Protein AF-0000000068846062 (afdb_homodimer)

Solvent-accessible surface area (backbone atoms only — not comparable to full-atom values): 24099 Å² total; per-residue (Å²): 60,38,30,33,45,40,66,66,34,54,62,62,57,51,50,36,70,71,68,31,84,80,45,48,42,37,28,31,28,65,55,69,75,39,49,75,64,42,37,69,94,62,36,26,43,52,48,72,44,53,68,73,34,58,69,59,51,48,50,51,21,73,76,66,40,56,26,60,35,37,39,42,53,50,87,52,21,54,66,42,52,48,41,41,44,51,52,37,60,59,30,60,59,27,26,38,77,74,14,38,40,33,40,48,57,42,47,46,18,49,66,31,53,81,14,21,23,91,41,57,50,44,53,23,46,56,53,10,35,33,57,48,18,40,46,49,74,69,49,46,63,67,73,69,71,75,78,63,70,76,61,58,66,54,78,69,40,83,84,48,73,79,48,50,85,32,14,68,34,37,34,33,37,41,37,42,73,35,33,40,36,38,28,29,26,76,60,75,79,86,72,91,76,89,72,81,84,66,73,70,88,85,57,60,78,76,73,42,63,92,73,65,55,37,76,72,87,69,63,80,82,108,59,38,30,32,45,40,67,65,35,55,60,61,57,50,51,36,69,72,68,30,85,81,46,47,40,37,31,31,27,65,53,68,76,38,50,74,63,43,36,67,94,62,36,27,44,53,47,71,43,54,67,75,33,56,71,58,53,49,50,50,22,72,72,66,39,55,27,59,36,35,38,43,53,50,86,51,21,53,65,41,53,49,41,39,42,52,54,38,60,61,30,59,57,28,27,40,76,72,15,39,40,33,40,47,56,41,46,49,16,50,64,31,53,82,14,19,22,91,41,54,51,43,52,23,46,57,52,11,36,34,55,48,19,40,47,50,76,68,48,47,64,70,73,70,72,76,78,63,71,76,60,59,66,58,76,70,40,83,85,48,72,79,50,52,85,32,12,66,34,38,34,33,36,40,36,42,74,32,33,39,36,38,28,29,27,76,60,75,78,87,72,90,75,87,74,81,84,66,74,71,85,85,57,61,77,77,72,44,64,88,72,65,55,36,77,69,85,68,59,80,82,108

InterPro domains:
  IPR029063 S-adenosyl-L-methionine-dependent methyltransferase superfamily [G3DSA:3.40.50.150] (1-189)
  IPR029063 S-adenosyl-L-methionine-dependent methyltransferase superfamily [SSF53335] (1-108)

Radius of gyration: 24.15 Å; Cα contacts (8 Å, |Δi|>4): 847; chains: 2; bounding box: 56×70×49 Å

Secondary structure (DSSP, 8-state):
-EEE--TTSHHHHHHHHHH-TT--EEEEES-GGGGGG-BGGGTEEEEES-TT-HHHHHHHHHHH--EEEEEE-S---HHHHHHHHHHHTT-TTTEEEEEEEEE--HHHHHHTGGG--SSTTHHHHHHHHHHHHTTGGGGS-----SSS----S----TTS----TTGGGEEEEEEETTEEEEEE-PPP-PPP----S------HHHHSPTTSS-----TT--/-EEE--TTSHHHHHHHHHH-TT--EEEEES-GGGGGG-BGGGTEEEEES-TT-HHHHHHHHHHH--EEEEEE-SS--HHHHHHHHHHHTT-TTTEEEEEEEEE--HHHHHHTGGG--SSTTHHHHHHHHHHHHTTGGGGS-----SSS----S----TTS----TTGGGEEEEEEETTEEEEEE-PPP--------S------HHHHSPTTSS-----TT--

Nearest PDB structures (foldseek):
  8y11-assembly2_B  TM=7.524E-01  e=2.627E-02  Herbaspirillum huttiense
  8y4b-assembly1_A  TM=7.013E-01  e=2.323E-02  Herbaspirillum huttiense
  8y11-assembly1_A  TM=6.923E-01  e=3.361E-02  Herbaspirillum huttiense
  2yut-assembly1_A-2  TM=7.659E-01  e=2.266E-01  Thermus thermophilus HB8
  2ag5-assembly1_D  TM=6.920E-01  e=1.385E-01  Homo sapiens

Organism: Emiliania huxleyi (strain CCMP1516) (NCBI:txid280463)

Sequence (444 aa):
MLEMGVQSGGSARLWKQWYGSQLTYVGVDIDARCKRSEVPAERIFIEIGSQLDPAFLRSVCAKHGPFDVVIDDGGHTADMMRVSLSTILPDRTCVKDGATYVVEDLDVMARCDRGYCEKPRDVYDLVGRSFYGMHREHHAPRHDHAHHARHPAKLQDPTVEEPPPWAKHIRAMTLYQSMAFFERGRTPGLTRVTRGSDRFPNIERELNKQGTYRNDFSAGVSMLEMGVQSGGSARLWKQWYGSQLTYVGVDID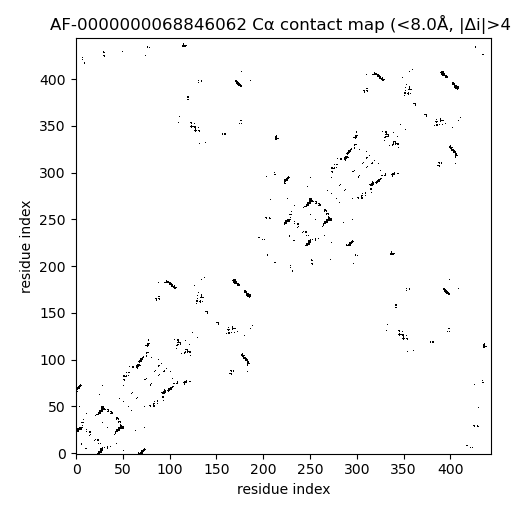ARCKRSEVPAERIFIEIGSQLDPAFLRSVCAKHGPFDVVIDDGGHTADMMRVSLSTILPDRTCVKDGATYVVEDLDVMARCDRGYCEKPRDVYDLVGRSFYGMHREHHAPRHDHAHHARHPAKLQDPTVEEPPPWAKHIRAMTLYQSMAFFERGRTPGLTRVTRGSDRFPNIERELNKQGTYRNDFSAGVS

Structure (mmCIF, N/CA/C/O backbone):
data_AF-0000000068846062-model_v1
#
loop_
_entity.id
_entity.type
_entity.pdbx_description
1 polymer 'Uncharacterized protein'
#
loop_
_atom_site.group_PDB
_atom_site.id
_atom_site.type_symbol
_atom_site.label_atom_id
_atom_site.label_alt_id
_atom_site.label_comp_id
_atom_site.label_asym_id
_atom_site.label_entity_id
_atom_site.label_seq_id
_atom_site.pdbx_PDB_ins_code
_atom_site.Cartn_x
_atom_site.Cartn_y
_atom_site.Cartn_z
_atom_site.occupancy
_atom_site.B_iso_or_equiv
_atom_site.auth_seq_id
_atom_site.auth_comp_id
_atom_site.auth_asym_id
_atom_site.auth_atom_id
_atom_site.pdbx_PDB_model_num
ATOM 1 N N . MET A 1 1 ? -14.344 15.828 6.965 1 97 1 MET A N 1
ATOM 2 C CA . MET A 1 1 ? -13.164 15.75 6.105 1 97 1 MET A CA 1
ATOM 3 C C . MET A 1 1 ? -12.031 16.625 6.656 1 97 1 MET A C 1
ATOM 5 O O . MET A 1 1 ? -12.273 17.734 7.125 1 97 1 MET A O 1
ATOM 9 N N . LEU A 1 2 ? -10.898 16.047 6.695 1 97.56 2 LEU A N 1
ATOM 10 C CA . LEU A 1 2 ? -9.68 16.766 7.082 1 97.56 2 LEU A CA 1
ATOM 11 C C . LEU A 1 2 ? -8.773 16.969 5.875 1 97.56 2 LEU A C 1
ATOM 13 O O . LEU A 1 2 ? -8.5 16.031 5.125 1 97.56 2 LEU A O 1
ATOM 17 N N . GLU A 1 3 ? -8.383 18.156 5.645 1 96.81 3 GLU A N 1
ATOM 18 C CA . GLU A 1 3 ? -7.441 18.469 4.57 1 96.81 3 GLU A CA 1
ATOM 19 C C . GLU A 1 3 ? -6.203 19.172 5.109 1 96.81 3 GLU A C 1
ATOM 21 O O . GLU A 1 3 ? -6.309 20.219 5.742 1 96.81 3 GLU A O 1
ATOM 26 N N . MET A 1 4 ? -5.039 18.547 4.91 1 95.56 4 MET A N 1
ATOM 27 C CA . MET A 1 4 ? -3.77 19.219 5.137 1 95.56 4 MET A CA 1
ATOM 28 C C . MET A 1 4 ? -3.41 20.109 3.951 1 95.56 4 MET A C 1
ATOM 30 O O . MET A 1 4 ? -3.346 19.641 2.816 1 95.56 4 MET A O 1
ATOM 34 N N . GLY A 1 5 ? -3.176 21.328 4.18 1 92.94 5 GLY A N 1
ATOM 35 C CA . GLY A 1 5 ? -2.939 22.297 3.119 1 92.94 5 GLY A CA 1
ATOM 36 C C . GLY A 1 5 ? -4.199 23.031 2.682 1 92.94 5 GLY A C 1
ATOM 37 O O . GLY A 1 5 ? -5.008 22.484 1.93 1 92.94 5 GLY A O 1
ATOM 38 N N . VAL A 1 6 ? -4.379 24.25 3.137 1 86.75 6 VAL A N 1
ATOM 39 C CA . VAL A 1 6 ? -5.547 25.078 2.84 1 86.75 6 VAL A CA 1
ATOM 40 C C . VAL A 1 6 ? -5.184 26.141 1.809 1 86.75 6 VAL A C 1
ATOM 42 O O . VAL A 1 6 ? -5.883 26.312 0.809 1 86.75 6 VAL A O 1
ATOM 45 N N . GLN A 1 7 ? -4.066 26.734 1.932 1 80.19 7 GLN A N 1
ATOM 46 C CA . GLN A 1 7 ? -3.637 27.875 1.127 1 80.19 7 GLN A CA 1
ATOM 47 C C . GLN A 1 7 ? -4.777 28.875 0.929 1 80.19 7 GLN A C 1
ATOM 49 O O . GLN A 1 7 ? -5.348 29.375 1.901 1 80.19 7 GLN A O 1
ATOM 54 N N . SER A 1 8 ? -5.172 29.109 -0.382 1 68.06 8 SER A N 1
ATOM 55 C CA . SER A 1 8 ? -6.148 30.156 -0.613 1 68.06 8 SER A CA 1
ATOM 56 C C . SER A 1 8 ? -7.57 29.672 -0.36 1 68.06 8 SER A C 1
ATOM 58 O O . SER A 1 8 ? -8.531 30.406 -0.568 1 68.06 8 SER A O 1
ATOM 60 N N . GLY A 1 9 ? -7.723 28.531 0.061 1 66.62 9 GLY A N 1
ATOM 61 C CA . GLY A 1 9 ? -8.992 28.031 0.568 1 66.62 9 GLY A CA 1
ATOM 62 C C . GLY A 1 9 ? -9.945 27.594 -0.529 1 66.62 9 GLY A C 1
ATOM 63 O O . GLY A 1 9 ? -11.117 27.328 -0.27 1 66.62 9 GLY A O 1
ATOM 64 N N . GLY A 1 10 ? -9.508 27.516 -1.658 1 71.88 10 GLY A N 1
ATOM 65 C CA . GLY A 1 10 ? -10.359 27.156 -2.783 1 71.88 10 GLY A CA 1
ATOM 66 C C . GLY A 1 10 ? -10.906 25.75 -2.682 1 71.88 10 GLY A C 1
ATOM 67 O O . GLY A 1 10 ? -12.047 25.484 -3.064 1 71.88 10 GLY A O 1
ATOM 68 N N . SER A 1 11 ? -10.258 24.875 -2.045 1 80.75 11 SER A N 1
ATOM 69 C CA . SER A 1 11 ? -10.68 23.484 -1.955 1 80.75 11 SER A CA 1
ATOM 70 C C . SER A 1 11 ? -11.891 23.328 -1.037 1 80.75 11 SER A C 1
ATOM 72 O O . SER A 1 11 ? -12.805 22.562 -1.331 1 80.75 11 SER A O 1
ATOM 74 N N . ALA A 1 12 ? -11.961 24.141 0.037 1 81.31 12 ALA A N 1
ATOM 75 C CA . ALA A 1 12 ? -13.062 24.031 0.992 1 81.31 12 ALA A CA 1
ATOM 76 C C . ALA A 1 12 ? -14.406 24.281 0.314 1 81.31 12 ALA A C 1
ATOM 78 O O . ALA A 1 12 ? -15.352 23.516 0.498 1 81.31 12 ALA A O 1
ATOM 79 N N . ARG A 1 13 ? -14.414 25.297 -0.493 1 80.25 13 ARG A N 1
ATOM 80 C CA . ARG A 1 13 ? -15.648 25.672 -1.181 1 80.25 13 ARG A CA 1
ATOM 81 C C . ARG A 1 13 ? -16.031 24.625 -2.217 1 80.25 13 ARG A C 1
ATOM 83 O O . ARG A 1 13 ? -17.219 24.312 -2.379 1 80.25 13 ARG A O 1
ATOM 90 N N . LEU A 1 14 ? -15.055 24.078 -2.857 1 81.81 14 LEU A N 1
ATOM 91 C CA . LEU A 1 14 ? -15.297 23.047 -3.854 1 81.81 14 LEU A CA 1
ATOM 92 C C . LEU A 1 14 ? -15.875 21.797 -3.203 1 81.81 14 LEU A C 1
ATOM 94 O O . LEU A 1 14 ? -16.844 21.219 -3.703 1 81.81 14 LEU A O 1
ATOM 98 N N . TRP A 1 15 ? -15.305 21.391 -2.117 1 87.69 15 TRP A N 1
ATOM 99 C CA . TRP A 1 15 ? -15.773 20.203 -1.426 1 87.69 15 TRP A CA 1
ATOM 100 C C . TRP A 1 15 ? -17.203 20.391 -0.911 1 87.69 15 TRP A C 1
ATOM 102 O O . TRP A 1 15 ? -18.016 19.469 -0.969 1 87.69 15 TRP A O 1
ATOM 112 N N . LYS A 1 16 ? -17.484 21.625 -0.448 1 86.19 16 LYS A N 1
ATOM 113 C CA . LYS A 1 16 ? -18.812 21.938 0.047 1 86.19 16 LYS A CA 1
ATOM 114 C C . LYS A 1 16 ? -19.844 21.891 -1.083 1 86.19 16 LYS A C 1
ATOM 116 O O . LYS A 1 16 ? -20.969 21.438 -0.885 1 86.19 16 LYS A O 1
ATOM 121 N N . GLN A 1 17 ? -19.469 22.375 -2.252 1 84.38 17 GLN A N 1
ATOM 122 C CA . GLN A 1 17 ? -20.344 22.359 -3.42 1 84.38 17 GLN A CA 1
ATOM 123 C C . GLN A 1 17 ? -20.656 20.922 -3.854 1 84.38 17 GLN A C 1
ATOM 125 O O . GLN A 1 17 ? -21.766 20.625 -4.262 1 84.38 17 GLN A O 1
ATOM 130 N N . TRP A 1 18 ? -19.75 20.109 -3.66 1 85.88 18 TRP A N 1
ATOM 131 C CA . TRP A 1 18 ? -19.875 18.734 -4.16 1 85.88 18 TRP A CA 1
ATOM 132 C C . TRP A 1 18 ? -20.578 17.859 -3.145 1 85.88 18 TRP A C 1
ATOM 134 O O . TRP A 1 18 ? -21.438 17.047 -3.51 1 85.88 18 TRP A O 1
ATOM 144 N N . TYR A 1 19 ? -20.281 17.953 -1.886 1 88.75 19 TYR A N 1
ATOM 145 C CA . TYR A 1 19 ? -20.797 17.031 -0.875 1 88.75 19 TYR A CA 1
ATOM 146 C C . TYR A 1 19 ? -22 17.625 -0.169 1 88.75 19 TYR A C 1
ATOM 148 O O . TYR A 1 19 ? -22.75 16.906 0.492 1 88.75 19 TYR A O 1
ATOM 156 N N . GLY A 1 20 ? -22.109 19 -0.249 1 86.81 20 GLY A N 1
ATOM 157 C CA . GLY A 1 20 ? -23.297 19.609 0.317 1 86.81 20 GLY A CA 1
ATOM 158 C C . GLY A 1 20 ? -23.047 20.266 1.666 1 86.81 20 GLY A C 1
ATOM 159 O O . GLY A 1 20 ? -21.906 20.266 2.16 1 86.81 20 GLY A O 1
ATOM 160 N N . SER A 1 21 ? -24.141 20.734 2.275 1 86.56 21 SER A N 1
ATOM 161 C CA . SER A 1 21 ? -24.062 21.578 3.465 1 86.56 21 SER A CA 1
ATOM 162 C C . SER A 1 21 ? -23.75 20.766 4.707 1 86.56 21 SER A C 1
ATOM 164 O O . SER A 1 21 ? -23.328 21.312 5.727 1 86.56 21 SER A O 1
ATOM 166 N N . GLN A 1 22 ? -23.828 19.453 4.605 1 91.56 22 GLN A N 1
ATOM 167 C CA . GLN A 1 22 ? -23.625 18.609 5.781 1 91.56 22 GLN A CA 1
ATOM 168 C C . GLN A 1 22 ? -22.156 18.25 5.949 1 91.56 22 GLN A C 1
ATOM 170 O O . GLN A 1 22 ? -21.75 17.734 6.992 1 91.56 22 GLN A O 1
ATOM 175 N N . LEU A 1 23 ? -21.391 18.609 4.992 1 94.69 23 LEU A N 1
ATOM 176 C CA . LEU A 1 23 ? -19.969 18.359 5.09 1 94.69 23 LEU A CA 1
ATOM 177 C C . LEU A 1 23 ? -19.312 19.25 6.137 1 94.69 23 LEU A C 1
ATOM 179 O O . LEU A 1 23 ? -19.516 20.469 6.121 1 94.69 23 LEU A O 1
ATOM 183 N N . THR A 1 24 ? -18.719 18.641 7.117 1 96.62 24 THR A N 1
ATOM 184 C CA . THR A 1 24 ? -17.797 19.375 7.977 1 96.62 24 THR A CA 1
ATOM 185 C C . THR A 1 24 ? -16.375 19.359 7.406 1 96.62 24 THR A C 1
ATOM 187 O O . THR A 1 24 ? -15.797 18.281 7.234 1 96.62 24 THR A O 1
ATOM 190 N N . TYR A 1 25 ? -15.906 20.516 7.008 1 96.5 25 TYR A N 1
ATOM 191 C CA . TYR A 1 25 ? -14.562 20.688 6.461 1 96.5 25 TYR A CA 1
ATOM 192 C C . TYR A 1 25 ? -13.609 21.234 7.512 1 96.5 25 TYR A C 1
ATOM 194 O O . TYR A 1 25 ? -13.875 22.281 8.102 1 96.5 25 TYR A O 1
ATOM 202 N N . VAL A 1 26 ? -12.523 20.516 7.797 1 97.69 26 VAL A N 1
ATOM 203 C CA . VAL A 1 26 ? -11.453 20.984 8.672 1 97.69 26 VAL A CA 1
ATOM 204 C C . VAL A 1 26 ? -10.148 21.078 7.887 1 97.69 26 VAL A C 1
ATOM 206 O O . VAL A 1 26 ? -9.664 20.094 7.348 1 97.69 26 VAL A O 1
ATOM 209 N N . GLY A 1 27 ? -9.648 22.297 7.75 1 97.25 27 GLY A N 1
ATOM 210 C CA . GLY A 1 27 ? -8.375 22.531 7.098 1 97.25 27 GLY A CA 1
ATOM 211 C C . GLY A 1 27 ? -7.246 22.797 8.078 1 97.25 27 GLY A C 1
ATOM 212 O O . GLY A 1 27 ? -7.453 23.469 9.094 1 97.25 27 GLY A O 1
ATOM 213 N N . VAL A 1 28 ? -6.062 22.266 7.77 1 97 28 VAL A N 1
ATOM 214 C CA . VAL A 1 28 ? -4.852 22.516 8.547 1 97 28 VAL A CA 1
ATOM 215 C C . VAL A 1 28 ? -3.812 23.219 7.684 1 97 28 VAL A C 1
ATOM 217 O O . VAL A 1 28 ? -3.596 22.844 6.531 1 97 28 VAL A O 1
ATOM 220 N N . ASP A 1 29 ? -3.279 24.25 8.203 1 96.19 29 ASP A N 1
ATOM 221 C CA . ASP A 1 29 ? -2.191 24.969 7.535 1 96.19 29 ASP A CA 1
ATOM 222 C C . ASP A 1 29 ? -1.269 25.641 8.547 1 96.19 29 ASP A C 1
ATOM 224 O O . ASP A 1 29 ? -1.702 26.016 9.641 1 96.19 29 ASP A O 1
ATOM 228 N N . ILE A 1 30 ? 0.027 25.719 8.164 1 94.62 30 ILE A N 1
ATOM 229 C CA . ILE A 1 30 ? 0.987 26.359 9.062 1 94.62 30 ILE A CA 1
ATOM 230 C C . ILE A 1 30 ? 0.88 27.875 8.938 1 94.62 30 ILE A C 1
ATOM 232 O O . ILE A 1 30 ? 1.307 28.609 9.836 1 94.62 30 ILE A O 1
ATOM 236 N N . ASP A 1 31 ? 0.346 28.359 7.785 1 94.06 31 ASP A N 1
ATOM 237 C CA . ASP A 1 31 ? 0.227 29.797 7.52 1 94.06 31 ASP A CA 1
ATOM 238 C C . ASP A 1 31 ? -1.003 30.375 8.211 1 94.06 31 ASP A C 1
ATOM 240 O O . ASP A 1 31 ? -2.137 30.109 7.805 1 94.06 31 ASP A O 1
ATOM 244 N N . ALA A 1 32 ? -0.848 31.281 9.133 1 94.5 32 ALA A N 1
ATOM 245 C CA . ALA A 1 32 ? -1.917 31.875 9.93 1 94.5 32 ALA A CA 1
ATOM 246 C C . ALA A 1 32 ? -2.91 32.625 9.047 1 94.5 32 ALA A C 1
ATOM 248 O O . ALA A 1 32 ? -4.074 32.781 9.414 1 94.5 32 ALA A O 1
ATOM 249 N N . ARG A 1 33 ? -2.48 33.062 7.828 1 92.5 33 ARG A N 1
ATOM 250 C CA . ARG A 1 33 ? -3.348 33.781 6.914 1 92.5 33 ARG A CA 1
ATOM 251 C C . ARG A 1 33 ? -4.496 32.906 6.426 1 92.5 33 ARG A C 1
ATOM 253 O O . ARG A 1 33 ? -5.531 33.406 5.988 1 92.5 33 ARG A O 1
ATOM 260 N N . CYS A 1 34 ? -4.305 31.594 6.531 1 93.06 34 CYS A N 1
ATOM 261 C CA . CYS A 1 34 ? -5.32 30.656 6.051 1 93.06 34 CYS A CA 1
ATOM 262 C C . CYS A 1 34 ? -6.559 30.703 6.934 1 93.06 34 CYS A C 1
ATOM 264 O O . CYS A 1 34 ? -7.633 30.25 6.531 1 93.06 34 CYS A O 1
ATOM 266 N N . LYS A 1 35 ? -6.488 31.281 8.141 1 94.31 35 LYS A N 1
ATOM 267 C CA . LYS A 1 35 ? -7.617 31.375 9.062 1 94.31 35 LYS A CA 1
ATOM 268 C C . LYS A 1 35 ? -8.758 32.188 8.453 1 94.31 35 LYS A C 1
ATOM 270 O O . LYS A 1 35 ? -9.914 32.031 8.844 1 94.31 35 LYS A O 1
ATOM 275 N N . ARG A 1 36 ? -8.445 33 7.461 1 90.5 36 ARG A N 1
ATOM 276 C CA . ARG A 1 36 ? -9.422 33.844 6.801 1 90.5 36 ARG A CA 1
ATOM 277 C C . ARG A 1 36 ? -10.5 33.031 6.109 1 90.5 36 ARG A C 1
ATOM 279 O O . ARG A 1 36 ? -11.594 33.531 5.848 1 90.5 36 ARG A O 1
ATOM 286 N N . SER A 1 37 ? -10.156 31.781 5.793 1 90.88 37 SER A N 1
ATOM 287 C CA . SER A 1 37 ? -11.078 30.922 5.055 1 90.88 37 SER A CA 1
ATOM 288 C C . SER A 1 37 ? -12.094 30.266 5.988 1 90.88 37 SER A C 1
ATOM 290 O O . SER A 1 37 ? -13.031 29.625 5.531 1 90.88 37 SER A O 1
ATOM 292 N N . GLU A 1 38 ? -12.016 30.406 7.277 1 94.88 38 GLU A N 1
ATOM 293 C CA . GLU A 1 38 ? -12.898 29.766 8.25 1 94.88 38 GLU A CA 1
ATOM 294 C C . GLU A 1 38 ? -14.289 30.391 8.227 1 94.88 38 GLU A C 1
ATOM 296 O O . GLU A 1 38 ? -14.422 31.625 8.242 1 94.88 38 GLU A O 1
ATOM 301 N N . VAL A 1 39 ? -15.258 29.625 8.078 1 94.19 39 VAL A N 1
ATOM 302 C CA . VAL A 1 39 ? -16.672 30.016 8.141 1 94.19 39 VAL A CA 1
ATOM 303 C C . VAL A 1 39 ? -17.453 29 8.977 1 94.19 39 VAL A C 1
ATOM 305 O O . VAL A 1 39 ? -18.172 28.156 8.43 1 94.19 39 VAL A O 1
ATOM 308 N N . PRO A 1 40 ? -17.469 29.156 10.383 1 95.31 40 PRO A N 1
ATOM 309 C CA . PRO A 1 40 ? -18.094 28.188 11.281 1 95.31 40 PRO A CA 1
ATOM 310 C C . PRO A 1 40 ? -19.562 27.953 10.977 1 95.31 40 PRO A C 1
ATOM 312 O O . PRO A 1 40 ? -20.062 26.828 11.102 1 95.31 40 PRO A O 1
ATOM 315 N N . ALA A 1 41 ? -20.297 28.938 10.469 1 94 41 ALA A N 1
ATOM 316 C CA . ALA A 1 41 ? -21.719 28.828 10.148 1 94 41 ALA A CA 1
ATOM 317 C C . ALA A 1 41 ? -21.953 27.828 9.023 1 94 41 ALA A C 1
ATOM 319 O O . ALA A 1 41 ? -23.031 27.266 8.906 1 94 41 ALA A O 1
ATOM 320 N N . GLU A 1 42 ? -20.891 27.641 8.297 1 93.81 42 GLU A N 1
ATOM 321 C CA . GLU A 1 42 ? -20.969 26.703 7.18 1 93.81 42 GLU A CA 1
ATOM 322 C C . GLU A 1 42 ? -20.188 25.438 7.473 1 93.81 42 GLU A C 1
ATOM 324 O O . GLU A 1 42 ? -19.891 24.656 6.566 1 93.81 42 GLU A O 1
ATOM 329 N N . ARG A 1 43 ? -19.703 25.281 8.672 1 95.88 43 ARG A N 1
ATOM 330 C CA . ARG A 1 43 ? -18.969 24.109 9.141 1 95.88 43 ARG A CA 1
ATOM 331 C C . ARG A 1 43 ? -17.609 24.016 8.484 1 95.88 43 ARG A C 1
ATOM 333 O O . ARG A 1 43 ? -17.156 22.938 8.102 1 95.88 43 ARG A O 1
ATOM 340 N N . ILE A 1 44 ? -17.062 25.156 8.211 1 95.62 44 ILE A N 1
ATOM 341 C CA . ILE A 1 44 ? -15.695 25.25 7.719 1 95.62 44 ILE A CA 1
ATOM 342 C C . ILE A 1 44 ? -14.781 25.734 8.844 1 95.62 44 ILE A C 1
ATOM 344 O O . ILE A 1 44 ? -14.898 26.875 9.305 1 95.62 44 ILE A O 1
ATOM 348 N N . PHE A 1 45 ? -13.875 24.844 9.266 1 97.44 45 PHE A N 1
ATOM 349 C CA . PHE A 1 45 ? -12.953 25.141 10.352 1 97.44 45 PHE A CA 1
ATOM 350 C C . PHE A 1 45 ? -11.508 25.094 9.859 1 97.44 45 PHE A C 1
ATOM 352 O O . PHE A 1 45 ? -11.156 24.234 9.055 1 97.44 45 PHE A O 1
ATOM 359 N N . ILE A 1 46 ? -10.711 26.047 10.289 1 97.31 46 ILE A N 1
ATOM 360 C CA . ILE A 1 46 ? -9.305 26.109 9.922 1 97.31 46 ILE A CA 1
ATOM 361 C C . ILE A 1 46 ? -8.438 26.062 11.18 1 97.31 46 ILE A C 1
ATOM 363 O O . ILE A 1 46 ? -8.594 26.906 12.07 1 97.31 46 ILE A O 1
ATOM 367 N N . GLU A 1 47 ? -7.574 25.094 11.305 1 98.12 47 GLU A N 1
ATOM 368 C CA . GLU A 1 47 ? -6.629 24.938 12.406 1 98.12 47 GLU A CA 1
ATOM 369 C C . GLU A 1 47 ? -5.203 25.266 11.961 1 98.12 47 GLU A C 1
ATOM 371 O O . GLU A 1 47 ? -4.699 24.672 11 1 98.12 47 GLU A O 1
ATOM 376 N N . ILE A 1 48 ? -4.586 26.234 12.633 1 97.62 48 ILE A N 1
ATOM 377 C CA . ILE A 1 48 ? -3.252 26.703 12.266 1 97.62 48 ILE A CA 1
ATOM 378 C C . ILE A 1 48 ? -2.199 25.922 13.055 1 97.62 48 ILE A C 1
ATOM 380 O O . ILE A 1 48 ? -2.193 25.953 14.281 1 97.62 48 ILE A O 1
ATOM 384 N N . GLY A 1 49 ? -1.339 25.203 12.398 1 96.44 49 GLY A N 1
ATOM 385 C CA . GLY A 1 49 ? -0.278 24.422 13 1 96.44 49 GLY A CA 1
ATOM 386 C C . GLY A 1 49 ? 0.524 23.625 11.984 1 96.44 49 GLY A C 1
ATOM 387 O O . GLY A 1 49 ? 0.205 23.625 10.797 1 96.44 49 GLY A O 1
ATOM 388 N N . SER A 1 50 ? 1.591 23 12.453 1 95.56 50 SER A N 1
ATOM 389 C CA . SER A 1 50 ? 2.512 22.281 11.578 1 95.56 50 SER A CA 1
ATOM 390 C C . SER A 1 50 ? 2.076 20.828 11.391 1 95.56 50 SER A C 1
ATOM 392 O O . SER A 1 50 ? 1.756 20.141 12.367 1 95.56 50 SER A O 1
ATOM 394 N N . GLN A 1 51 ? 2.02 20.422 10.117 1 94.56 51 GLN A N 1
ATOM 395 C CA . GLN A 1 51 ? 1.793 19.016 9.797 1 94.56 51 GLN A CA 1
ATOM 396 C C . GLN A 1 51 ? 2.867 18.125 10.414 1 94.56 51 GLN A C 1
ATOM 398 O O . GLN A 1 51 ? 2.662 16.922 10.586 1 94.56 51 GLN A O 1
ATOM 403 N N . LEU A 1 52 ? 3.99 18.641 10.859 1 94.56 52 LEU A N 1
ATOM 404 C CA . LEU A 1 52 ? 5.113 17.891 11.422 1 94.56 52 LEU A CA 1
ATOM 405 C C . LEU A 1 52 ? 4.969 17.734 12.93 1 94.56 52 LEU A C 1
ATOM 407 O O . LEU A 1 52 ? 5.824 17.141 13.586 1 94.56 52 LEU A O 1
ATOM 411 N N . ASP A 1 53 ? 3.926 18.281 13.492 1 96.5 53 ASP A N 1
ATOM 412 C CA . ASP A 1 53 ? 3.711 18.234 14.938 1 96.5 53 ASP A CA 1
ATOM 413 C C . ASP A 1 53 ? 2.617 17.219 15.297 1 96.5 53 ASP A C 1
ATOM 415 O O . ASP A 1 53 ? 1.433 17.562 15.297 1 96.5 53 ASP A O 1
ATOM 419 N N . PRO A 1 54 ? 2.992 16 15.758 1 97.5 54 PRO A N 1
ATOM 420 C CA . PRO A 1 54 ? 1.993 14.977 16.078 1 97.5 54 PRO A CA 1
ATOM 421 C C . PRO A 1 54 ? 1.029 15.414 17.188 1 97.5 54 PRO A C 1
ATOM 423 O O . PRO A 1 54 ? -0.145 15.039 17.172 1 97.5 54 PRO A O 1
ATOM 426 N N . ALA A 1 55 ? 1.578 16.156 18.141 1 98.06 55 ALA A N 1
ATOM 427 C CA . ALA A 1 55 ? 0.714 16.625 19.234 1 98.06 55 ALA A CA 1
ATOM 428 C C . ALA A 1 55 ? -0.376 17.547 18.703 1 98.06 55 ALA A C 1
ATOM 430 O O . ALA A 1 55 ? -1.534 17.453 19.109 1 98.06 55 ALA A O 1
ATOM 431 N N . PHE A 1 56 ? 0.02 18.438 17.812 1 98.06 56 PHE A N 1
ATOM 432 C CA . PHE A 1 56 ? -0.941 19.328 17.188 1 98.06 56 PHE A CA 1
ATOM 433 C C . PHE A 1 56 ? -1.97 18.531 16.391 1 98.06 56 PHE A C 1
ATOM 435 O O . PHE A 1 56 ? -3.174 18.766 16.516 1 98.06 56 PHE A O 1
ATOM 442 N N . LEU A 1 57 ? -1.518 17.531 15.57 1 98.25 57 LEU A N 1
ATOM 443 C CA . LEU A 1 57 ? -2.426 16.734 14.758 1 98.25 57 LEU A CA 1
ATOM 444 C C . LEU A 1 57 ? -3.404 15.961 15.641 1 98.25 57 LEU A C 1
ATOM 446 O O . LEU A 1 57 ? -4.594 15.883 15.32 1 98.25 57 LEU A O 1
ATOM 450 N N . ARG A 1 58 ? -2.947 15.484 16.75 1 98.19 58 ARG A N 1
ATOM 451 C CA . ARG A 1 58 ? -3.809 14.758 17.672 1 98.19 58 ARG A CA 1
ATOM 452 C C . ARG A 1 58 ? -4.852 15.68 18.297 1 98.19 58 ARG A C 1
ATOM 454 O O . ARG A 1 58 ? -5.988 15.266 18.547 1 98.19 58 ARG A O 1
ATOM 461 N N . SER A 1 59 ? -4.441 16.891 18.562 1 98.5 59 SER A N 1
ATOM 462 C CA . SER A 1 59 ? -5.391 17.844 19.125 1 98.5 59 SER A CA 1
ATOM 463 C C . SER A 1 59 ? -6.504 18.156 18.125 1 98.5 59 SER A C 1
ATOM 465 O O . SER A 1 59 ? -7.656 18.359 18.516 1 98.5 59 SER A O 1
ATOM 467 N N . VAL A 1 60 ? -6.121 18.25 16.859 1 98.5 60 VAL A N 1
ATOM 468 C CA . VAL A 1 60 ? -7.109 18.469 15.805 1 98.5 60 VAL A CA 1
ATOM 469 C C . VAL A 1 60 ? -8.078 17.281 15.758 1 98.5 60 VAL A C 1
ATOM 471 O O . VAL A 1 60 ? -9.289 17.469 15.656 1 98.5 60 VAL A O 1
ATOM 474 N N . CYS A 1 61 ? -7.613 16.109 15.844 1 98.19 61 CYS A N 1
ATOM 475 C CA . CYS A 1 61 ? -8.43 14.906 15.836 1 98.19 61 CYS A CA 1
ATOM 476 C C . CYS A 1 61 ? -9.375 14.883 17.031 1 98.19 61 CYS A C 1
ATOM 478 O O . CYS A 1 61 ? -10.555 14.531 16.875 1 98.19 61 CYS A O 1
ATOM 480 N N . ALA A 1 62 ? -8.836 15.172 18.203 1 97.81 62 ALA A N 1
ATOM 481 C CA . ALA A 1 62 ? -9.648 15.18 19.422 1 97.81 62 ALA A CA 1
ATOM 482 C C . ALA A 1 62 ? -10.805 16.172 19.297 1 97.81 62 ALA A C 1
ATOM 484 O O . ALA A 1 62 ? -11.906 15.898 19.781 1 97.81 62 ALA A O 1
ATOM 485 N N . LYS A 1 63 ? -10.562 17.281 18.641 1 98.12 63 LYS A N 1
ATOM 486 C CA . LYS A 1 63 ? -11.531 18.375 18.562 1 98.12 63 LYS A CA 1
ATOM 487 C C . LYS A 1 63 ? -12.562 18.109 17.469 1 98.12 63 LYS A C 1
ATOM 489 O O . LYS A 1 63 ? -13.742 18.453 17.625 1 98.12 63 LYS A O 1
ATOM 494 N N . HIS A 1 64 ? -12.125 17.484 16.328 1 98.06 64 HIS A N 1
ATOM 495 C CA . HIS A 1 64 ? -12.992 17.484 15.156 1 98.06 64 HIS A CA 1
ATOM 496 C C . HIS A 1 64 ? -13.266 16.078 14.664 1 98.06 64 HIS A C 1
ATOM 498 O O . HIS A 1 64 ? -14.172 15.859 13.859 1 98.06 64 HIS A O 1
ATOM 504 N N . GLY A 1 65 ? -12.461 15.055 15.094 1 96.62 65 GLY A N 1
ATOM 505 C CA . GLY A 1 65 ? -12.602 13.695 14.594 1 96.62 65 GLY A CA 1
ATOM 506 C C . GLY A 1 65 ? -13.812 12.977 15.164 1 96.62 65 GLY A C 1
ATOM 507 O O . GLY A 1 65 ? -14.586 13.555 15.93 1 96.62 65 GLY A O 1
ATOM 508 N N . PRO A 1 66 ? -14 11.75 14.688 1 98 66 PRO A N 1
ATOM 509 C CA . PRO A 1 66 ? -13.266 11.062 13.633 1 98 66 PRO A CA 1
ATOM 510 C C . PRO A 1 66 ? -13.672 11.523 12.234 1 98 66 PRO A C 1
ATOM 512 O O . PRO A 1 66 ? -14.836 11.844 12 1 98 66 PRO A O 1
ATOM 515 N N . PHE A 1 67 ? -12.75 11.508 11.266 1 97.94 67 PHE A N 1
ATOM 516 C CA . PHE A 1 67 ? -12.969 11.938 9.891 1 97.94 67 PHE A CA 1
ATOM 517 C C . PHE A 1 67 ? -13.281 10.75 8.992 1 97.94 67 PHE A C 1
ATOM 519 O O . PHE A 1 67 ? -12.82 9.641 9.242 1 97.94 67 PHE A O 1
ATOM 526 N N . ASP A 1 68 ? -14.07 11.023 7.945 1 96.75 68 ASP A N 1
ATOM 527 C CA . ASP A 1 68 ? -14.359 10.023 6.926 1 96.75 68 ASP A CA 1
ATOM 528 C C . ASP A 1 68 ? -13.297 10.031 5.832 1 96.75 68 ASP A C 1
ATOM 530 O O . ASP A 1 68 ? -13.031 8.992 5.211 1 96.75 68 ASP A O 1
ATOM 534 N N . VAL A 1 69 ? -12.75 11.148 5.57 1 96.81 69 VAL A N 1
ATOM 535 C CA . VAL A 1 69 ? -11.75 11.336 4.523 1 96.81 69 VAL A CA 1
ATOM 536 C C . VAL A 1 69 ? -10.672 12.297 5.004 1 96.81 69 VAL A C 1
ATOM 538 O O . VAL A 1 69 ? -10.969 13.305 5.641 1 96.81 69 VAL A O 1
ATOM 541 N N . VAL A 1 70 ? -9.469 11.945 4.828 1 97.69 70 VAL A N 1
ATOM 542 C CA . VAL A 1 70 ? -8.32 12.82 5.051 1 97.69 70 VAL A CA 1
ATOM 543 C C . VAL A 1 70 ? -7.578 13.047 3.734 1 97.69 70 VAL A C 1
ATOM 545 O O . VAL A 1 70 ? -7.266 12.094 3.02 1 97.69 70 VAL A O 1
ATOM 548 N N . ILE A 1 71 ? -7.371 14.25 3.363 1 96.19 71 ILE A N 1
ATOM 549 C CA . ILE A 1 71 ? -6.605 14.617 2.176 1 96.19 71 ILE A CA 1
ATOM 550 C C . ILE A 1 71 ? -5.301 15.289 2.59 1 96.19 71 ILE A C 1
ATOM 552 O O . ILE A 1 71 ? -5.312 16.391 3.152 1 96.19 71 ILE A O 1
ATOM 556 N N . ASP A 1 72 ? -4.215 14.633 2.355 1 95.75 72 ASP A N 1
ATOM 557 C CA . ASP A 1 72 ? -2.885 15.18 2.615 1 95.75 72 ASP A CA 1
ATOM 558 C C . ASP A 1 72 ? -2.352 15.93 1.396 1 95.75 72 ASP A C 1
ATOM 560 O O . ASP A 1 72 ? -1.65 15.352 0.563 1 95.75 72 ASP A O 1
ATOM 564 N N . ASP A 1 73 ? -2.678 17.172 1.289 1 91.62 73 ASP A N 1
ATOM 565 C CA . ASP A 1 73 ? -2.215 18.094 0.26 1 91.62 73 ASP A CA 1
ATOM 566 C C . ASP A 1 73 ? -1.343 19.188 0.861 1 91.62 73 ASP A C 1
ATOM 568 O O . ASP A 1 73 ? -1.489 20.359 0.516 1 91.62 73 ASP A O 1
ATOM 572 N N . GLY A 1 74 ? -0.549 18.828 1.885 1 87.88 74 GLY A N 1
ATOM 573 C CA . GLY A 1 74 ? 0.307 19.766 2.6 1 87.88 74 GLY A CA 1
ATOM 574 C C . GLY A 1 74 ? 1.651 19.969 1.93 1 87.88 74 GLY A C 1
ATOM 575 O O . GLY A 1 74 ? 1.717 20.234 0.727 1 87.88 74 GLY A O 1
ATOM 576 N N . GLY A 1 75 ? 2.801 19.969 2.666 1 79.44 75 GLY A N 1
ATOM 577 C CA . GLY A 1 75 ? 4.129 20.344 2.205 1 79.44 75 GLY A CA 1
ATOM 578 C C . GLY A 1 75 ? 4.758 19.312 1.297 1 79.44 75 GLY A C 1
ATOM 579 O O . GLY A 1 75 ? 5.82 19.547 0.718 1 79.44 75 GLY A O 1
ATOM 580 N N . HIS A 1 76 ? 4.301 18.156 1.092 1 78.81 76 HIS A N 1
ATOM 581 C CA . HIS A 1 76 ? 4.637 17.141 0.098 1 78.81 76 HIS A CA 1
ATOM 582 C C . HIS A 1 76 ? 6.023 16.562 0.349 1 78.81 76 HIS A C 1
ATOM 584 O O . HIS A 1 76 ? 6.66 16.047 -0.571 1 78.81 76 HIS A O 1
ATOM 590 N N . THR A 1 77 ? 6.648 16.828 1.553 1 83.44 77 THR A N 1
ATOM 591 C CA . THR A 1 77 ? 7.879 16.109 1.865 1 83.44 77 THR A CA 1
ATOM 592 C C . THR A 1 77 ? 7.57 14.727 2.42 1 83.44 77 THR A C 1
ATOM 594 O O . THR A 1 77 ? 6.492 14.5 2.977 1 83.44 77 THR A O 1
ATOM 597 N N . ALA A 1 78 ? 8.555 13.859 2.285 1 84.5 78 ALA A N 1
ATOM 598 C CA . ALA A 1 78 ? 8.398 12.5 2.803 1 84.5 78 ALA A CA 1
ATOM 599 C C . ALA A 1 78 ? 8.172 12.508 4.312 1 84.5 78 ALA A C 1
ATOM 601 O O . ALA A 1 78 ? 7.348 11.75 4.824 1 84.5 78 ALA A O 1
ATOM 602 N N . ASP A 1 79 ? 8.875 13.383 5.012 1 87.81 79 ASP A N 1
ATOM 603 C CA . ASP A 1 79 ? 8.75 13.469 6.465 1 87.81 79 ASP A CA 1
ATOM 604 C C . ASP A 1 79 ? 7.34 13.898 6.871 1 87.81 79 ASP A C 1
ATOM 606 O O . ASP A 1 79 ? 6.766 13.352 7.812 1 87.81 79 ASP A O 1
ATOM 610 N N . MET A 1 80 ? 6.824 14.891 6.238 1 91.19 80 MET A N 1
ATOM 611 C CA . MET A 1 80 ? 5.477 15.367 6.547 1 91.19 80 MET A CA 1
ATOM 612 C C . MET A 1 80 ? 4.445 14.273 6.316 1 91.19 80 MET A C 1
ATOM 614 O O . MET A 1 80 ? 3.559 14.062 7.145 1 91.19 80 MET A O 1
ATOM 618 N N . MET A 1 81 ? 4.578 13.586 5.203 1 91.25 81 MET A N 1
ATOM 619 C CA . MET A 1 81 ? 3.652 12.508 4.887 1 91.25 81 MET A CA 1
ATOM 620 C C . MET A 1 81 ? 3.758 11.383 5.918 1 91.25 81 MET A C 1
ATOM 622 O O . MET A 1 81 ? 2.74 10.867 6.383 1 91.25 81 MET A O 1
ATOM 626 N N . ARG A 1 82 ? 4.953 11.078 6.32 1 91.38 82 ARG A N 1
ATOM 627 C CA . ARG A 1 82 ? 5.172 10.023 7.305 1 91.38 82 ARG A CA 1
ATOM 628 C C . ARG A 1 82 ? 4.562 10.398 8.656 1 91.38 82 ARG A C 1
ATOM 630 O O . ARG A 1 82 ? 3.893 9.578 9.289 1 91.38 82 ARG A O 1
ATOM 637 N N . VAL A 1 83 ? 4.816 11.625 9.078 1 94.38 83 VAL A N 1
ATOM 638 C CA . VAL A 1 83 ? 4.32 12.086 10.375 1 94.38 83 VAL A CA 1
ATOM 639 C C . VAL A 1 83 ? 2.791 12.062 10.375 1 94.38 83 VAL A C 1
ATOM 641 O O . VAL A 1 83 ? 2.172 11.547 11.305 1 94.38 83 VAL A O 1
ATOM 644 N N . SER A 1 84 ? 2.203 12.602 9.344 1 96.19 84 SER A N 1
ATOM 645 C CA . SER A 1 84 ? 0.748 12.688 9.328 1 96.19 84 SER A CA 1
ATOM 646 C C . SER A 1 84 ? 0.114 11.305 9.219 1 96.19 84 SER A C 1
ATOM 648 O O . SER A 1 84 ? -0.842 11 9.938 1 96.19 84 SER A O 1
ATOM 650 N N . LEU A 1 85 ? 0.655 10.43 8.344 1 96.44 85 LEU A N 1
ATOM 651 C CA . LEU A 1 85 ? 0.134 9.078 8.219 1 96.44 85 LEU A CA 1
ATOM 652 C C . LEU A 1 85 ? 0.276 8.32 9.539 1 96.44 85 LEU A C 1
ATOM 654 O O . LEU A 1 85 ? -0.664 7.652 9.977 1 96.44 85 LEU A O 1
ATOM 658 N N . SER A 1 86 ? 1.421 8.461 10.203 1 96.69 86 SER A N 1
ATOM 659 C CA . SER A 1 86 ? 1.711 7.742 11.438 1 96.69 86 SER A CA 1
ATOM 660 C C . SER A 1 86 ? 0.822 8.227 12.586 1 96.69 86 SER A C 1
ATOM 662 O O . SER A 1 86 ? 0.483 7.449 13.484 1 96.69 86 SER A O 1
ATOM 664 N N . THR A 1 87 ? 0.497 9.461 12.523 1 97.88 87 THR A N 1
ATOM 665 C CA . THR A 1 87 ? -0.27 10.055 13.609 1 97.88 87 THR A CA 1
ATOM 666 C C . THR A 1 87 ? -1.765 9.82 13.406 1 97.88 87 THR A C 1
ATOM 668 O O . THR A 1 87 ? -2.482 9.508 14.359 1 97.88 87 THR A O 1
ATOM 671 N N . ILE A 1 88 ? -2.234 9.883 12.211 1 98.12 88 ILE A N 1
ATOM 672 C CA . ILE A 1 88 ? -3.662 10 11.938 1 98.12 88 ILE A CA 1
ATOM 673 C C . ILE A 1 88 ? -4.242 8.609 11.656 1 98.12 88 ILE A C 1
ATOM 675 O O . ILE A 1 88 ? -5.219 8.203 12.289 1 98.12 88 ILE A O 1
ATOM 679 N N . LEU A 1 89 ? -3.666 7.805 10.828 1 96.94 89 LEU A N 1
ATOM 680 C CA . LEU A 1 89 ? -4.277 6.582 10.32 1 96.94 89 LEU A CA 1
ATOM 681 C C . LEU A 1 89 ? -4.469 5.559 11.43 1 96.94 89 LEU A C 1
ATOM 683 O O . LEU A 1 89 ? -5.5 4.891 11.492 1 96.94 89 LEU A O 1
ATOM 687 N N . PRO A 1 90 ? -3.523 5.461 12.414 1 95.56 90 PRO A N 1
ATOM 688 C CA . PRO A 1 90 ? -3.691 4.469 13.477 1 95.56 90 PRO A CA 1
ATOM 689 C C . PRO A 1 90 ? -4.711 4.895 14.531 1 95.56 90 PRO A C 1
ATOM 691 O O . PRO A 1 90 ? -5.195 4.062 15.297 1 95.56 90 PRO A O 1
ATOM 694 N N . ASP A 1 91 ? -4.93 6.098 14.586 1 96.38 91 ASP A N 1
ATOM 695 C CA . ASP A 1 91 ? -5.734 6.652 15.672 1 96.38 91 ASP A CA 1
ATOM 696 C C . ASP A 1 91 ? -7.223 6.613 15.328 1 96.38 91 ASP A C 1
ATOM 698 O O . ASP A 1 91 ? -7.711 7.449 14.562 1 96.38 91 ASP A O 1
ATOM 702 N N . ARG A 1 92 ? -7.992 5.816 16.016 1 94.06 92 ARG A N 1
ATOM 703 C CA . ARG A 1 92 ? -9.414 5.637 15.758 1 94.06 92 ARG A CA 1
ATOM 704 C C . ARG A 1 92 ? -10.203 6.887 16.125 1 94.06 92 ARG A C 1
ATOM 706 O O . ARG A 1 92 ? -11.328 7.082 15.664 1 94.06 92 ARG A O 1
ATOM 713 N N . THR A 1 93 ? -9.609 7.684 16.969 1 95.12 93 THR A N 1
ATOM 714 C CA . THR A 1 93 ? -10.258 8.938 17.312 1 95.12 93 THR A CA 1
ATOM 715 C C . THR A 1 93 ? -10.102 9.961 16.188 1 95.12 93 THR A C 1
ATOM 717 O O . THR A 1 93 ? -10.82 10.961 16.141 1 95.12 93 THR A O 1
ATOM 720 N N . CYS A 1 94 ? -9.219 9.641 15.258 1 97.62 94 CYS A N 1
ATOM 721 C CA . CYS A 1 94 ? -8.977 10.539 14.141 1 97.62 94 CYS A CA 1
ATOM 722 C C . CYS A 1 94 ? -9.719 10.078 12.891 1 97.62 94 CYS A C 1
ATOM 724 O O . CYS A 1 94 ? -10.352 10.883 12.211 1 97.62 94 CYS A O 1
ATOM 726 N N . VAL A 1 95 ? -9.539 8.797 12.633 1 97.19 95 VAL A N 1
ATOM 727 C CA . VAL A 1 95 ? -10.203 8.227 11.461 1 97.19 95 VAL A CA 1
ATOM 728 C C . VAL A 1 95 ? -10.883 6.914 11.836 1 97.19 95 VAL A C 1
ATOM 730 O O . VAL A 1 95 ? -10.336 6.125 12.617 1 97.19 95 VAL A O 1
ATOM 733 N N . LYS A 1 96 ? -12.102 6.766 11.344 1 94.5 96 LYS A N 1
ATOM 734 C CA . LYS A 1 96 ? -12.844 5.531 11.586 1 94.5 96 LYS A CA 1
ATOM 735 C C . LYS A 1 96 ? -12.438 4.438 10.602 1 94.5 96 LYS A C 1
ATOM 737 O O . LYS A 1 96 ? -11.797 4.715 9.586 1 94.5 96 LYS A O 1
ATOM 742 N N . ASP A 1 97 ? -12.773 3.168 11.016 1 94.38 97 ASP A N 1
ATOM 743 C CA . ASP A 1 97 ? -12.633 2.094 10.039 1 94.38 97 ASP A CA 1
ATOM 744 C C . ASP A 1 97 ? -13.469 2.375 8.789 1 94.38 97 ASP A C 1
ATOM 746 O O . ASP A 1 97 ? -14.602 2.846 8.891 1 94.38 97 ASP A O 1
ATOM 750 N N . GLY A 1 98 ? -12.891 2.078 7.676 1 95.31 98 GLY A N 1
ATOM 751 C CA . GLY A 1 98 ? -13.586 2.357 6.43 1 95.31 98 GLY A CA 1
ATOM 752 C C . GLY A 1 98 ? -13.258 3.723 5.855 1 95.31 98 GLY A C 1
ATOM 753 O O . GLY A 1 98 ? -13.578 4.012 4.699 1 95.31 98 GLY A O 1
ATOM 754 N N . ALA A 1 99 ? -12.562 4.586 6.68 1 97.12 99 ALA A N 1
ATOM 755 C CA . ALA A 1 99 ? -12.164 5.91 6.203 1 97.12 99 ALA A CA 1
ATOM 756 C C . ALA A 1 99 ? -11.062 5.809 5.156 1 97.12 99 ALA A C 1
ATOM 758 O O . ALA A 1 99 ? -10.375 4.789 5.062 1 97.12 99 ALA A O 1
ATOM 759 N N . THR A 1 100 ? -10.938 6.832 4.336 1 97.5 100 THR A N 1
ATOM 760 C CA . THR A 1 100 ? -9.914 6.895 3.295 1 97.5 100 THR A CA 1
ATOM 761 C C . THR A 1 100 ? -8.93 8.031 3.572 1 97.5 100 THR A C 1
ATOM 763 O O . THR A 1 100 ? -9.336 9.148 3.869 1 97.5 100 THR A O 1
ATOM 766 N N . TYR A 1 101 ? -7.684 7.738 3.6 1 98.19 101 TYR A N 1
ATOM 767 C CA . TYR A 1 101 ? -6.59 8.695 3.662 1 98.19 101 TYR A CA 1
ATOM 768 C C . TYR A 1 101 ? -5.918 8.852 2.303 1 98.19 101 TYR A C 1
ATOM 770 O O . TYR A 1 101 ? -5.367 7.887 1.765 1 98.19 101 TYR A O 1
ATOM 778 N N . VAL A 1 102 ? -5.941 10.039 1.745 1 97.06 102 VAL A N 1
ATOM 779 C CA . VAL A 1 102 ? -5.43 10.289 0.401 1 97.06 102 VAL A CA 1
ATOM 780 C C . VAL A 1 102 ? -4.164 11.141 0.477 1 97.06 102 VAL A C 1
ATOM 782 O O . VAL A 1 102 ? -4.145 12.172 1.146 1 97.06 102 VAL A O 1
ATOM 785 N N . VAL A 1 103 ? -3.1 10.688 -0.14 1 95.31 103 VAL A N 1
ATOM 786 C CA . VAL A 1 103 ? -1.897 11.492 -0.341 1 95.31 103 VAL A CA 1
ATOM 787 C C . VAL A 1 103 ? -1.822 11.953 -1.794 1 95.31 103 VAL A C 1
ATOM 789 O O . VAL A 1 103 ? -1.833 11.133 -2.715 1 95.31 103 VAL A O 1
ATOM 792 N N . GLU A 1 104 ? -1.775 13.289 -1.978 1 90.5 104 GLU A N 1
ATOM 793 C CA . GLU A 1 104 ? -1.753 13.852 -3.324 1 90.5 104 GLU A CA 1
ATOM 794 C C . GLU A 1 104 ? -0.358 14.352 -3.689 1 90.5 104 GLU A C 1
ATOM 796 O O . GLU A 1 104 ? 0.534 14.391 -2.84 1 90.5 104 GLU A O 1
ATOM 801 N N . ASP A 1 105 ? -0.135 14.625 -4.941 1 85.44 105 ASP A N 1
ATOM 802 C CA . ASP A 1 105 ? 1.035 15.273 -5.531 1 85.44 105 ASP A CA 1
ATOM 803 C C . ASP A 1 105 ? 2.301 14.453 -5.27 1 85.44 105 ASP A C 1
ATOM 805 O O . ASP A 1 105 ? 3.361 15.016 -4.988 1 85.44 105 ASP A O 1
ATOM 809 N N . LEU A 1 106 ? 2.195 13.188 -5.312 1 86.5 106 LEU A N 1
ATOM 810 C CA . LEU A 1 106 ? 3.346 12.312 -5.117 1 86.5 106 LEU A CA 1
ATOM 811 C C . LEU A 1 106 ? 4.332 12.445 -6.273 1 86.5 106 LEU A C 1
ATOM 813 O O . LEU A 1 106 ? 5.488 12.039 -6.156 1 86.5 106 LEU A O 1
ATOM 817 N N . ASP A 1 107 ? 3.883 13 -7.402 1 82 107 ASP A N 1
ATOM 818 C CA . ASP A 1 107 ? 4.781 13.305 -8.516 1 82 107 ASP A CA 1
ATOM 819 C C . ASP A 1 107 ? 5.844 14.32 -8.102 1 82 107 ASP A C 1
ATOM 821 O O . ASP A 1 107 ? 6.977 14.273 -8.586 1 82 107 ASP A O 1
ATOM 825 N N . VAL A 1 108 ? 5.457 15.258 -7.238 1 76.31 108 VAL A N 1
ATOM 826 C CA . VAL A 1 108 ? 6.383 16.266 -6.738 1 76.31 108 VAL A CA 1
ATOM 827 C C . VAL A 1 108 ? 7.508 15.594 -5.953 1 76.31 108 VAL A C 1
ATOM 829 O O . VAL A 1 108 ? 8.68 15.945 -6.109 1 76.31 108 VAL A O 1
ATOM 832 N N . MET A 1 109 ? 7.145 14.648 -5.176 1 76.94 109 MET A N 1
ATOM 833 C CA . MET A 1 109 ? 8.133 13.883 -4.426 1 76.94 109 MET A CA 1
ATOM 834 C C . MET A 1 109 ? 8.977 13.016 -5.359 1 76.94 109 MET A C 1
ATOM 836 O O . MET A 1 109 ? 10.188 12.891 -5.172 1 76.94 109 MET A O 1
ATOM 840 N N . ALA A 1 110 ? 8.281 12.422 -6.34 1 74.94 110 ALA A N 1
ATOM 841 C CA . ALA A 1 110 ? 8.969 11.531 -7.273 1 74.94 110 ALA A CA 1
ATOM 842 C C . ALA A 1 110 ? 10.023 12.281 -8.07 1 74.94 110 ALA A C 1
ATOM 844 O O . ALA A 1 110 ? 11.086 11.734 -8.375 1 74.94 110 ALA A O 1
ATOM 845 N N . ARG A 1 111 ? 9.773 13.523 -8.281 1 73.88 111 ARG A N 1
ATOM 846 C CA . ARG A 1 111 ? 10.711 14.344 -9.047 1 73.88 111 ARG A CA 1
ATOM 847 C C . ARG A 1 111 ? 11.75 14.984 -8.125 1 73.88 111 ARG A C 1
ATOM 849 O O . ARG A 1 111 ? 12.773 15.477 -8.594 1 73.88 111 ARG A O 1
ATOM 856 N N . CYS A 1 112 ? 11.438 14.859 -6.801 1 71.44 112 CYS A N 1
ATOM 857 C CA . CYS A 1 112 ? 12.25 15.492 -5.773 1 71.44 112 CYS A CA 1
ATOM 858 C C . CYS A 1 112 ? 12.523 16.953 -6.121 1 71.44 112 CYS A C 1
ATOM 860 O O . CYS A 1 112 ? 13.641 17.438 -5.934 1 71.44 112 CYS A O 1
ATOM 862 N N . ASP A 1 113 ? 11.492 17.5 -6.637 1 64.19 113 ASP A N 1
ATOM 863 C CA . ASP A 1 113 ? 11.594 18.906 -7.035 1 64.19 113 ASP A CA 1
ATOM 864 C C . ASP A 1 113 ? 11.727 19.812 -5.816 1 64.19 113 ASP A C 1
ATOM 866 O O . ASP A 1 113 ? 11.008 19.656 -4.828 1 64.19 113 ASP A O 1
ATOM 870 N N . ARG A 1 114 ? 12.797 20.641 -5.723 1 61.97 114 ARG A N 1
ATOM 871 C CA . ARG A 1 114 ? 12.961 21.703 -4.73 1 61.97 114 ARG A CA 1
ATOM 872 C C . ARG A 1 114 ? 13.133 21.125 -3.332 1 61.97 114 ARG A C 1
ATOM 874 O O . ARG A 1 114 ? 12.75 21.75 -2.342 1 61.97 114 ARG A O 1
ATOM 881 N N . GLY A 1 115 ? 13.492 19.906 -3.275 1 65.44 115 GLY A N 1
ATOM 882 C CA . GLY A 1 115 ? 13.828 19.328 -1.979 1 65.44 115 GLY A CA 1
ATOM 883 C C . GLY A 1 115 ? 12.648 18.672 -1.292 1 65.44 115 GLY A C 1
ATOM 884 O O . GLY A 1 115 ? 12.656 18.484 -0.074 1 65.44 115 GLY A O 1
ATOM 885 N N . TYR A 1 116 ? 11.664 18.469 -2.086 1 67.31 116 TYR A N 1
ATOM 886 C CA . TYR A 1 116 ? 10.453 17.859 -1.521 1 67.31 116 TYR A CA 1
ATOM 887 C C . TYR A 1 116 ? 10.688 16.391 -1.179 1 67.31 116 TYR A C 1
ATOM 889 O O . TYR A 1 116 ? 9.82 15.75 -0.582 1 67.31 116 TYR A O 1
ATOM 897 N N . CYS A 1 117 ? 11.805 15.914 -1.488 1 64.12 117 CYS A N 1
ATOM 898 C CA . CYS A 1 117 ? 12.141 14.539 -1.118 1 64.12 117 CYS A CA 1
ATOM 899 C C . CYS A 1 117 ? 13.422 14.492 -0.304 1 64.12 117 CYS A C 1
ATOM 901 O O . CYS A 1 117 ? 14.242 15.414 -0.37 1 64.12 117 CYS A O 1
ATOM 903 N N . GLU A 1 118 ? 13.484 13.508 0.658 1 67.31 118 GLU A N 1
ATOM 904 C CA . GLU A 1 118 ? 14.781 13.172 1.23 1 67.31 118 GLU A CA 1
ATOM 905 C C . GLU A 1 118 ? 15.625 12.375 0.244 1 67.31 118 GLU A C 1
ATOM 907 O O . GLU A 1 118 ? 16.828 12.641 0.084 1 67.31 118 GLU A O 1
ATOM 912 N N . LYS A 1 119 ? 14.953 11.422 -0.322 1 70.25 119 LYS A N 1
ATOM 913 C CA . LYS A 1 119 ? 15.516 10.594 -1.383 1 70.25 119 LYS A CA 1
ATOM 914 C C . LYS A 1 119 ? 14.516 10.383 -2.512 1 70.25 119 LYS A C 1
ATOM 916 O O . LYS A 1 119 ? 13.305 10.312 -2.271 1 70.25 119 LYS A O 1
ATOM 921 N N . PRO A 1 120 ? 15.031 10.344 -3.727 1 64.12 120 PRO A N 1
ATOM 922 C CA . PRO A 1 120 ? 14.141 10.133 -4.867 1 64.12 120 PRO A CA 1
ATOM 923 C C . PRO A 1 120 ? 13.258 8.898 -4.711 1 64.12 120 PRO A C 1
ATOM 925 O O . PRO A 1 120 ? 12.164 8.836 -5.289 1 64.12 120 PRO A O 1
ATOM 928 N N . ARG A 1 121 ? 13.695 8.008 -3.816 1 72.75 121 ARG A N 1
ATOM 929 C CA . ARG A 1 121 ? 12.984 6.742 -3.688 1 72.75 121 ARG A CA 1
ATOM 930 C C . ARG A 1 121 ? 11.883 6.84 -2.635 1 72.75 121 ARG A C 1
ATOM 932 O O . ARG A 1 121 ? 11.195 5.852 -2.357 1 72.75 121 ARG A O 1
ATOM 939 N N . ASP A 1 122 ? 11.672 8.008 -2.164 1 78.5 122 ASP A N 1
ATOM 940 C CA . ASP A 1 122 ? 10.727 8.148 -1.06 1 78.5 122 ASP A CA 1
ATOM 941 C C . ASP A 1 122 ? 9.32 7.727 -1.485 1 78.5 122 ASP A C 1
ATOM 943 O O . ASP A 1 122 ? 8.578 7.141 -0.698 1 78.5 122 ASP A O 1
ATOM 947 N N . VAL A 1 123 ? 8.977 8.086 -2.725 1 77.75 123 VAL A N 1
ATOM 948 C CA . VAL A 1 123 ? 7.656 7.723 -3.227 1 77.75 123 VAL A CA 1
ATOM 949 C C . VAL A 1 123 ? 7.539 6.203 -3.314 1 77.75 123 VAL A C 1
ATOM 951 O O . VAL A 1 123 ? 6.516 5.629 -2.928 1 77.75 123 VAL A O 1
ATOM 954 N N . TYR A 1 124 ? 8.562 5.566 -3.748 1 80.75 124 TYR A N 1
ATOM 955 C CA . TYR A 1 124 ? 8.625 4.109 -3.811 1 80.75 124 TYR A CA 1
ATOM 956 C C . TYR A 1 124 ? 8.562 3.5 -2.414 1 80.75 124 TYR A C 1
ATOM 958 O O . TYR A 1 124 ? 7.824 2.541 -2.182 1 80.75 124 TYR A O 1
ATOM 966 N N . ASP A 1 125 ? 9.273 4.086 -1.505 1 84.69 125 ASP A N 1
ATOM 967 C CA . ASP A 1 125 ? 9.344 3.578 -0.138 1 84.69 125 ASP A CA 1
ATOM 968 C C . ASP A 1 125 ? 8 3.719 0.573 1 84.69 125 ASP A C 1
ATOM 970 O O . ASP A 1 125 ? 7.602 2.84 1.341 1 84.69 125 ASP A O 1
ATOM 974 N N . LEU A 1 126 ? 7.363 4.812 0.337 1 88.44 126 LEU A N 1
ATOM 975 C CA . LEU A 1 126 ? 6.078 5.047 0.98 1 88.44 126 LEU A CA 1
ATOM 976 C C . LEU A 1 126 ? 5.098 3.92 0.664 1 88.44 126 LEU A C 1
ATOM 978 O O . LEU A 1 126 ? 4.504 3.336 1.572 1 88.44 126 LEU A O 1
ATOM 982 N N . VAL A 1 127 ? 4.988 3.586 -0.566 1 90 127 VAL A N 1
ATOM 983 C CA . VAL A 1 127 ? 4 2.611 -1.012 1 90 127 VAL A CA 1
ATOM 984 C C . VAL A 1 127 ? 4.508 1.197 -0.746 1 90 127 VAL A C 1
ATOM 986 O O . VAL A 1 127 ? 3.771 0.35 -0.239 1 90 127 VAL A O 1
ATOM 989 N N . GLY A 1 128 ? 5.773 0.914 -1.075 1 88.75 128 GLY A N 1
ATOM 990 C CA . GLY A 1 128 ? 6.352 -0.406 -0.885 1 88.75 128 GLY A CA 1
ATOM 991 C C . GLY A 1 128 ? 6.355 -0.854 0.564 1 88.75 128 GLY A C 1
ATOM 992 O O . GLY A 1 128 ? 5.977 -1.985 0.871 1 88.75 128 GLY A O 1
ATOM 993 N N . ARG A 1 129 ? 6.766 0.08 1.499 1 87.88 129 ARG A N 1
ATOM 994 C CA . ARG A 1 129 ? 6.82 -0.259 2.916 1 87.88 129 ARG A CA 1
ATOM 995 C C . ARG A 1 129 ? 5.418 -0.432 3.494 1 87.88 129 ARG A C 1
ATOM 997 O O . ARG A 1 129 ? 5.203 -1.273 4.367 1 87.88 129 ARG A O 1
ATOM 1004 N N . SER A 1 130 ? 4.516 0.384 3.057 1 91.69 130 SER A N 1
ATOM 1005 C CA . SER A 1 130 ? 3.135 0.242 3.51 1 91.69 130 SER A CA 1
ATOM 1006 C C . SER A 1 130 ? 2.561 -1.115 3.119 1 91.69 130 SER A C 1
ATOM 1008 O O . SER A 1 130 ? 1.989 -1.817 3.955 1 91.69 130 SER A O 1
ATOM 1010 N N . PHE A 1 131 ? 2.77 -1.497 1.882 1 89.94 131 PHE A N 1
ATOM 1011 C CA . PHE A 1 131 ? 2.242 -2.764 1.387 1 89.94 131 PHE A CA 1
ATOM 1012 C C . PHE A 1 131 ? 2.898 -3.939 2.1 1 89.94 131 PHE A C 1
ATOM 1014 O O . PHE A 1 131 ? 2.219 -4.887 2.504 1 89.94 131 PHE A O 1
ATOM 1021 N N . TYR A 1 132 ? 4.23 -3.881 2.232 1 85.94 132 TYR A N 1
ATOM 1022 C CA . TYR A 1 132 ? 4.945 -4.934 2.943 1 85.94 132 TYR A CA 1
ATOM 1023 C C . TYR A 1 132 ? 4.418 -5.09 4.367 1 85.94 132 TYR A C 1
ATOM 1025 O O . TYR A 1 132 ? 4.246 -6.207 4.852 1 85.94 132 TYR A O 1
ATOM 1033 N N . GLY A 1 133 ? 4.164 -4.023 5 1 85 133 GLY A N 1
ATOM 1034 C CA . GLY A 1 133 ? 3.682 -4.016 6.371 1 85 133 GLY A CA 1
ATOM 1035 C C . GLY A 1 133 ? 2.305 -4.633 6.523 1 85 133 GLY A C 1
ATOM 1036 O O . GLY A 1 133 ? 1.938 -5.086 7.609 1 85 133 GLY A O 1
ATOM 1037 N N . MET A 1 134 ? 1.538 -4.613 5.477 1 85.62 134 MET A N 1
ATOM 1038 C CA . MET A 1 134 ? 0.218 -5.238 5.496 1 85.62 134 MET A CA 1
ATOM 1039 C C . MET A 1 134 ? 0.329 -6.742 5.727 1 85.62 134 MET A C 1
ATOM 1041 O O . MET A 1 134 ? -0.661 -7.398 6.051 1 85.62 134 MET A O 1
ATOM 1045 N N . HIS A 1 135 ? 1.569 -7.32 5.441 1 77 135 HIS A N 1
ATOM 1046 C CA . HIS A 1 135 ? 1.761 -8.766 5.547 1 77 135 HIS A CA 1
ATOM 1047 C C . HIS A 1 135 ? 2.316 -9.148 6.91 1 77 135 HIS A C 1
ATOM 1049 O O . HIS A 1 135 ? 2.404 -10.336 7.238 1 77 135 HIS A O 1
ATOM 1055 N N . ARG A 1 136 ? 2.939 -8.344 7.645 1 63.91 136 ARG A N 1
ATOM 1056 C CA . ARG A 1 136 ? 3.66 -8.656 8.875 1 63.91 136 ARG A CA 1
ATOM 1057 C C . ARG A 1 136 ? 2.732 -9.289 9.906 1 63.91 136 ARG A C 1
ATOM 1059 O O . ARG A 1 136 ? 3.141 -10.172 10.656 1 63.91 136 ARG A O 1
ATOM 1066 N N . GLU A 1 137 ? 1.619 -8.711 10.148 1 55.25 137 GLU A N 1
ATOM 1067 C CA . GLU A 1 137 ? 0.906 -9.352 11.242 1 55.25 137 GLU A CA 1
ATOM 1068 C C . GLU A 1 137 ? 0.705 -10.836 10.984 1 55.25 137 GLU A C 1
ATOM 1070 O O . GLU A 1 137 ? 0.57 -11.625 11.922 1 55.25 137 GLU A O 1
ATOM 1075 N N . HIS A 1 138 ? 0.783 -11.148 9.844 1 48.62 138 HIS A N 1
ATOM 1076 C CA . HIS A 1 138 ? 0.463 -12.539 9.57 1 48.62 138 HIS A CA 1
ATOM 1077 C C . HIS A 1 138 ? 1.669 -13.445 9.812 1 48.62 138 HIS A C 1
ATOM 1079 O O . HIS A 1 138 ? 1.565 -14.672 9.711 1 48.62 138 HIS A O 1
ATOM 1085 N N . HIS A 1 139 ? 2.842 -12.734 9.938 1 46.47 139 HIS A N 1
ATOM 1086 C CA . HIS A 1 139 ? 3.984 -13.594 10.211 1 46.47 139 HIS A CA 1
ATOM 1087 C C . HIS A 1 139 ? 3.957 -14.102 11.648 1 46.47 139 HIS A C 1
ATOM 1089 O O . HIS A 1 139 ? 4.922 -14.711 12.117 1 46.47 139 HIS A O 1
ATOM 1095 N N . ALA A 1 140 ? 2.898 -13.586 12.352 1 40.97 140 ALA A N 1
ATOM 1096 C CA . ALA A 1 140 ? 2.908 -14.289 13.625 1 40.97 140 ALA A CA 1
ATOM 1097 C C . ALA A 1 140 ? 2.842 -15.797 13.422 1 40.97 140 ALA A C 1
ATOM 1099 O O . ALA A 1 140 ? 2.152 -16.281 12.516 1 40.97 140 ALA A O 1
ATOM 1100 N N . PRO A 1 141 ? 3.766 -16.375 14.008 1 39.44 141 PRO A N 1
ATOM 1101 C CA . PRO A 1 141 ? 3.746 -17.844 13.891 1 39.44 141 PRO A CA 1
ATOM 1102 C C . PRO A 1 141 ? 2.336 -18.422 13.977 1 39.44 141 PRO A C 1
ATOM 1104 O O . PRO A 1 141 ? 1.573 -18.062 14.875 1 39.44 141 PRO A O 1
ATOM 1107 N N . ARG A 1 142 ? 1.6 -18.438 12.945 1 38.25 142 ARG A N 1
ATOM 1108 C CA . ARG A 1 142 ? 0.407 -19.25 13.117 1 38.25 142 ARG A CA 1
ATOM 1109 C C . ARG A 1 142 ? 0.714 -20.5 13.945 1 38.25 142 ARG A C 1
ATOM 1111 O O . ARG A 1 142 ? 1.731 -21.156 13.727 1 38.25 142 ARG A O 1
ATOM 1118 N N . HIS A 1 143 ? 0.354 -20.453 15.188 1 34.53 143 HIS A N 1
ATOM 1119 C CA . HIS A 1 143 ? 0.355 -21.656 16.016 1 34.53 143 HIS A CA 1
ATOM 1120 C C . HIS A 1 143 ? -0.282 -22.828 15.266 1 34.53 143 HIS A C 1
ATOM 1122 O O . HIS A 1 143 ? -0.703 -23.812 15.891 1 34.53 143 HIS A O 1
ATOM 1128 N N . ASP A 1 144 ? -0.91 -22.688 14.172 1 33.34 144 ASP A N 1
ATOM 1129 C CA . ASP A 1 144 ? -1.456 -24 13.859 1 33.34 144 ASP A CA 1
ATOM 1130 C C . ASP A 1 144 ? -0.353 -25.047 13.805 1 33.34 144 ASP A C 1
ATOM 1132 O O . ASP A 1 144 ? 0.711 -24.812 13.227 1 33.34 144 ASP A O 1
ATOM 1136 N N . HIS A 1 145 ? -0.354 -26.156 14.648 1 32.09 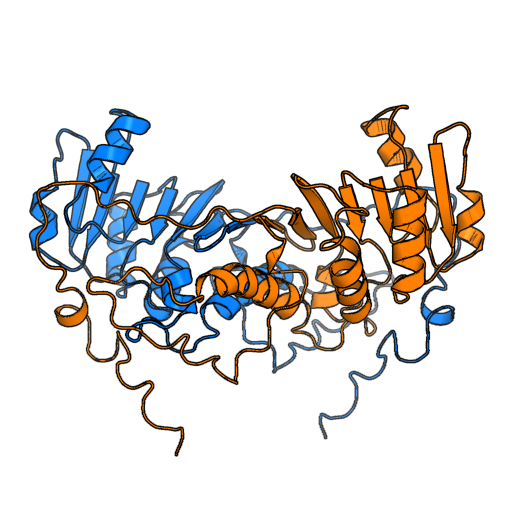145 HIS A N 1
ATOM 1137 C CA . HIS A 1 145 ? 0.343 -27.406 14.93 1 32.09 145 HIS A CA 1
ATOM 1138 C C . HIS A 1 145 ? 0.77 -28.094 13.641 1 32.09 145 HIS A C 1
ATOM 1140 O O . HIS A 1 145 ? 1.594 -29.016 13.672 1 32.09 145 HIS A O 1
ATOM 1146 N N . ALA A 1 146 ? -0.272 -28.531 12.773 1 30.72 146 ALA A N 1
ATOM 1147 C CA . ALA A 1 146 ? 0.178 -29.656 11.977 1 30.72 146 ALA A CA 1
ATOM 1148 C C . ALA A 1 146 ? 1.472 -29.328 11.234 1 30.72 146 ALA A C 1
ATOM 1150 O O . ALA A 1 146 ? 2.533 -29.875 11.555 1 30.72 146 ALA A O 1
ATOM 1151 N N . HIS A 1 147 ? 1.527 -29.609 9.906 1 30.66 147 HIS A N 1
ATOM 1152 C CA . HIS A 1 147 ? 2.764 -29.781 9.148 1 30.66 147 HIS A CA 1
ATOM 1153 C C . HIS A 1 147 ? 3.516 -28.453 9.023 1 30.66 147 HIS A C 1
ATOM 1155 O O . HIS A 1 147 ? 4.453 -28.344 8.227 1 30.66 147 HIS A O 1
ATOM 1161 N N . HIS A 1 148 ? 2.809 -27.391 9.203 1 32.5 148 HIS A N 1
ATOM 1162 C CA . HIS A 1 148 ? 3.678 -26.297 8.766 1 32.5 148 HIS A CA 1
ATOM 1163 C C . HIS A 1 148 ? 4.848 -26.109 9.727 1 32.5 148 HIS A C 1
ATOM 1165 O O . HIS A 1 148 ? 4.645 -25.938 10.93 1 32.5 148 HIS A O 1
ATOM 1171 N N . ALA A 1 149 ? 5.961 -26.844 9.633 1 30.27 149 ALA A N 1
ATOM 1172 C CA . ALA A 1 149 ? 7.254 -26.516 10.234 1 30.27 149 ALA A CA 1
ATOM 1173 C C . ALA A 1 149 ? 7.305 -25.047 10.648 1 30.27 149 ALA A C 1
ATOM 1175 O O . ALA A 1 149 ? 6.793 -24.188 9.938 1 30.27 149 ALA A O 1
ATOM 1176 N N . ARG A 1 150 ? 7.324 -24.781 12.062 1 31.88 150 ARG A N 1
ATOM 1177 C CA . ARG A 1 150 ? 7.699 -23.578 12.805 1 31.88 150 ARG A CA 1
ATOM 1178 C C . ARG A 1 150 ? 8.555 -22.656 11.953 1 31.88 150 ARG A C 1
ATOM 1180 O O . ARG A 1 150 ? 9.781 -22.797 11.914 1 31.88 150 ARG A O 1
ATOM 1187 N N . HIS A 1 151 ? 8.266 -22.578 10.742 1 33.56 151 HIS A N 1
ATOM 1188 C CA . HIS A 1 151 ? 9.359 -21.719 10.297 1 33.56 151 HIS A CA 1
ATOM 1189 C C . HIS A 1 151 ? 9.461 -20.469 11.172 1 33.56 151 HIS A C 1
ATOM 1191 O O . HIS A 1 151 ? 8.453 -19.828 11.453 1 33.56 151 HIS A O 1
ATOM 1197 N N . PRO A 1 152 ? 10.391 -20.547 12.203 1 33.97 152 PRO A N 1
ATOM 1198 C CA . PRO A 1 152 ? 10.602 -19.359 13.023 1 33.97 152 PRO A CA 1
ATOM 1199 C C . PRO A 1 152 ? 10.07 -18.078 12.359 1 33.97 152 PRO A C 1
ATOM 1201 O O . PRO A 1 152 ? 9.969 -18.016 11.133 1 33.97 152 PRO A O 1
ATOM 1204 N N . ALA A 1 153 ? 9.164 -17.422 13.133 1 36.62 153 ALA A N 1
ATOM 1205 C CA . ALA A 1 153 ? 8.891 -16.031 12.773 1 36.62 153 ALA A CA 1
ATOM 1206 C C . ALA A 1 153 ? 10.031 -15.445 11.938 1 36.62 153 ALA A C 1
ATOM 1208 O O . ALA A 1 153 ? 10.984 -14.875 12.477 1 36.62 153 ALA A O 1
ATOM 1209 N N . LYS A 1 154 ? 10.742 -16.359 11.211 1 39.91 154 LYS A N 1
ATOM 1210 C CA . LYS A 1 154 ? 12.094 -16.141 10.688 1 39.91 154 LYS A CA 1
ATOM 1211 C C . LYS A 1 154 ? 12.305 -14.688 10.305 1 39.91 154 LYS A C 1
ATOM 1213 O O . LYS A 1 154 ? 11.656 -13.789 10.852 1 39.91 154 LYS A O 1
ATOM 1218 N N . LEU A 1 155 ? 13.023 -14.469 9.078 1 41.41 155 LEU A N 1
ATOM 1219 C CA . LEU A 1 155 ? 14.148 -13.617 8.695 1 41.41 155 LEU A CA 1
ATOM 1220 C C . LEU A 1 155 ? 13.672 -12.203 8.391 1 41.41 155 LEU A C 1
ATOM 1222 O O . LEU A 1 155 ? 13 -11.969 7.379 1 41.41 155 LEU A O 1
ATOM 1226 N N . GLN A 1 156 ? 13.219 -11.695 9.547 1 45.44 156 GLN A N 1
ATOM 1227 C CA . GLN A 1 156 ? 13.273 -10.258 9.266 1 45.44 156 GLN A CA 1
ATOM 1228 C C . GLN A 1 156 ? 14.469 -9.914 8.383 1 45.44 156 GLN A C 1
ATOM 1230 O O . GLN A 1 156 ? 15.617 -10.055 8.805 1 45.44 156 GLN A O 1
ATOM 1235 N N . ASP A 1 157 ? 14.445 -10.289 7.211 1 51.03 157 ASP A N 1
ATOM 1236 C CA . ASP A 1 157 ? 15.484 -9.742 6.344 1 51.03 157 ASP A CA 1
ATOM 1237 C C . ASP A 1 157 ? 15.938 -8.367 6.832 1 51.03 157 ASP A C 1
ATOM 1239 O O . ASP A 1 157 ? 15.148 -7.426 6.879 1 51.03 157 ASP A O 1
ATOM 1243 N N . PRO A 1 158 ? 17.047 -8.391 7.703 1 55.41 158 PRO A N 1
ATOM 1244 C CA . PRO A 1 158 ? 17.547 -7.113 8.203 1 55.41 158 PRO A CA 1
ATOM 1245 C C . PRO A 1 158 ? 17.516 -6.012 7.145 1 55.41 158 PRO A C 1
ATOM 1247 O O . PRO A 1 158 ? 17.594 -4.828 7.477 1 55.41 158 PRO A O 1
ATOM 1250 N N . THR A 1 159 ? 17.469 -6.566 5.879 1 58.22 159 THR A N 1
ATOM 1251 C CA . THR A 1 159 ? 17.5 -5.555 4.832 1 58.22 159 THR A CA 1
ATOM 1252 C C . THR A 1 159 ? 16.125 -4.93 4.648 1 58.22 159 THR A C 1
ATOM 1254 O O . THR A 1 159 ? 15.977 -3.924 3.949 1 58.22 159 THR A O 1
ATOM 1257 N N . VAL A 1 160 ? 15.25 -5.719 5.402 1 58.69 160 VAL A N 1
ATOM 1258 C CA . VAL A 1 160 ? 13.922 -5.148 5.242 1 58.69 160 VAL A CA 1
ATOM 1259 C C . VAL A 1 160 ? 13.641 -4.152 6.367 1 58.69 160 VAL A C 1
ATOM 1261 O O . VAL A 1 160 ? 13.727 -4.504 7.547 1 58.69 160 VAL A O 1
ATOM 1264 N N . GLU A 1 161 ? 13.484 -2.908 6.004 1 66.06 161 GLU A N 1
ATOM 1265 C CA . GLU A 1 161 ? 13.141 -1.868 6.969 1 66.06 161 GLU A CA 1
ATOM 1266 C C . GLU A 1 161 ? 11.836 -2.201 7.691 1 66.06 161 GLU A C 1
ATOM 1268 O O . GLU A 1 161 ? 10.969 -2.877 7.141 1 66.06 161 GLU A O 1
ATOM 1273 N N . GLU A 1 162 ? 11.82 -1.98 8.992 1 75.88 162 GLU A N 1
ATOM 1274 C CA . GLU A 1 162 ? 10.602 -2.105 9.789 1 75.88 162 GLU A CA 1
ATOM 1275 C C . GLU A 1 162 ? 9.414 -1.462 9.078 1 75.88 162 GLU A C 1
ATOM 1277 O O . GLU A 1 162 ? 9.539 -0.386 8.492 1 75.88 162 GLU A O 1
ATOM 1282 N N . PRO A 1 163 ? 8.344 -2.188 9.07 1 83 163 PRO A N 1
ATOM 1283 C CA . PRO A 1 163 ? 7.148 -1.572 8.484 1 83 163 PRO A CA 1
ATOM 1284 C C . PRO A 1 163 ? 6.723 -0.302 9.219 1 83 163 PRO A C 1
ATOM 1286 O O . PRO A 1 163 ? 6.934 -0.182 10.43 1 83 163 PRO A O 1
ATOM 1289 N N . PRO A 1 164 ? 6.266 0.637 8.516 1 90.19 164 PRO A N 1
ATOM 1290 C CA . PRO A 1 164 ? 5.758 1.842 9.172 1 90.19 164 PRO A CA 1
ATOM 1291 C C . PRO A 1 164 ? 4.59 1.552 10.117 1 90.19 164 PRO A C 1
ATOM 1293 O O . PRO A 1 164 ? 3.854 0.582 9.906 1 90.19 164 PRO A O 1
ATOM 1296 N N . PRO A 1 165 ? 4.434 2.357 11.141 1 90.31 165 PRO A N 1
ATOM 1297 C CA . PRO A 1 165 ? 3.443 2.072 12.188 1 90.31 165 PRO A CA 1
ATOM 1298 C C . PRO A 1 165 ? 2.01 2.076 11.656 1 90.31 165 PRO A C 1
ATOM 1300 O O . PRO A 1 165 ? 1.114 1.51 12.289 1 90.31 165 PRO A O 1
ATOM 1303 N N . TRP A 1 166 ? 1.776 2.658 10.508 1 93.69 166 TRP A N 1
ATOM 1304 C CA . TRP A 1 166 ? 0.411 2.75 10 1 93.69 166 TRP A CA 1
ATOM 1305 C C . TRP A 1 166 ? 0.069 1.54 9.141 1 93.69 166 TRP A C 1
ATOM 1307 O O . TRP A 1 166 ? -1.098 1.317 8.805 1 93.69 166 TRP A O 1
ATOM 1317 N N . ALA A 1 167 ? 1.026 0.741 8.758 1 91.38 167 ALA A N 1
ATOM 1318 C CA . ALA A 1 167 ? 0.844 -0.307 7.758 1 91.38 167 ALA A CA 1
ATOM 1319 C C . ALA A 1 167 ? -0.18 -1.338 8.227 1 91.38 167 ALA A C 1
ATOM 1321 O O . ALA A 1 167 ? -0.983 -1.828 7.43 1 91.38 167 ALA A O 1
ATOM 1322 N N . LYS A 1 168 ? -0.238 -1.663 9.531 1 89.06 168 LYS A N 1
ATOM 1323 C CA . LYS A 1 168 ? -1.113 -2.703 10.062 1 89.06 168 LYS A CA 1
ATOM 1324 C C . LYS A 1 168 ? -2.564 -2.234 10.102 1 89.06 168 LYS A C 1
ATOM 1326 O O . LYS A 1 168 ? -3.475 -3.029 10.344 1 89.06 168 LYS A O 1
ATOM 1331 N N . HIS A 1 169 ? -2.77 -0.944 9.836 1 93.94 169 HIS A N 1
ATOM 1332 C CA . HIS A 1 169 ? -4.117 -0.388 9.891 1 93.94 169 HIS A CA 1
ATOM 1333 C C . HIS A 1 169 ? -4.691 -0.2 8.492 1 93.94 169 HIS A C 1
ATOM 1335 O O . HIS A 1 169 ? -5.777 0.363 8.328 1 93.94 169 HIS A O 1
ATOM 1341 N N . ILE A 1 170 ? -3.941 -0.698 7.434 1 94.81 170 ILE A N 1
ATOM 1342 C CA . ILE A 1 170 ? -4.371 -0.548 6.047 1 94.81 170 ILE A CA 1
ATOM 1343 C C . ILE A 1 170 ? -5.109 -1.805 5.594 1 94.81 170 ILE A C 1
ATOM 1345 O O . ILE A 1 170 ? -4.555 -2.904 5.621 1 94.81 170 ILE A O 1
ATOM 1349 N N . ARG A 1 171 ? -6.383 -1.589 5.23 1 94.19 171 ARG A N 1
ATOM 1350 C CA . ARG A 1 171 ? -7.156 -2.676 4.641 1 94.19 171 ARG A CA 1
ATOM 1351 C C . ARG A 1 171 ? -6.844 -2.822 3.152 1 94.19 171 ARG A C 1
ATOM 1353 O O . ARG A 1 171 ? -6.766 -3.939 2.637 1 94.19 171 ARG A O 1
ATOM 1360 N N . ALA A 1 172 ? -6.656 -1.738 2.523 1 96.06 172 ALA A N 1
ATOM 1361 C CA . ALA A 1 172 ? -6.402 -1.722 1.085 1 96.06 172 ALA A CA 1
ATOM 1362 C C . ALA A 1 172 ? -5.734 -0.417 0.661 1 96.06 172 ALA A C 1
ATOM 1364 O O . ALA A 1 172 ? -5.852 0.6 1.349 1 96.06 172 ALA A O 1
ATOM 1365 N N . MET A 1 173 ? -5.027 -0.431 -0.42 1 96.94 173 MET A N 1
ATOM 1366 C CA . MET A 1 173 ? -4.434 0.749 -1.043 1 96.94 173 MET A CA 1
ATOM 1367 C C . MET A 1 173 ? -4.82 0.84 -2.516 1 96.94 173 MET A C 1
ATOM 1369 O O . MET A 1 173 ? -4.84 -0.17 -3.221 1 96.94 173 MET A O 1
ATOM 1373 N N . THR A 1 174 ? -5.176 1.955 -2.994 1 97.31 174 THR A N 1
ATOM 1374 C CA . THR A 1 174 ? -5.371 2.234 -4.414 1 97.31 174 THR A CA 1
ATOM 1375 C C . THR A 1 174 ? -4.426 3.334 -4.883 1 97.31 174 THR A C 1
ATOM 1377 O O . THR A 1 174 ? -4.352 4.402 -4.273 1 97.31 174 THR A O 1
ATOM 1380 N N . LEU A 1 175 ? -3.703 3.084 -5.922 1 95.94 175 LEU A N 1
ATOM 1381 C CA . LEU A 1 175 ? -2.652 3.973 -6.41 1 95.94 175 LEU A CA 1
ATOM 1382 C C . LEU A 1 175 ? -2.957 4.453 -7.824 1 95.94 175 LEU A C 1
ATOM 1384 O O . LEU A 1 175 ? -3.262 3.645 -8.703 1 95.94 175 LEU A O 1
ATOM 1388 N N . TYR A 1 176 ? -3 5.75 -8.031 1 93.19 176 TYR A N 1
ATOM 1389 C CA . TYR A 1 176 ? -3.016 6.438 -9.312 1 93.19 176 TYR A CA 1
ATOM 1390 C C . TYR A 1 176 ? -1.753 7.273 -9.5 1 93.19 176 TYR A C 1
ATOM 1392 O O . TYR A 1 176 ? -0.992 7.48 -8.555 1 93.19 176 TYR A O 1
ATOM 1400 N N . GLN A 1 177 ? -1.535 7.625 -10.742 1 87.88 177 GLN A N 1
ATOM 1401 C CA . GLN A 1 177 ? -0.437 8.57 -10.93 1 87.88 177 GLN A CA 1
ATOM 1402 C C . GLN A 1 177 ? -0.564 9.758 -9.977 1 87.88 177 GLN A C 1
ATOM 1404 O O . GLN A 1 177 ? -1.621 10.383 -9.898 1 87.88 177 GLN A O 1
ATOM 1409 N N . SER A 1 178 ? 0.354 9.938 -9.102 1 88.94 178 SER A N 1
ATOM 1410 C CA . SER A 1 178 ? 0.574 11.094 -8.242 1 88.94 178 SER A CA 1
ATOM 1411 C C . SER A 1 178 ? -0.33 11.047 -7.016 1 88.94 178 SER A C 1
ATOM 1413 O O . SER A 1 178 ? -0.356 11.992 -6.223 1 88.94 178 SER A O 1
ATOM 1415 N N . MET A 1 179 ? -1.079 9.961 -6.859 1 93.19 179 MET A N 1
ATOM 1416 C CA . MET A 1 179 ? -1.977 9.883 -5.711 1 93.19 179 MET A CA 1
ATOM 1417 C C . MET A 1 179 ? -1.958 8.484 -5.105 1 93.19 179 MET A C 1
ATOM 1419 O O . MET A 1 179 ? -1.891 7.488 -5.828 1 93.19 179 MET A O 1
ATOM 1423 N N . ALA A 1 180 ? -2.053 8.359 -3.799 1 95.81 180 ALA A N 1
ATOM 1424 C CA . ALA A 1 180 ? -2.199 7.113 -3.057 1 95.81 180 ALA A CA 1
ATOM 1425 C C . ALA A 1 180 ? -3.383 7.18 -2.094 1 95.81 180 ALA A C 1
ATOM 1427 O O . ALA A 1 180 ? -3.518 8.141 -1.336 1 95.81 180 ALA A O 1
ATOM 1428 N N . PHE A 1 181 ? -4.293 6.23 -2.178 1 97.69 181 PHE A N 1
ATOM 1429 C CA . PHE A 1 181 ? -5.449 6.09 -1.3 1 97.69 181 PHE A CA 1
ATOM 1430 C C . PHE A 1 181 ? -5.246 4.941 -0.317 1 97.69 181 PHE A C 1
ATOM 1432 O O . PHE A 1 181 ? -5.035 3.797 -0.726 1 97.69 181 PHE A O 1
ATOM 1439 N N . PHE A 1 182 ? -5.199 5.23 0.995 1 97.62 182 PHE A N 1
ATOM 1440 C CA . PHE A 1 182 ? -5.137 4.242 2.064 1 97.62 182 PHE A CA 1
ATOM 1441 C C . PHE A 1 182 ? -6.5 4.07 2.727 1 97.62 182 PHE A C 1
ATOM 1443 O O . PHE A 1 182 ? -7.055 5.023 3.271 1 97.62 182 PHE A O 1
ATOM 1450 N N . GLU A 1 183 ? -7.055 2.928 2.623 1 97.19 183 GLU A N 1
ATOM 1451 C CA . GLU A 1 183 ? -8.289 2.604 3.334 1 97.19 183 GLU A CA 1
ATOM 1452 C C . GLU A 1 183 ? -7.996 1.987 4.699 1 97.19 183 GLU A C 1
ATOM 1454 O O . GLU A 1 183 ? -7.293 0.979 4.789 1 97.19 183 GLU A O 1
ATOM 1459 N N . ARG A 1 184 ? -8.5 2.619 5.703 1 96.44 184 ARG A N 1
ATOM 1460 C CA . ARG A 1 184 ? -8.273 2.113 7.055 1 96.44 184 ARG A CA 1
ATOM 1461 C C . ARG A 1 184 ? -9.18 0.929 7.355 1 96.44 184 ARG A C 1
ATOM 1463 O O . ARG A 1 184 ? -10.367 0.944 7.004 1 96.44 184 ARG A O 1
ATOM 1470 N N . GLY A 1 185 ? -8.633 -0.062 7.922 1 92.06 185 GLY A N 1
ATOM 1471 C CA . GLY A 1 185 ? -9.414 -1.203 8.367 1 92.06 185 GLY A CA 1
ATOM 1472 C C . GLY A 1 185 ? -8.562 -2.395 8.766 1 92.06 185 GLY A C 1
ATOM 1473 O O . GLY A 1 185 ? -7.352 -2.393 8.555 1 92.06 185 GLY A O 1
ATOM 1474 N N . ARG A 1 186 ? -9.25 -3.34 9.344 1 78.56 186 ARG A N 1
ATOM 1475 C CA . ARG A 1 186 ? -8.578 -4.586 9.695 1 78.56 186 ARG A CA 1
ATOM 1476 C C . ARG A 1 186 ? -8.516 -5.531 8.5 1 78.56 186 ARG A C 1
ATOM 1478 O O . ARG A 1 186 ? -9.445 -5.574 7.688 1 78.56 186 ARG A O 1
ATOM 1485 N N . THR A 1 187 ? -7.352 -6.023 8.234 1 72.62 187 THR A N 1
ATOM 1486 C CA . THR A 1 187 ? -7.254 -7.078 7.227 1 72.62 187 THR A CA 1
ATOM 1487 C C . THR A 1 187 ? -7.844 -8.383 7.754 1 72.62 187 THR A C 1
ATOM 1489 O O . THR A 1 187 ? -7.508 -8.82 8.859 1 72.62 187 THR A O 1
ATOM 1492 N N . PRO A 1 188 ? -8.812 -8.797 6.996 1 63.34 188 PRO A N 1
ATOM 1493 C CA . PRO A 1 188 ? -9.297 -10.102 7.453 1 63.34 188 PRO A CA 1
ATOM 1494 C C . PRO A 1 188 ? -8.219 -11.18 7.398 1 63.34 188 PRO A C 1
ATOM 1496 O O . PRO A 1 188 ? -7.32 -11.125 6.555 1 63.34 188 PRO A O 1
ATOM 1499 N N . GLY A 1 189 ? -7.93 -11.891 8.523 1 63.06 189 GLY A N 1
ATOM 1500 C CA . GLY A 1 189 ? -7 -13.008 8.469 1 63.06 189 GLY A CA 1
ATOM 1501 C C . GLY A 1 189 ? -7.223 -13.922 7.277 1 63.06 189 GLY A C 1
ATOM 1502 O O . GLY A 1 189 ? -8.359 -14.094 6.828 1 63.06 189 GLY A O 1
ATOM 1503 N N . LEU A 1 190 ? -6.09 -14.125 6.5 1 62.03 190 LEU A N 1
ATOM 1504 C CA . LEU A 1 190 ? -6.184 -15.055 5.379 1 62.03 190 LEU A CA 1
ATOM 1505 C C . LEU A 1 190 ? -6.367 -16.484 5.867 1 62.03 190 LEU A C 1
ATOM 1507 O O . LEU A 1 190 ? -5.746 -16.891 6.852 1 62.03 190 LEU A O 1
ATOM 1511 N N . THR A 1 191 ? -7.559 -17.016 5.465 1 57.59 191 THR A N 1
ATOM 1512 C CA . THR A 1 191 ? -7.773 -18.438 5.758 1 57.59 191 THR A CA 1
ATOM 1513 C C . THR A 1 191 ? -7.594 -19.281 4.5 1 57.59 191 THR A C 1
ATOM 1515 O O . THR A 1 191 ? -8.078 -18.922 3.428 1 57.59 191 THR A O 1
ATOM 1518 N N . ARG A 1 192 ? -6.691 -20.266 4.594 1 59.75 192 ARG A N 1
ATOM 1519 C CA . ARG A 1 192 ? -6.559 -21.203 3.488 1 59.75 192 ARG A CA 1
ATOM 1520 C C . ARG A 1 192 ? -7.75 -22.156 3.428 1 59.75 192 ARG A C 1
ATOM 1522 O O . ARG A 1 192 ? -8.141 -22.734 4.441 1 59.75 192 ARG A O 1
ATOM 1529 N N . VAL A 1 193 ? -8.391 -22.016 2.297 1 57.81 193 VAL A N 1
ATOM 1530 C CA . VAL A 1 193 ? -9.477 -22.969 2.09 1 57.81 193 VAL A CA 1
ATOM 1531 C C . VAL A 1 193 ? -9.109 -23.938 0.971 1 57.81 193 VAL A C 1
ATOM 1533 O O . VAL A 1 193 ? -8.711 -23.531 -0.119 1 57.81 193 VAL A O 1
ATOM 1536 N 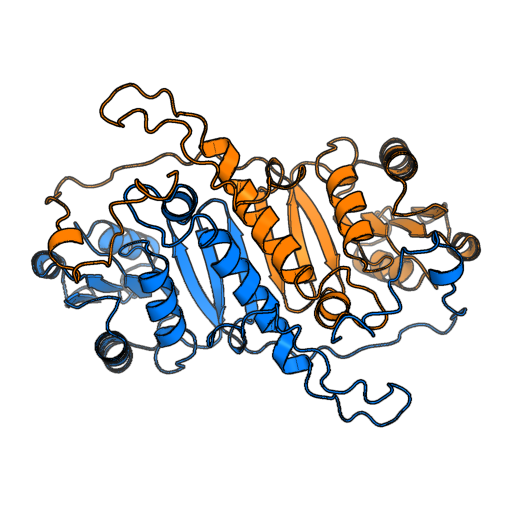N . THR A 1 194 ? -8.836 -25.203 1.248 1 57.78 194 THR A N 1
ATOM 1537 C CA . THR A 1 194 ? -8.602 -26.25 0.251 1 57.78 194 THR A CA 1
ATOM 1538 C C . THR A 1 194 ? -9.922 -26.766 -0.314 1 57.78 194 THR A C 1
ATOM 1540 O O . THR A 1 194 ? -10.828 -27.125 0.44 1 57.78 194 THR A O 1
ATOM 1543 N N . ARG A 1 195 ? -9.992 -26.484 -1.605 1 58.72 195 ARG A N 1
ATOM 1544 C CA . ARG A 1 195 ? -11.219 -27 -2.227 1 58.72 195 ARG A CA 1
ATOM 1545 C C . ARG A 1 195 ? -10.898 -28.016 -3.309 1 58.72 195 ARG A C 1
ATOM 1547 O O . ARG A 1 195 ? -9.922 -27.875 -4.047 1 58.72 195 ARG A O 1
ATOM 1554 N N . GLY A 1 196 ? -11.578 -29.141 -3.432 1 60.44 196 GLY A N 1
ATOM 1555 C CA . GLY A 1 196 ? -11.539 -30.156 -4.477 1 60.44 196 GLY A CA 1
ATOM 1556 C C . GLY A 1 196 ? -10.852 -31.438 -4.043 1 60.44 196 GLY A C 1
ATOM 1557 O O . GLY A 1 196 ? -10.156 -31.453 -3.025 1 60.44 196 GLY A O 1
ATOM 1558 N N . SER A 1 197 ? -11.312 -32.531 -4.512 1 57.28 197 SER A N 1
ATOM 1559 C CA . SER A 1 197 ? -10.844 -33.875 -4.176 1 57.28 197 SER A CA 1
ATOM 1560 C C . SER A 1 197 ? -9.734 -34.344 -5.121 1 57.28 197 SER A C 1
ATOM 1562 O O . SER A 1 197 ? -8.969 -35.25 -4.801 1 57.28 197 SER A O 1
ATOM 1564 N N . ASP A 1 198 ? -9.656 -33.812 -6.324 1 57.66 198 ASP A N 1
ATOM 1565 C CA . ASP A 1 198 ? -8.703 -34.312 -7.297 1 57.66 198 ASP A CA 1
ATOM 1566 C C . ASP A 1 198 ? -7.352 -33.625 -7.172 1 57.66 198 ASP A C 1
ATOM 1568 O O . ASP A 1 198 ? -7.086 -32.656 -7.863 1 57.66 198 ASP A O 1
ATOM 1572 N N . ARG A 1 199 ? -6.602 -34.125 -6.117 1 66.25 199 ARG A N 1
ATOM 1573 C CA . ARG A 1 199 ? -5.324 -33.438 -5.883 1 66.25 199 ARG A CA 1
ATOM 1574 C C . ARG A 1 199 ? -4.156 -34.344 -6.266 1 66.25 199 ARG A C 1
ATOM 1576 O O . ARG A 1 199 ? -4.168 -35.531 -5.984 1 66.25 199 ARG A O 1
ATOM 1583 N N . PHE A 1 200 ? -3.391 -33.906 -7.289 1 73.81 200 PHE A N 1
ATOM 1584 C CA . PHE A 1 200 ? -2.094 -34.562 -7.477 1 73.81 200 PHE A CA 1
ATOM 1585 C C . PHE A 1 200 ? -0.976 -33.688 -6.91 1 73.81 200 PHE A C 1
ATOM 1587 O O . PHE A 1 200 ? -1.15 -32.469 -6.723 1 73.81 200 PHE A O 1
ATOM 1594 N N . PRO A 1 201 ? 0.137 -34.344 -6.43 1 76.94 201 PRO A N 1
ATOM 1595 C CA . PRO A 1 201 ? 1.232 -33.562 -5.82 1 76.94 201 PRO A CA 1
ATOM 1596 C C . PRO A 1 201 ? 1.778 -32.5 -6.734 1 76.94 201 PRO A C 1
ATOM 1598 O O . PRO A 1 201 ? 1.88 -32.688 -7.949 1 76.94 20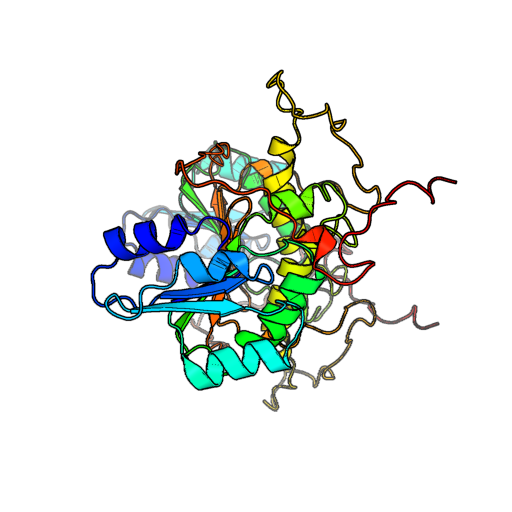1 PRO A O 1
ATOM 1601 N N . ASN A 1 202 ? 2.018 -31.375 -6.23 1 77.25 202 ASN A N 1
ATOM 1602 C CA . ASN A 1 202 ? 2.664 -30.281 -6.938 1 77.25 202 ASN A CA 1
ATOM 1603 C C . ASN A 1 202 ? 4.148 -30.547 -7.156 1 77.25 202 ASN A C 1
ATOM 1605 O O . ASN A 1 202 ? 4.895 -30.75 -6.199 1 77.25 202 ASN A O 1
ATOM 1609 N N . ILE A 1 203 ? 4.652 -30.688 -8.406 1 79.38 203 ILE A N 1
ATOM 1610 C CA . ILE A 1 203 ? 6.051 -30.969 -8.711 1 79.38 203 ILE A CA 1
ATOM 1611 C C . ILE A 1 203 ? 6.66 -29.797 -9.461 1 79.38 203 ILE A C 1
ATOM 1613 O O . ILE A 1 203 ? 7.578 -29.969 -10.273 1 79.38 203 ILE A O 1
ATOM 1617 N N . GLU A 1 204 ? 6.145 -28.641 -9.336 1 78.75 204 GLU A N 1
ATOM 1618 C CA . GLU A 1 204 ? 6.586 -27.469 -10.086 1 78.75 204 GLU A CA 1
ATOM 1619 C C . GLU A 1 204 ? 8.078 -27.219 -9.883 1 78.75 204 GLU A C 1
ATOM 1621 O O . GLU A 1 204 ? 8.766 -26.781 -10.805 1 78.75 204 GLU A O 1
ATOM 1626 N N . ARG A 1 205 ? 8.609 -27.359 -8.703 1 78.62 205 ARG A N 1
ATOM 1627 C CA . ARG A 1 205 ? 10.016 -27.141 -8.414 1 78.62 205 ARG A CA 1
ATOM 1628 C C . ARG A 1 205 ? 10.906 -28.031 -9.281 1 78.62 205 ARG A C 1
ATOM 1630 O O . ARG A 1 205 ? 11.977 -27.609 -9.727 1 78.62 205 ARG A O 1
ATOM 1637 N N . GLU A 1 206 ? 10.398 -29.266 -9.461 1 83.5 206 GLU A N 1
ATOM 1638 C CA . GLU A 1 206 ? 11.148 -30.219 -10.273 1 83.5 206 GLU A CA 1
ATOM 1639 C C . GLU A 1 206 ? 11.078 -29.875 -11.758 1 83.5 206 GLU A C 1
ATOM 1641 O O . GLU A 1 206 ? 12.008 -30.141 -12.516 1 83.5 206 GLU A O 1
ATOM 1646 N N . LEU A 1 207 ? 10.055 -29.203 -12.109 1 86.62 207 LEU A N 1
ATOM 1647 C CA . LEU A 1 207 ? 9.805 -28.938 -13.523 1 86.62 207 LEU A CA 1
ATOM 1648 C C . LEU A 1 207 ? 10.445 -27.625 -13.961 1 86.62 207 LEU A C 1
ATOM 1650 O O . LEU A 1 207 ? 10.672 -27.406 -15.148 1 86.62 207 LEU A O 1
ATOM 1654 N N . ASN A 1 208 ? 10.719 -26.703 -13.031 1 84.69 208 ASN A N 1
ATOM 1655 C CA . ASN A 1 208 ? 11.375 -25.453 -13.352 1 84.69 208 ASN A CA 1
ATOM 1656 C C . ASN A 1 208 ? 12.891 -25.578 -13.344 1 84.69 208 ASN A C 1
ATOM 1658 O O . ASN A 1 208 ? 13.43 -26.547 -12.797 1 84.69 208 ASN A O 1
ATOM 1662 N N . LYS A 1 209 ? 13.508 -24.578 -14.07 1 78.94 209 LYS A N 1
ATOM 1663 C CA . LYS A 1 209 ? 14.961 -24.594 -14.133 1 78.94 209 LYS A CA 1
ATOM 1664 C C . LYS A 1 209 ? 15.578 -24.516 -12.742 1 78.94 209 LYS A C 1
ATOM 1666 O O . LYS A 1 209 ? 15.016 -23.875 -11.844 1 78.94 209 LYS A O 1
ATOM 1671 N N . GLN A 1 210 ? 16.703 -25.125 -12.664 1 71.25 210 GLN A N 1
ATOM 1672 C CA . GLN A 1 210 ? 17.453 -25.047 -11.406 1 71.25 210 GLN A CA 1
ATOM 1673 C C . GLN A 1 210 ? 17.734 -23.594 -11.039 1 71.25 210 GLN A C 1
ATOM 1675 O O . GLN A 1 210 ? 18.109 -22.781 -11.898 1 71.25 210 GLN A O 1
ATOM 1680 N N . GLY A 1 211 ? 17.5 -23.203 -9.766 1 72.5 211 GLY A N 1
ATOM 1681 C CA . GLY A 1 211 ? 17.75 -21.844 -9.305 1 72.5 211 GLY A CA 1
ATOM 1682 C C . GLY A 1 211 ? 16.516 -20.969 -9.281 1 72.5 211 GLY A C 1
ATOM 1683 O O . GLY A 1 211 ? 16.562 -19.844 -8.789 1 72.5 211 GLY A O 1
ATOM 1684 N N . THR A 1 212 ? 15.422 -21.609 -9.844 1 78 212 THR A N 1
ATOM 1685 C CA . THR A 1 212 ? 14.188 -20.844 -9.844 1 78 212 THR A CA 1
ATOM 1686 C C . THR A 1 212 ? 13.711 -20.594 -8.414 1 78 212 THR A C 1
ATOM 1688 O O . THR A 1 212 ? 13.227 -19.5 -8.102 1 78 212 THR A O 1
ATOM 1691 N N . TYR A 1 213 ? 13.812 -21.609 -7.578 1 74.25 213 TYR A N 1
ATOM 1692 C CA . TYR A 1 213 ? 13.469 -21.516 -6.164 1 74.25 213 TYR A CA 1
ATOM 1693 C C . TYR A 1 213 ? 14.719 -21.594 -5.293 1 74.25 213 TYR A C 1
ATOM 1695 O O . TYR A 1 213 ? 15.469 -22.562 -5.367 1 74.25 213 TYR A O 1
ATOM 1703 N N . ARG A 1 214 ? 15.117 -20.422 -4.77 1 65.38 214 ARG A N 1
ATOM 1704 C CA . ARG A 1 214 ? 16.375 -20.344 -4.02 1 65.38 214 ARG A CA 1
ATOM 1705 C C . ARG A 1 214 ? 16.25 -21.047 -2.674 1 65.38 214 ARG A C 1
ATOM 1707 O O . ARG A 1 214 ? 15.234 -20.922 -1.988 1 65.38 214 ARG A O 1
ATOM 1714 N N . ASN A 1 215 ? 16.828 -22.203 -2.562 1 54.66 215 ASN A N 1
ATOM 1715 C CA . ASN A 1 215 ? 16.859 -22.891 -1.28 1 54.66 215 ASN A CA 1
ATOM 1716 C C . ASN A 1 215 ? 17.531 -22.062 -0.204 1 54.66 215 ASN A C 1
ATOM 1718 O O . ASN A 1 215 ? 17.25 -22.203 0.984 1 54.66 215 ASN A O 1
ATOM 1722 N N . ASP A 1 216 ? 18.875 -21.578 -0.372 1 46.34 216 ASP A N 1
ATOM 1723 C CA . ASP A 1 216 ? 19.844 -21.281 0.673 1 46.34 216 ASP A CA 1
ATOM 1724 C C . ASP A 1 216 ? 19.625 -19.891 1.262 1 46.34 216 ASP A C 1
ATOM 1726 O O . ASP A 1 216 ? 20.188 -18.906 0.774 1 46.34 216 ASP A O 1
ATOM 1730 N N . PHE A 1 217 ? 18.594 -19.375 1.503 1 40.34 217 PHE A N 1
ATOM 1731 C CA . PHE A 1 217 ? 18.891 -18.219 2.35 1 40.34 217 PHE A CA 1
ATOM 1732 C C . PHE A 1 217 ? 19.797 -18.609 3.508 1 40.34 217 PHE A C 1
ATOM 1734 O O . PHE A 1 217 ? 19.359 -18.672 4.656 1 40.34 217 PHE A O 1
ATOM 1741 N N . SER A 1 218 ? 20.469 -19.703 3.645 1 32.47 218 SER A N 1
ATOM 1742 C CA . SER A 1 218 ? 21.438 -20 4.703 1 32.47 218 SER A CA 1
ATOM 1743 C C . SER A 1 218 ? 22.375 -18.828 4.949 1 32.47 218 SER A C 1
ATOM 1745 O O . SER A 1 218 ? 22.578 -18.422 6.09 1 32.47 218 SER A O 1
ATOM 1747 N N . ALA A 1 219 ? 23.75 -18.797 4.215 1 29.39 219 ALA A N 1
ATOM 1748 C CA . ALA A 1 219 ? 25.141 -18.656 4.633 1 29.39 219 ALA A CA 1
ATOM 1749 C C . ALA A 1 219 ? 25.5 -17.203 4.891 1 29.39 219 ALA A C 1
ATOM 1751 O O . ALA A 1 219 ? 26.578 -16.906 5.418 1 29.39 219 ALA A O 1
ATOM 1752 N N . GLY A 1 220 ? 25.141 -16.141 4.027 1 26.58 220 GLY A N 1
ATOM 1753 C CA . GLY A 1 220 ? 26.172 -15.133 4.254 1 26.58 220 GLY A CA 1
ATOM 1754 C C . GLY A 1 220 ? 26.062 -14.484 5.617 1 26.58 220 GLY A C 1
ATOM 1755 O O . GLY A 1 220 ? 26.578 -13.375 5.824 1 26.58 220 GLY A O 1
ATOM 1756 N N . VAL A 1 221 ? 25.281 -15.023 6.52 1 24.17 221 VAL A N 1
ATOM 1757 C CA . VAL A 1 221 ? 25.75 -14.547 7.816 1 24.17 221 VAL A CA 1
ATOM 1758 C C . VAL A 1 221 ? 27.141 -15.094 8.094 1 24.17 221 VAL A C 1
ATOM 1760 O O . VAL A 1 221 ? 27.297 -16.25 8.484 1 24.17 221 VAL A O 1
ATOM 1763 N N . SER A 1 222 ? 28.016 -15.375 7.109 1 20.22 222 SER A N 1
ATOM 1764 C CA . SER A 1 222 ? 29.344 -15.273 7.738 1 20.22 222 SER A CA 1
ATOM 1765 C C . SER A 1 222 ? 29.656 -13.836 8.117 1 20.22 222 SER A C 1
ATOM 1767 O O . SER A 1 222 ? 29.266 -12.898 7.422 1 20.22 222 SER A O 1
ATOM 1769 N N . MET B 1 1 ? -10.258 -15.016 -19.844 1 97 1 MET B N 1
ATOM 1770 C CA . MET B 1 1 ? -9.445 -14.984 -18.641 1 97 1 MET B CA 1
ATOM 1771 C C . MET B 1 1 ? -8.234 -15.906 -18.766 1 97 1 MET B C 1
ATOM 1773 O O . MET B 1 1 ? -8.344 -17.016 -19.297 1 97 1 MET B O 1
ATOM 1777 N N . LEU B 1 2 ? -7.137 -15.391 -18.406 1 97.5 2 LEU B N 1
ATOM 1778 C CA . LEU B 1 2 ? -5.895 -16.156 -18.344 1 97.5 2 LEU B CA 1
ATOM 1779 C C . LEU B 1 2 ? -5.469 -16.391 -16.906 1 97.5 2 LEU B C 1
ATOM 1781 O O . LEU B 1 2 ? -5.434 -15.461 -16.094 1 97.5 2 LEU B O 1
ATOM 1785 N N . GLU B 1 3 ? -5.207 -17.609 -16.562 1 96.81 3 GLU B N 1
ATOM 1786 C CA . GLU B 1 3 ? -4.715 -17.953 -15.227 1 96.81 3 GLU B CA 1
ATOM 1787 C C . GLU B 1 3 ? -3.402 -18.719 -15.305 1 96.81 3 GLU B C 1
ATOM 1789 O O . GLU B 1 3 ? -3.324 -19.766 -15.961 1 96.81 3 GLU B O 1
ATOM 1794 N N . MET B 1 4 ? -2.389 -18.125 -14.68 1 95.5 4 MET B N 1
ATOM 1795 C CA . MET B 1 4 ? -1.149 -18.875 -14.461 1 95.5 4 MET B CA 1
ATOM 1796 C C . MET B 1 4 ? -1.261 -19.766 -13.227 1 95.5 4 MET B C 1
ATOM 1798 O O . MET B 1 4 ? -1.577 -19.281 -12.141 1 95.5 4 MET B O 1
ATOM 1802 N N . GLY B 1 5 ? -0.976 -21 -13.391 1 92.94 5 GLY B N 1
ATOM 1803 C CA . GLY B 1 5 ? -1.166 -21.969 -12.32 1 92.94 5 GLY B CA 1
ATOM 1804 C C . GLY B 1 5 ? -2.531 -22.641 -12.352 1 92.94 5 GLY B C 1
ATOM 1805 O O . GLY B 1 5 ? -3.523 -22.047 -11.922 1 92.94 5 GLY B O 1
ATOM 1806 N N . VAL B 1 6 ? -2.604 -23.844 -12.828 1 86.81 6 VAL B N 1
ATOM 1807 C CA . VAL B 1 6 ? -3.842 -24.609 -12.969 1 86.81 6 VAL B CA 1
ATOM 1808 C C . VAL B 1 6 ? -3.91 -25.688 -11.883 1 86.81 6 VAL B C 1
ATOM 1810 O O . VAL B 1 6 ? -4.922 -25.812 -11.188 1 86.81 6 VAL B O 1
ATOM 1813 N N . GLN B 1 7 ? -2.852 -26.328 -11.609 1 79.88 7 GLN B N 1
ATOM 1814 C CA . GLN B 1 7 ? -2.779 -27.484 -10.711 1 79.88 7 GLN B CA 1
ATOM 1815 C C . GLN B 1 7 ? -3.967 -28.406 -10.922 1 79.88 7 GLN B C 1
ATOM 1817 O O . GLN B 1 7 ? -4.18 -28.906 -12.031 1 79.88 7 GLN B O 1
ATOM 1822 N N . SER B 1 8 ? -4.781 -28.641 -9.836 1 68.25 8 SER B N 1
ATOM 1823 C CA . SER B 1 8 ? -5.824 -29.656 -9.969 1 68.25 8 SER B CA 1
ATOM 1824 C C . SER B 1 8 ? -7.051 -29.094 -10.68 1 68.25 8 SER B C 1
ATOM 1826 O O . SER B 1 8 ? -8.062 -29.781 -10.82 1 68.25 8 SER B O 1
ATOM 1828 N N . GLY B 1 9 ? -7.012 -27.969 -11.156 1 66.69 9 GLY B N 1
ATOM 1829 C CA . GLY B 1 9 ? -8.008 -27.406 -12.062 1 66.69 9 GLY B CA 1
ATOM 1830 C C . GLY B 1 9 ? -9.25 -26.922 -11.352 1 66.69 9 GLY B C 1
ATOM 1831 O O . GLY B 1 9 ? -10.258 -26.609 -11.992 1 66.69 9 GLY B O 1
ATOM 1832 N N . GLY B 1 10 ? -9.219 -26.844 -10.109 1 71.62 10 GLY B N 1
ATOM 1833 C CA . GLY B 1 10 ? -10.375 -26.422 -9.336 1 71.62 10 GLY B CA 1
ATOM 1834 C C . GLY B 1 10 ? -10.797 -24.984 -9.617 1 71.62 10 GLY B C 1
ATOM 1835 O O . GLY B 1 10 ? -11.984 -24.672 -9.648 1 71.62 10 GLY B O 1
ATOM 1836 N N . SER B 1 11 ? -9.938 -24.172 -10.008 1 80.5 11 SER B N 1
ATOM 1837 C CA . SER B 1 11 ? -10.242 -22.766 -10.234 1 80.5 11 SER B CA 1
ATOM 1838 C C . SER B 1 11 ? -11.055 -22.562 -11.508 1 80.5 11 SER B C 1
ATOM 1840 O O . SER B 1 11 ? -11.984 -21.75 -11.547 1 80.5 11 SER B O 1
ATOM 1842 N N . ALA B 1 12 ? -10.766 -23.375 -12.555 1 81.31 12 ALA B N 1
ATOM 1843 C CA . ALA B 1 12 ? -11.469 -23.234 -13.828 1 81.31 12 ALA B CA 1
ATOM 1844 C C . ALA B 1 12 ? -12.969 -23.438 -13.656 1 81.31 12 ALA B C 1
ATOM 1846 O O . ALA B 1 12 ? -13.766 -22.641 -14.156 1 81.31 12 ALA B O 1
ATOM 1847 N N . ARG B 1 13 ? -13.312 -24.406 -12.906 1 80.44 13 ARG B N 1
ATOM 1848 C CA . ARG B 1 13 ? -14.719 -24.734 -12.688 1 80.44 13 ARG B CA 1
ATOM 1849 C C . ARG B 1 13 ? -15.398 -23.656 -11.844 1 80.44 13 ARG B C 1
ATOM 1851 O O . ARG B 1 13 ? -16.547 -23.281 -12.109 1 80.44 13 ARG B O 1
ATOM 1858 N N . LEU B 1 14 ? -14.68 -23.172 -10.898 1 82.19 14 LEU B N 1
ATOM 1859 C CA . LEU B 1 14 ? -15.203 -22.109 -10.039 1 82.19 14 LEU B CA 1
ATOM 1860 C C . LEU B 1 14 ? -15.461 -20.844 -10.844 1 82.19 14 LEU B C 1
ATOM 1862 O O . LEU B 1 14 ? -16.531 -20.219 -10.719 1 82.19 14 LEU B O 1
ATOM 1866 N N . TRP B 1 15 ? -14.523 -20.484 -11.68 1 87.75 15 TRP B N 1
ATOM 1867 C CA . TRP B 1 15 ? -14.68 -19.266 -12.484 1 87.75 15 TRP B CA 1
ATOM 1868 C C . TRP B 1 15 ? -15.836 -19.406 -13.461 1 87.75 15 TRP B C 1
ATOM 1870 O O . TRP B 1 15 ? -16.594 -18.453 -13.68 1 87.75 15 TRP B O 1
ATOM 1880 N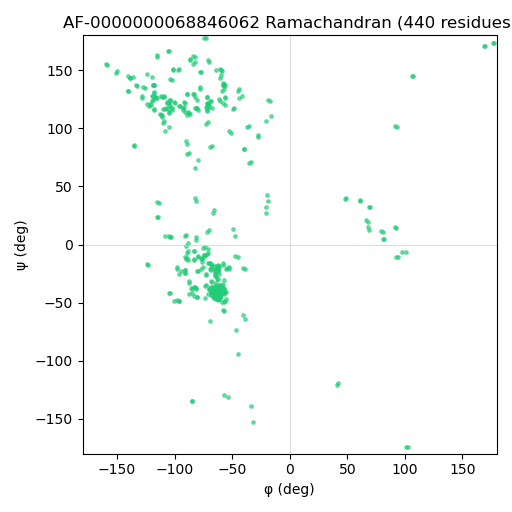 N . LYS B 1 16 ? -16 -20.609 -13.977 1 86.38 16 LYS B N 1
ATOM 1881 C CA . LYS B 1 16 ? -17.109 -20.859 -14.898 1 86.38 16 LYS B CA 1
ATOM 1882 C C . LYS B 1 16 ? -18.453 -20.766 -14.188 1 86.38 16 LYS B C 1
ATOM 1884 O O . LYS B 1 16 ? -19.422 -20.266 -14.758 1 86.38 16 LYS B O 1
ATOM 1889 N N . GLN B 1 17 ? -18.531 -21.266 -13.023 1 84.69 17 GLN B N 1
ATOM 1890 C CA . GLN B 1 17 ? -19.75 -21.203 -12.227 1 84.69 17 GLN B CA 1
ATOM 1891 C C . GLN B 1 17 ? -20.109 -19.75 -11.914 1 84.69 17 GLN B C 1
ATOM 1893 O O . GLN B 1 17 ? -21.297 -19.391 -11.93 1 84.69 17 GLN B O 1
ATOM 1898 N N . TRP B 1 18 ? -19.172 -18.969 -11.719 1 85.69 18 TRP B N 1
ATOM 1899 C CA . TRP B 1 18 ? -19.406 -17.594 -11.289 1 85.69 18 TRP B CA 1
ATOM 1900 C C . TRP B 1 18 ? -19.688 -16.688 -12.477 1 85.69 18 TRP B C 1
ATOM 1902 O O . TRP B 1 18 ? -20.578 -15.836 -12.43 1 85.69 18 TRP B O 1
ATOM 1912 N N . TYR B 1 19 ? -18.953 -16.828 -13.594 1 88.69 19 TYR B N 1
ATOM 1913 C CA . TYR B 1 19 ? -19.047 -15.891 -14.711 1 88.69 19 TYR B CA 1
ATOM 1914 C C . TYR B 1 19 ? -19.953 -16.422 -15.805 1 88.69 19 TYR B C 1
ATOM 1916 O O . TYR B 1 19 ? -20.391 -15.68 -16.672 1 88.69 19 TYR B O 1
ATOM 1924 N N . GLY B 1 20 ? -20.172 -17.75 -15.766 1 86.75 20 GLY B N 1
ATOM 1925 C CA . GLY B 1 20 ? -21.109 -18.328 -16.703 1 86.75 20 GLY B CA 1
ATOM 1926 C C . GLY B 1 20 ? -20.422 -19 -17.891 1 86.75 20 GLY B C 1
ATOM 1927 O O . GLY B 1 20 ? -19.203 -19.047 -17.953 1 86.75 20 GLY B O 1
ATOM 1928 N N . SER B 1 21 ? -21.266 -19.438 -18.844 1 86.56 21 SER B N 1
ATOM 1929 C CA . SER B 1 21 ? -20.812 -20.297 -19.938 1 86.56 21 SER B CA 1
ATOM 1930 C C . SER B 1 21 ? -20.047 -19.484 -20.984 1 86.56 21 SER B C 1
ATOM 1932 O O . SER B 1 21 ? -19.328 -20.062 -21.812 1 86.56 21 SER B O 1
ATOM 1934 N N . GLN B 1 22 ? -20.109 -18.172 -20.922 1 91.5 22 GLN B N 1
ATOM 1935 C CA . GLN B 1 22 ? -19.484 -17.359 -21.953 1 91.5 22 GLN B CA 1
ATOM 1936 C C . GLN B 1 22 ? -18.016 -17.062 -21.594 1 91.5 22 GLN B C 1
ATOM 1938 O O . GLN B 1 22 ? -17.266 -16.578 -22.422 1 91.5 22 GLN B O 1
ATOM 1943 N N . LEU B 1 23 ? -17.656 -17.469 -20.438 1 94.62 23 LEU B N 1
ATOM 1944 C CA . LEU B 1 23 ? -16.266 -17.266 -20.031 1 94.62 23 LEU B CA 1
ATOM 1945 C C . LEU B 1 23 ? -15.336 -18.203 -20.797 1 94.62 23 LEU B C 1
ATOM 1947 O O . LEU B 1 23 ? -15.578 -19.406 -20.859 1 94.62 23 LEU B O 1
ATOM 1951 N N . THR B 1 24 ? -14.414 -17.625 -21.5 1 96.56 24 THR B N 1
ATOM 1952 C CA . THR B 1 24 ? -13.289 -18.406 -22 1 96.56 24 THR B CA 1
ATOM 1953 C C . THR B 1 24 ? -12.164 -18.438 -20.969 1 96.56 24 THR B C 1
ATOM 1955 O O . THR B 1 24 ? -11.633 -17.391 -20.594 1 96.56 24 THR B O 1
ATOM 1958 N N . TYR B 1 25 ? -11.906 -19.641 -20.438 1 96.44 25 TYR B N 1
ATOM 1959 C CA . TYR B 1 25 ? -10.844 -19.859 -19.469 1 96.44 25 TYR B CA 1
ATOM 1960 C C . TYR B 1 25 ? -9.609 -20.453 -20.125 1 96.44 25 TYR B C 1
ATOM 1962 O O . TYR B 1 25 ? -9.703 -21.5 -20.797 1 96.44 25 TYR B O 1
ATOM 1970 N N . VAL B 1 26 ? -8.484 -19.781 -20 1 97.62 26 VAL B N 1
ATOM 1971 C CA . VAL B 1 26 ? -7.199 -20.297 -20.453 1 97.62 26 VAL B CA 1
ATOM 1972 C C . VAL B 1 26 ? -6.254 -20.453 -19.266 1 97.62 26 VAL B C 1
ATOM 1974 O O . VAL B 1 26 ? -5.941 -19.469 -18.578 1 97.62 26 VAL B O 1
ATOM 1977 N N . GLY B 1 27 ? -5.863 -21.688 -18.984 1 97.25 27 GLY B N 1
ATOM 1978 C CA . GLY B 1 27 ? -4.898 -21.969 -17.922 1 97.25 27 GLY B CA 1
ATOM 1979 C C . GLY B 1 27 ? -3.516 -22.297 -18.469 1 97.25 27 GLY B C 1
ATOM 1980 O O . GLY B 1 27 ? -3.383 -22.969 -19.484 1 97.25 27 GLY B O 1
ATOM 1981 N N . VAL B 1 28 ? -2.506 -21.828 -17.766 1 97 28 VAL B N 1
ATOM 1982 C CA . VAL B 1 28 ? -1.112 -22.125 -18.078 1 97 28 VAL B CA 1
ATOM 1983 C C . VAL B 1 28 ? -0.471 -22.875 -16.906 1 97 28 VAL B C 1
ATOM 1985 O O . VAL B 1 28 ? -0.647 -22.5 -15.75 1 97 28 VAL B O 1
ATOM 1988 N N . ASP B 1 29 ? 0.169 -23.938 -17.203 1 96.19 29 ASP B N 1
ATOM 1989 C CA . ASP B 1 29 ? 0.924 -24.688 -16.203 1 96.19 29 ASP B CA 1
ATOM 1990 C C . ASP B 1 29 ? 2.109 -25.406 -16.828 1 96.19 29 ASP B C 1
ATOM 1992 O O . ASP B 1 29 ? 2.066 -25.766 -18.016 1 96.19 29 ASP B O 1
ATOM 1996 N N . ILE B 1 30 ? 3.166 -25.547 -16.016 1 94.62 30 ILE B N 1
ATOM 1997 C CA . ILE B 1 30 ? 4.348 -26.234 -16.531 1 94.62 30 ILE B CA 1
ATOM 1998 C C . ILE B 1 30 ? 4.137 -27.734 -16.469 1 94.62 30 ILE B C 1
ATOM 2000 O O . ILE B 1 30 ? 4.809 -28.5 -17.172 1 94.62 30 ILE B O 1
ATOM 2004 N N . ASP B 1 31 ? 3.238 -28.188 -15.586 1 93.94 31 ASP B N 1
ATOM 2005 C CA . ASP B 1 31 ? 2.971 -29.609 -15.391 1 93.94 31 ASP B CA 1
ATOM 2006 C C . ASP B 1 31 ? 2.029 -30.156 -16.469 1 93.94 31 ASP B C 1
ATOM 2008 O O . ASP B 1 31 ? 0.845 -29.812 -16.484 1 93.94 31 ASP B O 1
ATOM 2012 N N . ALA B 1 32 ? 2.455 -31.078 -17.266 1 94.44 32 ALA B N 1
ATOM 2013 C CA . ALA B 1 32 ? 1.702 -31.641 -18.391 1 94.44 32 ALA B CA 1
ATOM 2014 C C . ALA B 1 32 ? 0.431 -32.344 -17.906 1 94.44 32 ALA B C 1
ATOM 2016 O O . ALA B 1 32 ? -0.54 -32.438 -18.656 1 94.44 32 ALA B O 1
ATOM 2017 N N . ARG B 1 33 ? 0.389 -32.75 -16.625 1 92.5 33 ARG B N 1
ATOM 2018 C CA . ARG B 1 33 ? -0.775 -33.438 -16.078 1 92.5 33 ARG B CA 1
ATOM 2019 C C . ARG B 1 33 ? -1.979 -32.5 -16 1 92.5 33 ARG B C 1
ATOM 2021 O O . ARG B 1 33 ? -3.123 -32.969 -15.953 1 92.5 33 ARG B O 1
ATOM 2028 N N . CYS B 1 34 ? -1.705 -31.219 -16.047 1 93.06 34 CYS B N 1
ATOM 2029 C CA . CYS B 1 34 ? -2.779 -30.234 -15.938 1 93.06 34 CYS B CA 1
ATOM 2030 C C . CYS B 1 34 ? -3.641 -30.234 -17.188 1 93.06 34 CYS B C 1
ATOM 2032 O O . CYS B 1 34 ? -4.766 -29.734 -17.188 1 93.06 34 CYS B O 1
ATOM 2034 N N . LYS B 1 35 ? -3.17 -30.828 -18.312 1 94.31 35 LYS B N 1
ATOM 2035 C CA . LYS B 1 35 ? -3.912 -30.875 -19.562 1 94.31 35 LYS B CA 1
ATOM 2036 C C . LYS B 1 35 ? -5.223 -31.641 -19.391 1 94.31 35 LYS B C 1
ATOM 2038 O O . LYS B 1 35 ? -6.168 -31.438 -20.156 1 94.31 35 LYS B O 1
ATOM 2043 N N . ARG B 1 36 ? -5.324 -32.438 -18.344 1 90.56 36 ARG B N 1
ATOM 2044 C CA . ARG B 1 36 ? -6.504 -33.25 -18.062 1 90.56 36 ARG B CA 1
ATOM 2045 C C . ARG B 1 36 ? -7.723 -32.375 -17.781 1 90.56 36 ARG B C 1
ATOM 2047 O O . ARG B 1 36 ? -8.859 -32.844 -17.922 1 90.56 36 ARG B O 1
ATOM 2054 N N . SER B 1 37 ? -7.445 -31.156 -17.375 1 90.81 37 SER B N 1
ATOM 2055 C CA . SER B 1 37 ? -8.531 -30.25 -17 1 90.81 37 SER B CA 1
ATOM 2056 C C . SER B 1 37 ? -9.125 -29.562 -18.219 1 90.81 37 SER B C 1
ATOM 2058 O O . SER B 1 37 ? -10.133 -28.859 -18.109 1 90.81 37 SER B O 1
ATOM 2060 N N . GLU B 1 38 ? -8.602 -29.719 -19.406 1 94.75 38 GLU B N 1
ATOM 2061 C CA . GLU B 1 38 ? -9.062 -29.047 -20.609 1 94.75 38 GLU B CA 1
ATOM 2062 C C . GLU B 1 38 ? -10.406 -29.609 -21.078 1 94.75 38 GLU B C 1
ATOM 2064 O O . GLU B 1 38 ? -10.578 -30.828 -21.156 1 94.75 38 GLU B O 1
ATOM 2069 N N . VAL B 1 39 ? -11.344 -28.75 -21.266 1 94.06 39 VAL B N 1
ATOM 2070 C CA . VAL B 1 39 ? -12.648 -29.078 -21.828 1 94.06 39 VAL B CA 1
ATOM 2071 C C . VAL B 1 39 ? -13.055 -28.047 -22.859 1 94.06 39 VAL B C 1
ATOM 2073 O O . VAL B 1 39 ? -13.859 -27.156 -22.594 1 94.06 39 VAL B O 1
ATOM 2076 N N . PRO B 1 40 ? -12.602 -28.234 -24.156 1 95.31 40 PRO B N 1
ATOM 2077 C CA . PRO B 1 40 ? -12.82 -27.25 -25.203 1 95.31 40 PRO B CA 1
ATOM 2078 C C . PRO B 1 40 ? -14.305 -26.938 -25.438 1 95.31 40 PRO B C 1
ATOM 2080 O O . PRO B 1 40 ? -14.664 -25.797 -25.703 1 95.31 40 PRO B O 1
ATOM 2083 N N . ALA B 1 41 ? -15.164 -27.844 -25.297 1 94 41 ALA B N 1
ATOM 2084 C CA . ALA B 1 41 ? -16.609 -27.672 -25.484 1 94 41 ALA B CA 1
ATOM 2085 C C . ALA B 1 41 ? -17.172 -26.656 -24.5 1 94 41 ALA B C 1
ATOM 2087 O O . ALA B 1 41 ? -18.203 -26.047 -24.75 1 94 41 ALA B O 1
ATOM 2088 N N . GLU B 1 42 ? -16.453 -26.547 -23.391 1 93.75 42 GLU B N 1
ATOM 2089 C CA . GLU B 1 42 ? -16.875 -25.609 -22.359 1 93.75 42 GLU B CA 1
ATOM 2090 C C . GLU B 1 42 ? -15.984 -24.359 -22.359 1 93.75 42 GLU B C 1
ATOM 2092 O O . GLU B 1 42 ? -15.992 -23.594 -21.406 1 93.75 42 GLU B O 1
ATOM 2097 N N . ARG B 1 43 ? -15.109 -24.234 -23.344 1 95.88 43 ARG B N 1
ATOM 2098 C CA . ARG B 1 43 ? -14.203 -23.094 -23.516 1 95.88 43 ARG B CA 1
ATOM 2099 C C . ARG B 1 43 ? -13.148 -23.062 -22.422 1 95.88 43 ARG B C 1
ATOM 2101 O O . ARG B 1 43 ? -12.805 -22 -21.922 1 95.88 43 ARG B O 1
ATOM 2108 N N . ILE B 1 44 ? -12.789 -24.219 -22 1 95.62 44 ILE B N 1
ATOM 2109 C 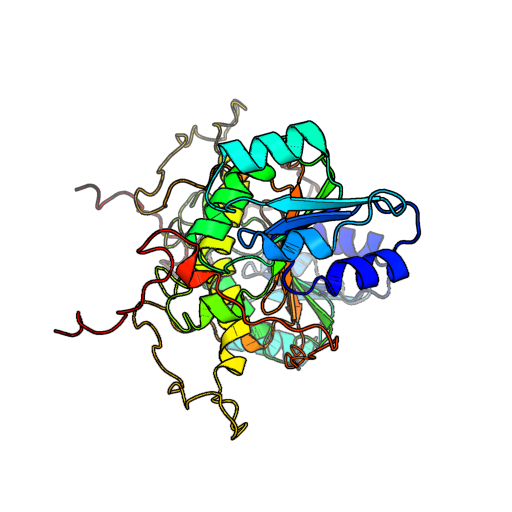CA . ILE B 1 44 ? -11.68 -24.375 -21.062 1 95.62 44 ILE B CA 1
ATOM 2110 C C . ILE B 1 44 ? -10.453 -24.906 -21.797 1 95.62 44 ILE B C 1
ATOM 2112 O O . ILE B 1 44 ? -10.453 -26.047 -22.281 1 95.62 44 ILE B O 1
ATOM 2116 N N . PHE B 1 45 ? -9.422 -24.062 -21.875 1 97.44 45 PHE B N 1
ATOM 2117 C CA . PHE B 1 45 ? -8.195 -24.422 -22.578 1 97.44 45 PHE B CA 1
ATOM 2118 C C . PHE B 1 45 ? -7.008 -24.422 -21.625 1 97.44 45 PHE B C 1
ATOM 2120 O O . PHE B 1 45 ? -6.914 -23.578 -20.734 1 97.44 45 PHE B O 1
ATOM 2127 N N . ILE B 1 46 ? -6.152 -25.422 -21.75 1 97.31 46 ILE B N 1
ATOM 2128 C CA . ILE B 1 46 ? -4.961 -25.547 -20.922 1 97.31 46 ILE B CA 1
ATOM 2129 C C . ILE B 1 46 ? -3.715 -25.547 -21.797 1 97.31 46 ILE B C 1
ATOM 2131 O O . ILE B 1 46 ? -3.59 -26.391 -22.703 1 97.31 46 ILE B O 1
ATOM 2135 N N . GLU B 1 47 ? -2.822 -24.609 -21.609 1 98.12 47 GLU B N 1
ATOM 2136 C CA . GLU B 1 47 ? -1.549 -24.516 -22.312 1 98.12 47 GLU B CA 1
ATOM 2137 C C . GLU B 1 47 ? -0.384 -24.891 -21.406 1 98.12 47 GLU B C 1
ATOM 2139 O O . GLU B 1 47 ? -0.212 -24.328 -20.328 1 98.12 47 GLU B O 1
ATOM 2144 N N . ILE B 1 48 ? 0.397 -25.891 -21.812 1 97.69 48 ILE B N 1
ATOM 2145 C CA . ILE B 1 48 ? 1.498 -26.422 -21.016 1 97.69 48 ILE B CA 1
ATOM 2146 C C . ILE B 1 48 ? 2.793 -25.703 -21.391 1 97.69 48 ILE B C 1
ATOM 2148 O O . ILE B 1 48 ? 3.225 -25.75 -22.547 1 97.69 48 ILE B O 1
ATOM 2152 N N . GLY B 1 49 ? 3.393 -25.016 -20.469 1 96.44 49 GLY B N 1
ATOM 2153 C CA . GLY B 1 49 ? 4.633 -24.281 -20.656 1 96.44 49 GLY B CA 1
ATOM 2154 C C . GLY B 1 49 ? 5.07 -23.516 -19.422 1 96.44 49 GLY B C 1
ATOM 2155 O O . GLY B 1 49 ? 4.355 -23.484 -18.422 1 96.44 49 GLY B O 1
ATOM 2156 N N . SER B 1 50 ? 6.254 -22.938 -19.484 1 95.5 50 SER B N 1
ATOM 2157 C CA . SER B 1 50 ? 6.848 -22.25 -18.344 1 95.5 50 SER B CA 1
ATOM 2158 C C . SER B 1 50 ? 6.441 -20.781 -18.312 1 95.5 50 SER B C 1
ATOM 2160 O O . SER B 1 50 ? 6.516 -20.094 -19.328 1 95.5 50 SER B O 1
ATOM 2162 N N . GLN B 1 51 ? 5.973 -20.375 -17.156 1 94.56 51 GLN B N 1
ATOM 2163 C CA . GLN B 1 51 ? 5.711 -18.953 -16.922 1 94.56 51 GLN B CA 1
ATOM 2164 C C . GLN B 1 51 ? 6.969 -18.125 -17.125 1 94.56 51 GLN B C 1
ATOM 2166 O O . GLN B 1 51 ? 6.891 -16.906 -17.328 1 94.56 51 GLN B O 1
ATOM 2171 N N . LEU B 1 52 ? 8.148 -18.688 -17.125 1 94.5 52 LEU B N 1
ATOM 2172 C CA . LEU B 1 52 ? 9.43 -18 -17.266 1 94.5 52 LEU B CA 1
ATOM 2173 C C . LEU B 1 52 ? 9.82 -17.859 -18.734 1 94.5 52 LEU B C 1
ATOM 2175 O O . LEU B 1 52 ? 10.883 -17.297 -19.047 1 94.5 52 LEU B O 1
ATOM 2179 N N . ASP B 1 53 ? 9.008 -18.312 -19.656 1 96.44 53 ASP B N 1
ATOM 2180 C CA . ASP B 1 53 ? 9.305 -18.281 -21.078 1 96.44 53 ASP B CA 1
ATOM 2181 C C . ASP B 1 53 ? 8.453 -17.234 -21.797 1 96.44 53 ASP B C 1
ATOM 2183 O O . ASP B 1 53 ? 7.328 -17.516 -22.219 1 96.44 53 ASP B O 1
ATOM 2187 N N . PRO B 1 54 ? 9.016 -16.062 -22.031 1 97.5 54 PRO B N 1
ATOM 2188 C CA . PRO B 1 54 ? 8.234 -14.992 -22.672 1 97.5 54 PRO B CA 1
ATOM 2189 C C . PRO B 1 54 ? 7.699 -15.398 -24.047 1 97.5 54 PRO B C 1
ATOM 2191 O O . PRO B 1 54 ? 6.609 -14.969 -24.438 1 97.5 54 PRO B O 1
ATOM 2194 N N . ALA B 1 55 ? 8.5 -16.156 -24.797 1 98.06 55 ALA B N 1
ATOM 2195 C CA . ALA B 1 55 ? 8.047 -16.578 -26.125 1 98.06 55 ALA B CA 1
ATOM 2196 C C . ALA B 1 55 ? 6.805 -17.469 -26.016 1 98.06 55 ALA B C 1
ATOM 2198 O O . ALA B 1 55 ? 5.863 -17.312 -26.797 1 98.06 55 ALA B O 1
ATOM 2199 N N . PHE B 1 56 ? 6.855 -18.344 -25.031 1 98 56 PHE B N 1
ATOM 2200 C CA . PHE B 1 56 ? 5.695 -19.203 -24.781 1 98 56 PHE B CA 1
ATOM 2201 C C . PHE B 1 56 ? 4.488 -18.359 -24.391 1 98 56 PHE B C 1
ATOM 2203 O O . PHE B 1 56 ? 3.398 -18.531 -24.938 1 98 56 PHE B O 1
ATOM 2210 N N . LEU B 1 57 ? 4.656 -17.391 -23.469 1 98.25 57 LEU B N 1
ATOM 2211 C CA . LEU B 1 57 ? 3.559 -16.547 -23.016 1 98.25 57 LEU B CA 1
ATOM 2212 C C . LEU B 1 57 ? 2.98 -15.742 -24.188 1 98.25 57 LEU B C 1
ATOM 2214 O O . LEU B 1 57 ? 1.761 -15.602 -24.297 1 98.25 57 LEU B O 1
ATOM 2218 N N . ARG B 1 58 ? 3.828 -15.266 -25.047 1 98.19 58 ARG B N 1
ATOM 2219 C CA . ARG B 1 58 ? 3.373 -14.508 -26.219 1 98.19 58 ARG B CA 1
ATOM 2220 C C . ARG B 1 58 ? 2.566 -15.391 -27.156 1 98.19 58 ARG B C 1
ATOM 2222 O O . ARG B 1 58 ? 1.604 -14.93 -27.781 1 98.19 58 ARG B O 1
ATOM 2229 N N . SER B 1 59 ? 2.99 -16.594 -27.281 1 98.44 59 SER B N 1
ATOM 2230 C CA . SER B 1 59 ? 2.252 -17.516 -28.141 1 98.44 59 SER B CA 1
ATOM 2231 C C . SER B 1 59 ? 0.852 -17.781 -27.594 1 98.44 59 SER B C 1
ATOM 2233 O O . SER B 1 59 ? -0.102 -17.922 -28.375 1 98.44 59 SER B O 1
ATOM 2235 N N . VAL B 1 60 ? 0.752 -17.906 -26.281 1 98.5 60 VAL B N 1
ATOM 2236 C CA . VAL B 1 60 ? -0.549 -18.078 -25.641 1 98.5 60 VAL B CA 1
ATOM 2237 C C . VAL B 1 60 ? -1.421 -16.859 -25.922 1 98.5 60 VAL B C 1
ATOM 2239 O O . VAL B 1 60 ? -2.6 -16.984 -26.266 1 98.5 60 VAL B O 1
ATOM 2242 N N . CYS B 1 61 ? -0.878 -15.68 -25.828 1 98.19 61 CYS B N 1
ATOM 2243 C CA . CYS B 1 61 ? -1.587 -14.43 -26.094 1 98.19 61 CYS B CA 1
ATOM 2244 C C . CYS B 1 61 ? -2.068 -14.375 -27.531 1 98.19 61 CYS B C 1
ATOM 2246 O O . CYS B 1 61 ? -3.209 -13.984 -27.797 1 98.19 61 CYS B O 1
ATOM 2248 N N . ALA B 1 62 ? -1.195 -14.719 -28.453 1 97.75 62 ALA B N 1
ATOM 2249 C CA . ALA B 1 62 ? -1.537 -14.695 -29.875 1 97.75 62 ALA B CA 1
ATOM 2250 C C . ALA B 1 62 ? -2.707 -15.633 -30.172 1 97.75 62 ALA B C 1
ATOM 2252 O O . ALA B 1 62 ? -3.566 -15.32 -31 1 97.75 62 ALA B O 1
ATOM 2253 N N . LYS B 1 63 ? -2.75 -16.703 -29.484 1 98.06 63 LYS B N 1
ATOM 2254 C CA . LYS B 1 63 ? -3.732 -17.75 -29.75 1 98.06 63 LYS B CA 1
ATOM 2255 C C . LYS B 1 63 ? -5.066 -17.438 -29.078 1 98.06 63 LYS B C 1
ATOM 2257 O O . LYS B 1 63 ? -6.129 -17.703 -29.641 1 98.06 63 LYS B O 1
ATOM 2262 N N . HIS B 1 64 ? -5.008 -16.844 -27.859 1 98 64 HIS B N 1
ATOM 2263 C CA . HIS B 1 64 ? -6.23 -16.812 -27.062 1 98 64 HIS B CA 1
ATOM 2264 C C . HIS B 1 64 ? -6.598 -15.375 -26.688 1 98 64 HIS B C 1
ATOM 2266 O O . HIS B 1 64 ? -7.719 -15.117 -26.25 1 98 64 HIS B O 1
ATOM 2272 N N . GLY B 1 65 ? -5.637 -14.406 -26.781 1 96.62 65 GLY B N 1
ATOM 2273 C CA . GLY B 1 65 ? -5.883 -13.031 -26.359 1 96.62 65 GLY B CA 1
ATOM 2274 C C . GLY B 1 65 ? -6.789 -12.266 -27.312 1 96.62 65 GLY B C 1
ATOM 2275 O O . GLY B 1 65 ? -7.258 -12.82 -28.312 1 96.62 65 GLY B O 1
ATOM 2276 N N . PRO B 1 66 ? -7.078 -11.031 -26.953 1 97.94 66 PRO B N 1
ATOM 2277 C CA . PRO B 1 66 ? -6.723 -10.367 -25.688 1 97.94 66 PRO B CA 1
ATOM 2278 C C . PRO B 1 66 ? -7.609 -10.797 -24.531 1 97.94 66 PRO B C 1
ATOM 2280 O O . PRO B 1 66 ? -8.797 -11.07 -24.719 1 97.94 66 PRO B O 1
ATOM 2283 N N . PHE B 1 67 ? -7.078 -10.82 -23.312 1 97.94 67 PHE B N 1
ATOM 2284 C CA . PHE B 1 67 ? -7.777 -11.234 -22.094 1 97.94 67 PHE B CA 1
ATOM 2285 C C . PHE B 1 67 ? -8.336 -10.023 -21.359 1 97.94 67 PHE B C 1
ATOM 2287 O O . PHE B 1 67 ? -7.766 -8.93 -21.422 1 97.94 67 PHE B O 1
ATOM 2294 N N . ASP B 1 68 ? -9.438 -10.25 -20.641 1 96.69 68 ASP B N 1
ATOM 2295 C CA . ASP B 1 68 ? -10.023 -9.227 -19.781 1 96.69 68 ASP B CA 1
ATOM 2296 C C . ASP B 1 68 ? -9.398 -9.266 -18.391 1 96.69 68 ASP B C 1
ATOM 2298 O O . ASP B 1 68 ? -9.32 -8.242 -17.703 1 96.69 68 ASP B O 1
ATOM 2302 N N . VAL B 1 69 ? -9.039 -10.406 -17.969 1 96.81 69 VAL B N 1
ATOM 2303 C CA . VAL B 1 69 ? -8.477 -10.625 -16.641 1 96.81 69 VAL B CA 1
ATOM 2304 C C . VAL B 1 69 ? -7.332 -11.641 -16.719 1 96.81 69 VAL B C 1
ATOM 2306 O O . VAL B 1 69 ? -7.445 -12.656 -17.406 1 96.81 69 VAL B O 1
ATOM 2309 N N . VAL B 1 70 ? -6.266 -11.336 -16.125 1 97.69 70 VAL B N 1
ATOM 2310 C CA . VAL B 1 70 ? -5.148 -12.258 -15.945 1 97.69 70 VAL B CA 1
ATOM 2311 C C . VAL B 1 70 ? -4.922 -12.508 -14.453 1 97.69 70 VAL B C 1
ATOM 2313 O O . VAL B 1 70 ? -4.84 -11.562 -13.664 1 97.69 70 VAL B O 1
ATOM 2316 N N . ILE B 1 71 ? -4.895 -13.742 -14.047 1 96.19 71 ILE B N 1
ATOM 2317 C CA . ILE B 1 71 ? -4.602 -14.125 -12.672 1 96.19 71 ILE B CA 1
ATOM 2318 C C . ILE B 1 71 ? -3.268 -14.867 -12.617 1 96.19 71 ILE B C 1
ATOM 2320 O O . ILE B 1 71 ? -3.131 -15.961 -13.164 1 96.19 71 ILE B O 1
ATOM 2324 N N . ASP B 1 72 ? -2.316 -14.234 -12 1 95.75 72 ASP B N 1
ATOM 2325 C CA . ASP B 1 72 ? -1.009 -14.852 -11.781 1 95.75 72 ASP B CA 1
ATOM 2326 C C . ASP B 1 72 ? -0.97 -15.609 -10.453 1 95.75 72 ASP B C 1
ATOM 2328 O O . ASP B 1 72 ? -0.622 -15.039 -9.422 1 95.75 72 ASP B O 1
ATOM 2332 N N . ASP B 1 73 ? -1.341 -16.828 -10.5 1 91.56 73 ASP B N 1
ATOM 2333 C CA . ASP B 1 73 ? -1.304 -17.766 -9.383 1 91.56 73 ASP B CA 1
ATOM 2334 C C . ASP B 1 73 ? -0.328 -18.906 -9.648 1 91.56 73 ASP B C 1
ATOM 2336 O O . ASP B 1 73 ? -0.641 -20.078 -9.398 1 91.56 73 ASP B O 1
ATOM 2340 N N . GLY B 1 74 ? 0.775 -18.594 -10.305 1 87.88 74 GLY B N 1
ATOM 2341 C CA . GLY B 1 74 ? 1.783 -19.562 -10.688 1 87.88 74 GLY B CA 1
ATOM 2342 C C . GLY B 1 74 ? 2.795 -19.844 -9.594 1 87.88 74 GLY B C 1
ATOM 2343 O O . GLY B 1 74 ? 2.422 -20.125 -8.453 1 87.88 74 GLY B O 1
ATOM 2344 N N . GLY B 1 75 ? 4.133 -19.891 -9.898 1 79.69 75 GLY B N 1
ATOM 2345 C CA . GLY B 1 75 ? 5.199 -20.328 -9.008 1 79.69 75 GLY B CA 1
ATOM 2346 C C . GLY B 1 75 ? 5.527 -19.312 -7.93 1 79.69 75 GLY B C 1
ATOM 2347 O O . GLY B 1 75 ? 6.309 -19.594 -7.02 1 79.69 75 GLY B O 1
ATOM 2348 N N . HIS B 1 76 ? 5.082 -18.141 -7.871 1 78.81 76 HIS B N 1
ATOM 2349 C CA . HIS B 1 76 ? 5.102 -17.141 -6.812 1 78.81 76 HIS B CA 1
ATOM 2350 C C . HIS B 1 76 ? 6.516 -16.641 -6.559 1 78.81 76 HIS B C 1
ATOM 2352 O O . HIS B 1 76 ? 6.82 -16.156 -5.465 1 78.81 76 HIS B O 1
ATOM 2358 N N . THR B 1 77 ? 7.496 -16.906 -7.508 1 83.56 77 THR B N 1
ATOM 2359 C CA . THR B 1 77 ? 8.789 -16.25 -7.371 1 83.56 77 THR B CA 1
ATOM 2360 C C . THR B 1 77 ? 8.758 -14.844 -7.988 1 83.56 77 THR B C 1
ATOM 2362 O O . THR B 1 77 ? 7.945 -14.578 -8.875 1 83.56 77 THR B O 1
ATOM 2365 N N . ALA B 1 78 ? 9.648 -14.039 -7.484 1 84.62 78 ALA B N 1
ATOM 2366 C CA . ALA B 1 78 ? 9.75 -12.68 -8.008 1 84.62 78 ALA B CA 1
ATOM 2367 C C . ALA B 1 78 ? 10.055 -12.688 -9.5 1 84.62 78 ALA B C 1
ATOM 2369 O O . ALA B 1 78 ? 9.492 -11.898 -10.266 1 84.62 78 ALA B O 1
ATOM 2370 N N . ASP B 1 79 ? 10.93 -13.586 -9.953 1 87.88 79 ASP B N 1
ATOM 2371 C CA . ASP B 1 79 ? 11.312 -13.672 -11.359 1 87.88 79 ASP B CA 1
ATOM 2372 C C . ASP B 1 79 ? 10.117 -14.039 -12.227 1 87.88 79 ASP B C 1
ATOM 2374 O O . ASP B 1 79 ? 9.914 -13.469 -13.305 1 87.88 79 ASP B O 1
ATOM 2378 N N . MET B 1 80 ? 9.352 -15.016 -11.805 1 91.12 80 MET B N 1
ATOM 2379 C CA . MET B 1 80 ? 8.18 -15.438 -12.562 1 91.12 80 MET B CA 1
ATOM 2380 C C . MET B 1 80 ? 7.172 -14.305 -12.695 1 91.12 80 MET B C 1
ATOM 2382 O O . MET B 1 80 ? 6.641 -14.062 -13.781 1 91.12 80 MET B O 1
ATOM 2386 N N . MET B 1 81 ? 6.969 -13.617 -11.609 1 91.31 81 MET B N 1
ATOM 2387 C CA . MET B 1 81 ? 6.039 -12.492 -11.625 1 91.31 81 MET B CA 1
ATOM 2388 C C . MET B 1 81 ? 6.539 -11.383 -12.547 1 91.31 81 MET B C 1
ATOM 2390 O O . MET B 1 81 ? 5.773 -10.828 -13.328 1 91.31 81 MET B O 1
ATOM 2394 N N . ARG B 1 82 ? 7.801 -11.125 -12.508 1 91.5 82 ARG B N 1
ATOM 2395 C CA . ARG B 1 82 ? 8.398 -10.094 -13.352 1 91.5 82 ARG B CA 1
ATOM 2396 C C . ARG B 1 82 ? 8.273 -10.453 -14.828 1 91.5 82 ARG B C 1
ATOM 2398 O O . ARG B 1 82 ? 7.906 -9.602 -15.648 1 91.5 82 ARG B O 1
ATOM 2405 N N . VAL B 1 83 ? 8.609 -11.695 -15.133 1 94.31 83 VAL B N 1
ATOM 2406 C CA . VAL B 1 83 ? 8.57 -12.133 -16.516 1 94.31 83 VAL B CA 1
ATOM 2407 C C . VAL B 1 83 ? 7.145 -12.055 -17.047 1 94.31 83 VAL B C 1
ATOM 2409 O O . VAL B 1 83 ? 6.906 -11.5 -18.125 1 94.31 83 VAL B O 1
ATOM 2412 N N . SER B 1 84 ? 6.211 -12.539 -16.312 1 96.19 84 SER B N 1
ATOM 2413 C CA . SER B 1 84 ? 4.836 -12.562 -16.812 1 96.19 84 SER B CA 1
ATOM 2414 C C . SER B 1 84 ? 4.266 -11.156 -16.922 1 96.19 84 SER B C 1
ATOM 2416 O O . SER B 1 84 ? 3.639 -10.812 -17.922 1 96.19 84 SER B O 1
ATOM 2418 N N . LEU B 1 85 ? 4.512 -10.32 -15.891 1 96.5 85 LEU B N 1
ATOM 2419 C CA . LEU B 1 85 ? 4.047 -8.938 -15.945 1 96.5 85 LEU B CA 1
ATOM 2420 C C . LEU B 1 85 ? 4.668 -8.203 -17.125 1 96.5 85 LEU B C 1
ATOM 2422 O O . LEU B 1 85 ? 3.971 -7.496 -17.859 1 96.5 85 LEU B O 1
ATOM 2426 N N . SER B 1 86 ? 5.949 -8.375 -17.359 1 96.69 86 SER B N 1
ATOM 2427 C CA . SER B 1 86 ? 6.684 -7.688 -18.422 1 96.69 86 SER B CA 1
ATOM 2428 C C . SER B 1 86 ? 6.227 -8.141 -19.797 1 96.69 86 SER B C 1
ATOM 2430 O O . SER B 1 86 ? 6.258 -7.359 -20.75 1 96.69 86 SER B O 1
ATOM 2432 N N . THR B 1 87 ? 5.844 -9.367 -19.859 1 97.81 87 THR B N 1
ATOM 2433 C CA . THR B 1 87 ? 5.48 -9.938 -21.156 1 97.81 87 THR B CA 1
ATOM 2434 C C . THR B 1 87 ? 4.02 -9.641 -21.484 1 97.81 87 THR B C 1
ATOM 2436 O O . THR B 1 87 ? 3.693 -9.297 -22.625 1 97.81 87 THR B O 1
ATOM 2439 N N . ILE B 1 88 ? 3.17 -9.664 -20.516 1 98.12 88 ILE B N 1
ATOM 2440 C CA . ILE B 1 88 ? 1.73 -9.711 -20.75 1 98.12 88 ILE B CA 1
ATOM 2441 C C . ILE B 1 88 ? 1.149 -8.305 -20.688 1 98.12 88 ILE B C 1
ATOM 2443 O O . ILE B 1 88 ? 0.473 -7.859 -21.625 1 98.12 88 ILE B O 1
ATOM 2447 N N . LEU B 1 89 ? 1.442 -7.531 -19.719 1 96.94 89 LEU B N 1
ATOM 2448 C CA . LEU B 1 89 ? 0.745 -6.277 -19.438 1 96.94 89 LEU B CA 1
ATOM 2449 C C . LEU B 1 89 ? 0.998 -5.258 -20.547 1 96.94 89 LEU B C 1
ATOM 2451 O O . LEU B 1 89 ? 0.081 -4.543 -20.953 1 96.94 89 LEU B O 1
ATOM 2455 N N . PRO B 1 90 ? 2.244 -5.18 -21.125 1 95.62 90 PRO B N 1
ATOM 2456 C CA . PRO B 1 90 ? 2.498 -4.188 -22.172 1 95.62 90 PRO B CA 1
ATOM 2457 C C . PRO B 1 90 ? 1.89 -4.578 -23.516 1 95.62 90 PRO B C 1
ATOM 2459 O O . PRO B 1 90 ? 1.735 -3.73 -24.406 1 95.62 90 PRO B O 1
ATOM 2462 N N . ASP B 1 91 ? 1.601 -5.82 -23.656 1 96.38 91 ASP B N 1
ATOM 2463 C CA . ASP B 1 91 ? 1.201 -6.348 -24.969 1 96.38 91 ASP B CA 1
ATOM 2464 C C . ASP B 1 91 ? -0.31 -6.238 -25.156 1 96.38 91 ASP B C 1
ATOM 2466 O O . ASP B 1 91 ? -1.072 -7.031 -24.609 1 96.38 91 ASP B O 1
ATOM 2470 N N . ARG B 1 92 ? -0.719 -5.383 -26.062 1 94.12 92 ARG B N 1
ATOM 2471 C CA . ARG B 1 92 ? -2.137 -5.133 -26.312 1 94.12 92 ARG B CA 1
ATOM 2472 C C . ARG B 1 92 ? -2.801 -6.348 -26.938 1 94.12 92 ARG B C 1
ATOM 2474 O O . ARG B 1 92 ? -4.027 -6.48 -26.906 1 94.12 92 ARG B O 1
ATOM 2481 N N . THR B 1 93 ? -2.035 -7.16 -27.516 1 95 93 THR B N 1
ATOM 2482 C CA . THR B 1 93 ? -2.586 -8.391 -28.078 1 95 93 THR B CA 1
ATOM 2483 C C . THR B 1 93 ? -2.875 -9.406 -26.984 1 95 93 THR B C 1
ATOM 2485 O O . THR B 1 93 ? -3.604 -10.375 -27.203 1 95 93 THR B O 1
ATOM 2488 N N . CYS B 1 94 ? -2.32 -9.156 -25.812 1 97.62 94 CYS B N 1
ATOM 2489 C CA . CYS B 1 94 ? -2.52 -10.062 -24.688 1 97.62 94 CYS B CA 1
ATOM 2490 C C . CYS B 1 94 ? -3.629 -9.555 -23.766 1 97.62 94 CYS B C 1
ATOM 2492 O O . CYS B 1 94 ? -4.508 -10.32 -23.375 1 97.62 94 CYS B O 1
ATOM 2494 N N . VAL B 1 95 ? -3.502 -8.273 -23.453 1 97.19 95 VAL B N 1
ATOM 2495 C CA . VAL B 1 95 ? -4.504 -7.66 -22.594 1 97.19 95 VAL B CA 1
ATOM 2496 C C . VAL B 1 95 ? -4.949 -6.32 -23.172 1 97.19 95 VAL B C 1
ATOM 2498 O O . VAL B 1 95 ? -4.129 -5.562 -23.703 1 97.19 95 VAL B O 1
ATOM 2501 N N . LYS B 1 96 ? -6.234 -6.09 -23.125 1 94.5 96 LYS B N 1
ATOM 2502 C CA . LYS B 1 96 ? -6.781 -4.828 -23.609 1 94.5 96 LYS B CA 1
ATOM 2503 C C . LYS B 1 96 ? -6.699 -3.742 -22.531 1 94.5 96 LYS B C 1
ATOM 2505 O O . LYS B 1 96 ? -6.473 -4.039 -21.359 1 94.5 96 LYS B O 1
ATOM 2510 N N . ASP B 1 97 ? -6.82 -2.467 -23.016 1 94.38 97 ASP B N 1
ATOM 2511 C CA . ASP B 1 97 ? -6.984 -1.393 -22.047 1 94.38 97 ASP B CA 1
ATOM 2512 C C . ASP B 1 97 ? -8.211 -1.625 -21.172 1 94.38 97 ASP B C 1
ATOM 2514 O O . ASP B 1 97 ? -9.266 -2.043 -21.656 1 94.38 97 ASP B O 1
ATOM 2518 N N . GLY B 1 98 ? -8.023 -1.383 -19.969 1 95.31 98 GLY B N 1
ATOM 2519 C CA . GLY B 1 98 ? -9.117 -1.623 -19.047 1 95.31 98 GLY B CA 1
ATOM 2520 C C . GLY B 1 98 ? -9.07 -2.996 -18.406 1 95.31 98 GLY B C 1
ATOM 2521 O O . GLY B 1 98 ? -9.797 -3.264 -17.438 1 95.31 98 GLY B O 1
ATOM 2522 N N . ALA B 1 99 ? -8.188 -3.852 -18.922 1 97.12 99 ALA B N 1
ATOM 2523 C CA . ALA B 1 99 ? -8.039 -5.188 -18.344 1 97.12 99 ALA B CA 1
ATOM 2524 C C . ALA B 1 99 ? -7.367 -5.125 -16.969 1 97.12 99 ALA B C 1
ATOM 2526 O O . ALA B 1 99 ? -6.707 -4.133 -16.641 1 97.12 99 ALA B O 1
ATOM 2527 N N . THR B 1 100 ? -7.578 -6.18 -16.172 1 97.5 100 THR B N 1
ATOM 2528 C CA . THR B 1 100 ? -6.984 -6.277 -14.836 1 97.5 100 THR B CA 1
ATOM 2529 C C . THR B 1 100 ? -6.016 -7.457 -14.766 1 97.5 100 THR B C 1
ATOM 2531 O O . THR B 1 100 ? -6.344 -8.562 -15.195 1 97.5 100 THR B O 1
ATOM 2534 N N . TYR B 1 101 ? -4.836 -7.203 -14.344 1 98.19 101 TYR B N 1
ATOM 2535 C CA . TYR B 1 101 ? -3.828 -8.211 -14.031 1 98.19 101 TYR B CA 1
ATOM 2536 C C . TYR B 1 101 ? -3.676 -8.375 -12.523 1 98.19 101 TYR B C 1
ATOM 2538 O O . TYR B 1 101 ? -3.305 -7.434 -11.828 1 98.19 101 TYR B O 1
ATOM 2546 N N . VAL B 1 102 ? -3.932 -9.586 -12.016 1 97.06 102 VAL B N 1
ATOM 2547 C CA . VAL B 1 102 ? -3.93 -9.844 -10.578 1 97.06 102 VAL B CA 1
ATOM 2548 C C . VAL B 1 102 ? -2.752 -10.75 -10.219 1 97.06 102 VAL B C 1
ATOM 2550 O O . VAL B 1 102 ? -2.539 -11.781 -10.859 1 97.06 102 VAL B O 1
ATOM 2553 N N . VAL B 1 103 ? -1.961 -10.328 -9.258 1 95.31 103 VAL B N 1
ATOM 2554 C CA . VAL B 1 103 ? -0.939 -11.18 -8.656 1 95.31 103 VAL B CA 1
ATOM 2555 C C . VAL B 1 103 ? -1.393 -11.633 -7.27 1 95.31 103 VAL B C 1
ATOM 2557 O O . VAL B 1 103 ? -1.691 -10.805 -6.406 1 95.31 103 VAL B O 1
ATOM 2560 N N . GLU B 1 104 ? -1.446 -12.969 -7.098 1 90.5 104 GLU B N 1
ATOM 2561 C CA . GLU B 1 104 ? -1.916 -13.523 -5.832 1 90.5 104 GLU B CA 1
ATOM 2562 C C . GLU B 1 104 ? -0.758 -14.078 -5.008 1 90.5 104 GLU B C 1
ATOM 2564 O O . GLU B 1 104 ? 0.371 -14.164 -5.492 1 90.5 104 GLU B O 1
ATOM 2569 N N . ASP B 1 105 ? -1.008 -14.344 -3.752 1 85.44 105 ASP B N 1
ATOM 2570 C CA . ASP B 1 105 ? -0.144 -15.031 -2.799 1 85.44 105 ASP B CA 1
ATOM 2571 C C . ASP B 1 105 ? 1.167 -14.281 -2.598 1 85.44 105 ASP B C 1
ATOM 2573 O O . ASP B 1 105 ? 2.232 -14.891 -2.494 1 85.44 105 ASP B O 1
ATOM 2577 N N . LEU B 1 106 ? 1.096 -13.008 -2.572 1 86.44 106 LEU B N 1
ATOM 2578 C CA . LEU B 1 106 ? 2.279 -12.188 -2.348 1 86.44 106 LEU B CA 1
ATOM 2579 C C . LEU B 1 106 ? 2.791 -12.352 -0.92 1 86.44 106 LEU B C 1
ATOM 2581 O O . LEU B 1 106 ? 3.932 -11.992 -0.622 1 86.44 106 LEU B O 1
ATOM 2585 N N . ASP B 1 107 ? 1.981 -12.875 -0.042 1 81.94 107 ASP B N 1
ATOM 2586 C CA . ASP B 1 107 ? 2.424 -13.203 1.311 1 81.94 107 ASP B CA 1
ATOM 2587 C C . ASP B 1 107 ? 3.512 -14.273 1.287 1 81.94 107 ASP B C 1
ATOM 2589 O O . ASP B 1 107 ? 4.414 -14.266 2.127 1 81.94 107 ASP B O 1
ATOM 2593 N N . VAL B 1 108 ? 3.402 -15.211 0.345 1 76.44 108 VAL B N 1
ATOM 2594 C CA . VAL B 1 108 ? 4.402 -16.266 0.191 1 76.44 108 VAL B CA 1
ATOM 2595 C C . VAL B 1 108 ? 5.754 -15.641 -0.149 1 76.44 108 VAL B C 1
ATOM 2597 O O . VAL B 1 10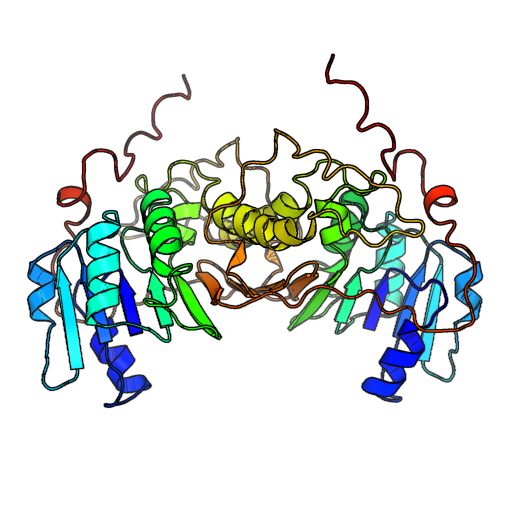8 ? 6.781 -16.031 0.408 1 76.44 108 VAL B O 1
ATOM 2600 N N . MET B 1 109 ? 5.727 -14.695 -0.988 1 77.06 109 MET B N 1
ATOM 2601 C CA . MET B 1 109 ? 6.945 -13.977 -1.343 1 77.06 109 MET B CA 1
ATOM 2602 C C . MET B 1 109 ? 7.445 -13.141 -0.167 1 77.06 109 MET B C 1
ATOM 2604 O O . MET B 1 109 ? 8.648 -13.07 0.078 1 77.06 109 MET B O 1
ATOM 2608 N N . ALA B 1 110 ? 6.492 -12.508 0.529 1 75.12 110 ALA B N 1
ATOM 2609 C CA . ALA B 1 110 ? 6.848 -11.641 1.652 1 75.12 110 ALA B CA 1
ATOM 2610 C C . ALA B 1 110 ? 7.527 -12.438 2.764 1 75.12 110 ALA B C 1
ATOM 2612 O O . ALA B 1 110 ? 8.438 -11.938 3.424 1 75.12 110 ALA B O 1
ATOM 2613 N N . ARG B 1 111 ? 7.152 -13.648 2.84 1 74 111 ARG B N 1
ATOM 2614 C CA . ARG B 1 111 ? 7.723 -14.516 3.871 1 74 111 ARG B CA 1
ATOM 2615 C C . ARG B 1 111 ? 8.992 -15.195 3.375 1 74 111 ARG B C 1
ATOM 2617 O O . ARG B 1 111 ? 9.781 -15.711 4.172 1 74 111 ARG B O 1
ATOM 2624 N N . CYS B 1 112 ? 9.156 -15.086 2.049 1 71.12 112 CYS B N 1
ATOM 2625 C CA . CYS B 1 112 ? 10.258 -15.758 1.367 1 71.12 112 CYS B CA 1
ATOM 2626 C C . CYS B 1 112 ? 10.352 -17.219 1.786 1 71.12 112 CYS B C 1
ATOM 2628 O O . CYS B 1 112 ? 11.445 -17.75 1.982 1 71.12 112 CYS B O 1
ATOM 2630 N N . ASP B 1 113 ? 9.172 -17.734 1.898 1 63.81 113 ASP B N 1
ATOM 2631 C CA . ASP B 1 113 ? 9.086 -19.125 2.307 1 63.81 113 ASP B CA 1
ATOM 2632 C C . ASP B 1 113 ? 9.602 -20.062 1.205 1 63.81 113 ASP B C 1
ATOM 2634 O O . ASP B 1 113 ? 9.242 -19.891 0.036 1 63.81 113 ASP B O 1
ATOM 2638 N N . ARG B 1 114 ? 10.609 -20.922 1.49 1 61.5 114 ARG B N 1
ATOM 2639 C CA . ARG B 1 114 ? 11.07 -21.984 0.608 1 61.5 114 ARG B CA 1
ATOM 2640 C C . ARG B 1 114 ? 11.695 -21.422 -0.659 1 61.5 114 ARG B C 1
ATOM 2642 O O . ARG B 1 114 ? 11.625 -22.031 -1.725 1 61.5 114 ARG B O 1
ATOM 2649 N N . GLY B 1 115 ? 12.109 -20.219 -0.596 1 65.06 115 GLY B N 1
ATOM 2650 C CA . GLY B 1 115 ? 12.875 -19.672 -1.707 1 65.06 115 GLY B CA 1
ATOM 2651 C C . GLY B 1 115 ? 12.016 -18.969 -2.74 1 65.06 115 GLY B C 1
ATOM 2652 O O . GLY B 1 115 ? 12.438 -18.781 -3.883 1 65.06 115 GLY B O 1
ATOM 2653 N N . TYR B 1 116 ? 10.836 -18.719 -2.342 1 67.44 116 TYR B N 1
ATOM 2654 C CA . TYR B 1 116 ? 9.922 -18.062 -3.275 1 67.44 116 TYR B CA 1
ATOM 2655 C C . TYR B 1 116 ? 10.312 -16.609 -3.508 1 67.44 116 TYR B C 1
ATOM 2657 O O . TYR B 1 116 ? 9.727 -15.938 -4.363 1 67.44 116 TYR B O 1
ATOM 2665 N N . CYS B 1 117 ? 11.258 -16.172 -2.764 1 64.06 117 CYS B N 1
ATOM 2666 C CA . CYS B 1 117 ? 11.758 -14.82 -2.996 1 64.06 117 CYS B CA 1
ATOM 2667 C C . CYS B 1 117 ? 13.242 -14.844 -3.348 1 64.06 117 CYS B C 1
ATOM 2669 O O . CYS B 1 117 ? 13.945 -15.797 -3.029 1 64.06 117 CYS B O 1
ATOM 2671 N N . GLU B 1 118 ? 13.68 -13.859 -4.324 1 66.88 118 GLU B N 1
ATOM 2672 C CA . GLU B 1 118 ? 15.109 -13.594 -4.426 1 66.88 118 GLU B CA 1
ATOM 2673 C C . GLU B 1 118 ? 15.625 -12.828 -3.207 1 66.88 118 GLU B C 1
ATOM 2675 O O . GLU B 1 118 ? 16.672 -13.156 -2.66 1 66.88 118 GLU B O 1
ATOM 2680 N N . LYS B 1 119 ? 14.828 -11.867 -2.83 1 69.75 119 LYS B N 1
ATOM 2681 C CA . LYS B 1 119 ? 15.047 -11.07 -1.632 1 69.75 119 LYS B CA 1
ATOM 2682 C C . LYS B 1 119 ? 13.734 -10.789 -0.905 1 69.75 119 LYS B C 1
ATOM 2684 O O . LYS B 1 119 ? 12.688 -10.672 -1.536 1 69.75 119 LYS B O 1
ATOM 2689 N N . PRO B 1 120 ? 13.82 -10.75 0.379 1 64.12 120 PRO B N 1
ATOM 2690 C CA . PRO B 1 120 ? 12.609 -10.484 1.157 1 64.12 120 PRO B CA 1
ATOM 2691 C C . PRO B 1 120 ? 11.883 -9.219 0.713 1 64.12 120 PRO B C 1
ATOM 2693 O O . PRO B 1 120 ? 10.672 -9.094 0.9 1 64.12 120 PRO B O 1
ATOM 2696 N N . ARG B 1 121 ? 12.648 -8.344 0.027 1 72.56 121 ARG B N 1
ATOM 2697 C CA . ARG B 1 121 ? 12.078 -7.051 -0.328 1 72.56 121 ARG B CA 1
ATOM 2698 C C . ARG B 1 121 ? 11.398 -7.105 -1.694 1 72.56 121 ARG B C 1
ATOM 2700 O O . ARG B 1 121 ? 10.891 -6.09 -2.182 1 72.56 121 ARG B O 1
ATOM 2707 N N . ASP B 1 122 ? 11.297 -8.281 -2.225 1 78.75 122 ASP B N 1
ATOM 2708 C CA . ASP B 1 122 ? 10.789 -8.383 -3.588 1 78.75 122 ASP B CA 1
ATOM 2709 C C . ASP B 1 122 ? 9.344 -7.902 -3.67 1 78.75 122 ASP B C 1
ATOM 2711 O O . ASP B 1 122 ? 8.945 -7.281 -4.656 1 78.75 122 ASP B O 1
ATOM 2715 N N . VAL B 1 123 ? 8.594 -8.227 -2.627 1 77.81 123 VAL B N 1
ATOM 2716 C CA . VAL B 1 123 ? 7.199 -7.809 -2.607 1 77.81 123 VAL B CA 1
ATOM 2717 C C . VAL B 1 123 ? 7.121 -6.281 -2.559 1 77.81 123 VAL B C 1
ATOM 2719 O O . VAL B 1 123 ? 6.312 -5.676 -3.264 1 77.81 123 VAL B O 1
ATOM 2722 N N . TYR B 1 124 ? 7.949 -5.68 -1.785 1 81 124 TYR B N 1
ATOM 2723 C CA . TYR B 1 124 ? 8.047 -4.227 -1.698 1 81 124 TYR B CA 1
ATOM 2724 C C . TYR B 1 124 ? 8.5 -3.629 -3.023 1 81 124 TYR B C 1
ATOM 2726 O O . TYR B 1 124 ? 7.93 -2.645 -3.498 1 81 124 TYR B O 1
ATOM 2734 N N . ASP B 1 125 ? 9.453 -4.254 -3.641 1 84.69 125 ASP B N 1
ATOM 2735 C CA . ASP B 1 125 ? 10.023 -3.764 -4.891 1 84.69 125 ASP B CA 1
ATOM 2736 C C . ASP B 1 125 ? 9 -3.85 -6.027 1 84.69 125 ASP B C 1
ATOM 2738 O O . ASP B 1 125 ? 8.938 -2.957 -6.875 1 84.69 125 ASP B O 1
ATOM 2742 N N . LEU B 1 126 ? 8.273 -4.922 -6.047 1 88.5 126 LEU B N 1
ATOM 2743 C CA . LEU B 1 126 ? 7.277 -5.113 -7.094 1 88.5 126 LEU B CA 1
ATOM 2744 C C . LEU B 1 126 ? 6.301 -3.941 -7.133 1 88.5 126 LEU B C 1
ATOM 2746 O O . LEU B 1 126 ? 6.078 -3.346 -8.195 1 88.5 126 LEU B O 1
ATOM 2750 N N . VAL B 1 127 ? 5.809 -3.551 -5.988 1 89.94 127 VAL B N 1
ATOM 2751 C CA . VAL B 1 127 ? 4.77 -2.529 -5.91 1 89.94 127 VAL B CA 1
ATOM 2752 C C . VAL B 1 127 ? 5.402 -1.142 -5.969 1 89.94 127 VAL B C 1
ATOM 2754 O O . VAL B 1 127 ? 4.922 -0.264 -6.691 1 89.94 127 VAL B O 1
ATOM 2757 N N . GLY B 1 128 ? 6.473 -0.946 -5.238 1 88.81 128 GLY B N 1
ATOM 2758 C CA . GLY B 1 128 ? 7.141 0.345 -5.199 1 88.81 128 GLY B CA 1
ATOM 2759 C C . GLY B 1 128 ? 7.668 0.782 -6.555 1 88.81 128 GLY B C 1
ATOM 2760 O O . GLY B 1 128 ? 7.469 1.929 -6.965 1 88.81 128 GLY B O 1
ATOM 2761 N N . ARG B 1 129 ? 8.328 -0.145 -7.297 1 87.94 129 ARG B N 1
ATOM 2762 C CA . ARG B 1 129 ? 8.891 0.173 -8.602 1 87.94 129 ARG B CA 1
ATOM 2763 C C . ARG B 1 129 ? 7.789 0.406 -9.633 1 87.94 129 ARG B C 1
ATOM 2765 O O . ARG B 1 129 ? 7.934 1.245 -10.523 1 87.94 129 ARG B O 1
ATOM 2772 N N . SER B 1 130 ? 6.754 -0.379 -9.547 1 91.69 130 SER B N 1
ATOM 2773 C CA . SER B 1 130 ? 5.625 -0.182 -10.445 1 91.69 130 SER B CA 1
ATOM 2774 C C . SER B 1 130 ? 5.012 1.203 -10.273 1 91.69 130 SER B C 1
ATOM 2776 O O . SER B 1 130 ? 4.793 1.92 -11.25 1 91.69 130 SER B O 1
ATOM 2778 N N . PHE B 1 131 ? 4.812 1.588 -9.023 1 89.88 131 PHE B N 1
ATOM 2779 C CA . PHE B 1 131 ? 4.207 2.879 -8.734 1 89.88 131 PHE B CA 1
ATOM 2780 C C . PHE B 1 131 ? 5.121 4.02 -9.164 1 89.88 131 PHE B C 1
ATOM 2782 O O . PHE B 1 131 ? 4.664 4.996 -9.758 1 89.88 131 PHE B O 1
ATOM 2789 N N . TYR B 1 132 ? 6.371 3.906 -8.836 1 86.06 132 TYR B N 1
ATOM 2790 C CA . TYR B 1 132 ? 7.34 4.914 -9.25 1 86.06 132 TYR B CA 1
ATOM 2791 C C . TYR B 1 132 ? 7.34 5.078 -10.766 1 86.06 132 TYR B C 1
ATOM 2793 O O . TYR B 1 132 ? 7.406 6.203 -11.273 1 86.06 132 TYR B O 1
ATOM 2801 N N . GLY B 1 133 ? 7.281 4.012 -11.469 1 85.19 133 GLY B N 1
ATOM 2802 C CA . GLY B 1 133 ? 7.301 4.012 -12.922 1 85.19 133 GLY B CA 1
ATOM 2803 C C . GLY B 1 133 ? 6.086 4.684 -13.531 1 85.19 133 GLY B C 1
ATOM 2804 O O . GLY B 1 133 ? 6.137 5.148 -14.672 1 85.19 133 GLY B O 1
ATOM 2805 N N . MET B 1 134 ? 5.02 4.727 -12.781 1 85.62 134 MET B N 1
ATOM 2806 C CA . MET B 1 134 ? 3.816 5.406 -13.25 1 85.62 134 MET B CA 1
ATOM 2807 C C . MET B 1 134 ? 4.062 6.902 -13.406 1 85.62 134 MET B C 1
ATOM 2809 O O . MET B 1 134 ? 3.275 7.602 -14.055 1 85.62 134 MET B O 1
ATOM 2813 N N . HIS B 1 135 ? 5.137 7.406 -12.758 1 77 135 HIS B N 1
ATOM 2814 C CA . HIS B 1 135 ? 5.418 8.836 -12.773 1 77 135 HIS B CA 1
ATOM 2815 C C . HIS B 1 135 ? 6.43 9.188 -13.859 1 77 135 HIS B C 1
ATOM 2817 O O . HIS B 1 135 ? 6.672 10.367 -14.125 1 77 135 HIS B O 1
ATOM 2823 N N . ARG B 1 136 ? 7.266 8.383 -14.312 1 63.97 136 ARG B N 1
ATOM 2824 C CA . ARG B 1 136 ? 8.383 8.664 -15.203 1 63.97 136 ARG B CA 1
ATOM 2825 C C . ARG B 1 136 ? 7.902 9.32 -16.5 1 63.97 136 ARG B C 1
ATOM 2827 O O . ARG B 1 136 ? 8.586 10.18 -17.047 1 63.97 136 ARG B O 1
ATOM 2834 N N . GLU B 1 137 ? 6.922 8.789 -17.141 1 55.5 137 GLU B N 1
ATOM 2835 C CA . GLU B 1 137 ? 6.664 9.445 -18.422 1 55.5 137 GLU B CA 1
ATOM 2836 C C . GLU B 1 137 ? 6.445 10.945 -18.234 1 55.5 137 GLU B C 1
ATOM 2838 O O . GLU B 1 137 ? 6.68 11.727 -19.156 1 55.5 137 GLU B O 1
ATOM 2843 N N . HIS B 1 138 ? 6.137 11.297 -17.125 1 48.94 138 HIS B N 1
ATOM 2844 C CA . HIS B 1 138 ? 5.793 12.711 -16.969 1 48.94 138 HIS B CA 1
ATOM 2845 C C . HIS B 1 138 ? 7.043 13.562 -16.797 1 48.94 138 HIS B C 1
ATOM 2847 O O . HIS B 1 138 ? 6.957 14.789 -16.734 1 48.94 138 HIS B O 1
ATOM 2853 N N . HIS B 1 139 ? 8.156 12.812 -16.562 1 46.69 139 HIS B N 1
ATOM 2854 C CA . HIS B 1 139 ? 9.359 13.625 -16.438 1 46.69 139 HIS B CA 1
ATOM 2855 C C . HIS B 1 139 ? 9.844 14.117 -17.797 1 46.69 139 HIS B C 1
ATOM 2857 O O . HIS B 1 139 ? 10.93 14.68 -17.906 1 46.69 139 HIS B O 1
ATOM 2863 N N . ALA B 1 140 ? 9.07 13.633 -18.812 1 41.09 140 ALA B N 1
ATOM 2864 C CA . ALA B 1 140 ? 9.539 14.328 -20 1 41.09 140 ALA B CA 1
ATOM 2865 C C . ALA B 1 140 ? 9.461 15.844 -19.828 1 41.09 140 ALA B C 1
ATOM 2867 O O . ALA B 1 140 ? 8.539 16.359 -19.188 1 41.09 140 ALA B O 1
ATOM 2868 N N . PRO B 1 141 ? 10.547 16.422 -20.062 1 39.66 141 PRO B N 1
ATOM 2869 C CA . PRO B 1 141 ? 10.539 17.875 -19.953 1 39.66 141 PRO B CA 1
ATOM 2870 C C . PRO B 1 141 ? 9.273 18.516 -20.516 1 39.66 141 PRO B C 1
ATOM 2872 O O . PRO B 1 141 ? 8.859 18.172 -21.625 1 39.66 141 PRO B O 1
ATOM 2875 N N . ARG B 1 142 ? 8.25 18.562 -19.797 1 38.84 142 ARG B N 1
ATOM 2876 C CA . ARG B 1 142 ? 7.215 19.422 -20.359 1 38.84 142 ARG B CA 1
ATOM 2877 C C . ARG B 1 142 ? 7.82 20.625 -21.062 1 38.84 142 ARG B C 1
ATOM 2879 O O . ARG B 1 142 ? 8.719 21.281 -20.516 1 38.84 142 ARG B O 1
ATOM 2886 N N . HIS B 1 143 ? 7.883 20.594 -22.375 1 34.81 143 HIS B N 1
ATOM 2887 C CA . HIS B 1 143 ? 8.195 21.766 -23.172 1 34.81 143 HIS B CA 1
ATOM 2888 C C . HIS B 1 143 ? 7.371 22.969 -22.719 1 34.81 143 HIS B C 1
ATOM 2890 O O . HIS B 1 143 ? 7.238 23.938 -23.469 1 34.81 143 HIS B O 1
ATOM 2896 N N . ASP B 1 144 ? 6.398 22.922 -21.906 1 33.75 144 ASP B N 1
ATOM 2897 C CA . ASP B 1 144 ? 5.805 24.25 -21.844 1 33.75 144 ASP B CA 1
ATOM 2898 C C . ASP B 1 144 ? 6.84 25.281 -21.406 1 33.75 144 ASP B C 1
ATOM 2900 O O . ASP B 1 144 ? 7.645 25.031 -20.516 1 33.75 144 ASP B O 1
ATOM 2904 N N . HIS B 1 145 ? 7.172 26.391 -22.203 1 32.34 145 HIS B N 1
ATOM 2905 C CA . HIS B 1 145 ? 7.969 27.609 -22.25 1 32.34 145 HIS B CA 1
ATOM 2906 C C . HIS B 1 145 ? 7.957 28.344 -20.906 1 32.34 145 HIS B C 1
ATOM 2908 O O . HIS B 1 145 ? 8.812 29.188 -20.656 1 32.34 145 HIS B O 1
ATOM 2914 N N . ALA B 1 146 ? 6.723 28.812 -20.359 1 31.83 146 ALA B N 1
ATOM 2915 C CA . ALA B 1 146 ? 6.938 29.938 -19.453 1 31.83 146 ALA B CA 1
ATOM 2916 C C . ALA B 1 146 ? 7.891 29.562 -18.328 1 31.83 146 ALA B C 1
ATOM 2918 O O . ALA B 1 146 ? 9.008 30.078 -18.25 1 31.83 146 ALA B O 1
ATOM 2919 N N . HIS B 1 147 ? 7.531 29.828 -17.047 1 31.44 147 HIS B N 1
ATOM 2920 C CA . HIS B 1 147 ? 8.445 29.938 -15.914 1 31.44 147 HIS B CA 1
ATOM 2921 C C . HIS B 1 147 ? 9.023 28.578 -15.547 1 31.44 147 HIS B C 1
ATOM 2923 O O . HIS B 1 147 ? 9.578 28.406 -14.453 1 31.44 147 HIS B O 1
ATOM 2929 N N . HIS B 1 148 ? 8.43 27.547 -16.031 1 32.97 148 HIS B N 1
ATOM 2930 C CA . HIS B 1 148 ? 9.008 26.391 -15.359 1 32.97 148 HIS B CA 1
ATOM 2931 C C . HIS B 1 148 ? 10.469 26.203 -15.75 1 32.97 148 HIS B C 1
ATOM 2933 O O . HIS B 1 148 ? 10.789 26.078 -16.938 1 32.97 148 HIS B O 1
ATOM 2939 N N . ALA B 1 149 ? 11.414 26.859 -15.133 1 31.31 149 ALA B N 1
ATOM 2940 C CA . ALA B 1 149 ? 12.82 26.484 -15.172 1 31.31 149 ALA B CA 1
ATOM 2941 C C . ALA B 1 149 ? 12.977 25.016 -15.562 1 31.31 149 ALA B C 1
ATOM 2943 O O . ALA B 1 149 ? 12.219 24.156 -15.102 1 31.31 149 ALA B O 1
ATOM 2944 N N . ARG B 1 150 ? 13.445 24.703 -16.875 1 32.97 150 ARG B N 1
ATOM 2945 C CA . ARG B 1 150 ? 14 23.469 -17.438 1 32.97 150 ARG B CA 1
ATOM 2946 C C . ARG B 1 150 ? 14.516 22.547 -16.328 1 32.97 150 ARG B C 1
ATOM 2948 O O . ARG B 1 150 ? 15.672 22.656 -15.914 1 32.97 150 ARG B O 1
ATOM 2955 N N . HIS B 1 151 ? 13.773 22.453 -15.312 1 34.34 151 HIS B N 1
ATOM 2956 C CA . HIS B 1 151 ? 14.602 21.531 -14.531 1 34.34 151 HIS B CA 1
ATOM 2957 C C . HIS B 1 151 ? 14.969 20.297 -15.336 1 34.34 151 HIS B C 1
ATOM 2959 O O . HIS B 1 151 ? 14.109 19.688 -15.984 1 34.34 151 HIS B O 1
ATOM 2965 N N . PRO B 1 152 ? 16.203 20.297 -15.938 1 34.62 152 PRO B N 1
ATOM 2966 C CA . PRO B 1 152 ? 16.641 19.094 -16.641 1 34.62 152 PRO B CA 1
ATOM 2967 C C . PRO B 1 152 ? 15.867 17.844 -16.219 1 34.62 152 PRO B C 1
ATOM 2969 O O . PRO B 1 152 ? 15.344 17.797 -15.094 1 34.62 152 PRO B O 1
ATOM 2972 N N . ALA B 1 153 ? 15.25 17.141 -17.234 1 37.19 153 ALA B N 1
ATOM 2973 C CA . ALA B 1 153 ? 14.859 15.766 -16.969 1 37.19 153 ALA B CA 1
ATOM 2974 C C . ALA B 1 153 ? 15.648 15.188 -15.797 1 37.19 153 ALA B C 1
ATOM 2976 O O . ALA B 1 153 ? 16.75 14.656 -15.984 1 37.19 153 ALA B O 1
ATOM 2977 N N . LYS B 1 154 ? 16 16.078 -14.828 1 40.81 154 LYS B N 1
ATOM 2978 C CA . LYS B 1 154 ? 17.047 15.836 -13.836 1 40.81 154 LYS B CA 1
ATOM 2979 C C . LYS B 1 154 ? 17.125 14.352 -13.484 1 40.81 154 LYS B C 1
ATOM 2981 O O . LYS B 1 154 ? 16.234 13.578 -13.836 1 40.81 154 LYS B O 1
ATOM 2986 N N . LEU B 1 155 ? 17.609 14.07 -12.195 1 41.62 155 LEU B N 1
ATOM 2987 C CA . LEU B 1 155 ? 18.531 13.133 -11.562 1 41.62 155 LEU B CA 1
ATOM 2988 C C . LEU B 1 155 ? 17.859 11.773 -11.359 1 41.62 155 LEU B C 1
ATOM 2990 O O . LEU B 1 155 ? 16.906 11.656 -10.586 1 41.62 155 LEU B O 1
ATOM 2994 N N . GLN B 1 156 ? 17.75 11.195 -12.57 1 46.06 156 GLN B N 1
ATOM 2995 C CA . GLN B 1 156 ? 17.609 9.781 -12.266 1 46.06 156 GLN B CA 1
ATOM 2996 C C . GLN B 1 156 ? 18.406 9.406 -11.016 1 46.06 156 GLN B C 1
ATOM 2998 O O . GLN B 1 156 ? 19.641 9.477 -11.016 1 46.06 156 GLN B O 1
ATOM 3003 N N . ASP B 1 157 ? 18 9.797 -9.938 1 51.28 157 ASP B N 1
ATOM 3004 C CA . ASP B 1 157 ? 18.641 9.219 -8.766 1 51.28 157 ASP B CA 1
ATOM 3005 C C . ASP B 1 157 ? 19.172 7.812 -9.062 1 51.28 157 ASP B C 1
ATOM 3007 O O . ASP B 1 157 ? 18.391 6.91 -9.383 1 51.28 157 ASP B O 1
ATOM 3011 N N . PRO B 1 158 ? 20.516 7.785 -9.453 1 55.53 158 PRO B N 1
ATOM 3012 C CA . PRO B 1 158 ? 21.094 6.477 -9.75 1 55.53 158 PRO B CA 1
ATOM 3013 C C . PRO B 1 158 ? 20.656 5.391 -8.766 1 55.53 158 PRO B C 1
ATOM 3015 O O . PRO B 1 158 ? 20.797 4.199 -9.055 1 55.53 158 PRO B O 1
ATOM 3018 N N . THR B 1 159 ? 20.203 5.938 -7.617 1 58.31 159 THR B N 1
ATOM 3019 C CA . THR B 1 159 ? 19.812 4.938 -6.633 1 58.31 159 THR B CA 1
ATOM 3020 C C . THR B 1 159 ? 18.422 4.383 -6.949 1 58.31 159 THR B C 1
ATOM 3022 O O . THR B 1 159 ? 17.984 3.4 -6.344 1 58.31 159 THR B O 1
ATOM 3025 N N . VAL B 1 160 ? 17.875 5.219 -7.953 1 58.94 160 VAL B N 1
ATOM 3026 C CA . VAL B 1 160 ? 16.547 4.711 -8.281 1 58.94 160 VAL B CA 1
ATOM 3027 C C . VAL B 1 160 ? 16.641 3.717 -9.43 1 58.94 160 VAL B C 1
ATOM 3029 O O . VAL B 1 160 ? 17.156 4.043 -10.5 1 58.94 160 VAL B O 1
ATOM 3032 N N . GLU B 1 161 ? 16.328 2.475 -9.141 1 66.44 161 GLU B N 1
ATOM 3033 C CA . GLU B 1 161 ? 16.297 1.442 -10.172 1 66.44 161 GLU B CA 1
ATOM 3034 C C . GLU B 1 161 ? 15.344 1.824 -11.305 1 66.44 161 GLU B C 1
ATOM 3036 O O . GLU B 1 161 ? 14.367 2.541 -11.086 1 66.44 161 GLU B O 1
ATOM 3041 N N . GLU B 1 162 ? 15.734 1.596 -12.539 1 76.19 162 GLU B N 1
ATOM 3042 C CA . GLU B 1 162 ? 14.875 1.771 -13.711 1 76.19 162 GLU B CA 1
ATOM 3043 C C . GLU B 1 162 ? 13.492 1.182 -13.469 1 76.19 162 GLU B C 1
ATOM 3045 O O . GLU B 1 162 ? 13.367 0.098 -12.891 1 76.19 162 GLU B O 1
ATOM 3050 N N . PRO B 1 163 ? 12.539 1.928 -13.789 1 83.12 163 PRO B N 1
ATOM 3051 C CA . PRO B 1 163 ? 11.195 1.369 -13.664 1 83.12 163 PRO B CA 1
ATOM 3052 C C . PRO B 1 163 ? 10.992 0.116 -14.516 1 83.12 163 PRO B C 1
ATOM 3054 O O . PRO B 1 163 ? 11.609 -0.019 -15.578 1 83.12 163 PRO B O 1
ATOM 3057 N N . PRO B 1 164 ? 10.242 -0.765 -14.047 1 90.25 164 PRO B N 1
ATOM 3058 C CA . PRO B 1 164 ? 9.945 -1.951 -14.852 1 90.25 164 PRO B CA 1
ATOM 3059 C C . PRO B 1 164 ? 9.18 -1.619 -16.125 1 90.25 164 PRO B C 1
ATOM 3061 O O . PRO B 1 164 ? 8.469 -0.616 -16.188 1 90.25 164 PRO B O 1
ATOM 3064 N N . PRO B 1 165 ? 9.383 -2.432 -17.172 1 90.31 165 PRO B N 1
ATOM 3065 C CA . PRO B 1 165 ? 8.828 -2.111 -18.5 1 90.31 165 PRO B CA 1
ATOM 3066 C C . PRO B 1 165 ? 7.301 -2.055 -18.5 1 90.31 165 PRO B C 1
ATOM 3068 O O . PRO B 1 165 ? 6.703 -1.453 -19.391 1 90.31 165 PRO B O 1
ATOM 3071 N N . TRP B 1 166 ? 6.648 -2.623 -17.484 1 93.75 166 TRP B N 1
ATOM 3072 C CA . TRP B 1 166 ? 5.188 -2.65 -17.484 1 93.75 166 TRP B CA 1
ATOM 3073 C C . TRP B 1 166 ? 4.617 -1.424 -16.781 1 93.75 166 TRP B C 1
ATOM 3075 O O . TRP B 1 166 ? 3.42 -1.147 -16.875 1 93.75 166 TRP B O 1
ATOM 3085 N N . ALA B 1 167 ? 5.414 -0.664 -16.109 1 91.5 167 ALA B N 1
ATOM 3086 C CA . ALA B 1 167 ? 4.941 0.399 -15.219 1 91.5 167 ALA B CA 1
ATOM 3087 C C . ALA B 1 167 ? 4.188 1.467 -16.016 1 91.5 167 ALA B C 1
ATOM 3089 O O . ALA B 1 167 ? 3.178 1.999 -15.539 1 91.5 167 ALA B O 1
ATOM 3090 N N . LYS B 1 168 ? 4.652 1.796 -17.266 1 89.06 168 LYS B N 1
ATOM 3091 C CA . LYS B 1 168 ? 4.062 2.869 -18.062 1 89.06 168 LYS B CA 1
ATOM 3092 C C . LYS B 1 168 ? 2.693 2.465 -18.594 1 89.06 168 LYS B C 1
ATOM 3094 O O . LYS B 1 168 ? 1.963 3.299 -19.141 1 89.06 168 LYS B O 1
ATOM 3099 N N . HIS B 1 169 ? 2.311 1.203 -18.422 1 93.88 169 HIS B N 1
ATOM 3100 C CA . HIS B 1 169 ? 1.042 0.709 -18.938 1 93.88 169 HIS B CA 1
ATOM 3101 C C . HIS B 1 169 ? 0.007 0.558 -17.828 1 93.88 169 HIS B C 1
ATOM 3103 O O . HIS B 1 169 ? -1.09 0.046 -18.062 1 93.88 169 HIS B O 1
ATOM 3109 N N . ILE B 1 170 ? 0.363 1.02 -16.578 1 94.75 170 ILE B N 1
ATOM 3110 C CA . ILE B 1 170 ? -0.524 0.898 -15.43 1 94.75 170 ILE B CA 1
ATOM 3111 C C . ILE B 1 170 ? -1.317 2.189 -15.25 1 94.75 170 ILE B C 1
ATOM 3113 O O . ILE B 1 170 ? -0.736 3.262 -15.07 1 94.75 170 ILE B O 1
ATOM 3117 N N . ARG B 1 171 ? -2.613 2.059 -15.344 1 94.12 171 ARG B N 1
ATOM 3118 C CA . ARG B 1 171 ? -3.494 3.184 -15.047 1 94.12 171 ARG B CA 1
ATOM 3119 C C . ARG B 1 171 ? -3.713 3.326 -13.547 1 94.12 171 ARG B C 1
ATOM 3121 O O . ARG B 1 171 ? -3.773 4.441 -13.031 1 94.12 171 ARG B O 1
ATOM 3128 N N . ALA B 1 172 ? -3.826 2.211 -12.914 1 96 172 ALA B N 1
ATOM 3129 C CA . ALA B 1 172 ? -4.086 2.189 -11.477 1 96 172 ALA B CA 1
ATOM 3130 C C . ALA B 1 172 ? -3.666 0.858 -10.859 1 96 172 ALA B C 1
ATOM 3132 O O . ALA B 1 172 ? -3.574 -0.154 -11.562 1 96 172 ALA B O 1
ATOM 3133 N N . MET B 1 173 ? -3.352 0.867 -9.586 1 96.88 173 MET B N 1
ATOM 3134 C CA . MET B 1 173 ? -3.062 -0.331 -8.805 1 96.88 173 MET B CA 1
ATOM 3135 C C . MET B 1 173 ? -3.939 -0.39 -7.559 1 96.88 173 MET B C 1
ATOM 3137 O O . MET B 1 173 ? -4.156 0.627 -6.895 1 96.88 173 MET B O 1
ATOM 3141 N N . THR B 1 174 ? -4.496 -1.499 -7.266 1 97.31 174 THR B N 1
ATOM 3142 C CA . THR B 1 174 ? -5.188 -1.761 -6.008 1 97.31 174 THR B CA 1
ATOM 3143 C C . THR B 1 174 ? -4.508 -2.896 -5.246 1 97.31 174 THR B C 1
ATOM 3145 O O . THR B 1 174 ? -4.273 -3.971 -5.805 1 97.31 174 THR B O 1
ATOM 3148 N N . LEU B 1 175 ? -4.18 -2.662 -3.992 1 96 175 LEU B N 1
ATOM 3149 C CA . LEU B 1 175 ? -3.406 -3.594 -3.18 1 96 175 LEU B CA 1
ATOM 3150 C C . LEU B 1 175 ? -4.203 -4.047 -1.961 1 96 175 LEU B C 1
ATOM 3152 O O . LEU B 1 175 ? -4.754 -3.219 -1.231 1 96 175 LEU B O 1
ATOM 3156 N N . TYR B 1 176 ? -4.371 -5.348 -1.814 1 93.25 176 TYR B N 1
ATOM 3157 C CA . TYR B 1 176 ? -4.859 -6.02 -0.616 1 93.25 176 TYR B CA 1
ATOM 3158 C C . TYR B 1 176 ? -3.781 -6.91 -0.012 1 93.25 176 TYR B C 1
ATOM 3160 O O . TYR B 1 176 ? -2.756 -7.172 -0.646 1 93.25 176 TYR B O 1
ATOM 3168 N N . GLN B 1 177 ? -4.008 -7.238 1.252 1 87.94 177 GLN B N 1
ATOM 3169 C CA . GLN B 1 177 ? -3.084 -8.227 1.8 1 87.94 177 GLN B CA 1
ATOM 3170 C C . GLN B 1 177 ? -2.928 -9.414 0.858 1 87.94 177 GLN B C 1
ATOM 3172 O O . GLN B 1 177 ? -3.92 -10.008 0.423 1 87.94 177 GLN B O 1
ATOM 3177 N N . SER B 1 178 ? -1.755 -9.672 0.345 1 89 178 SER B N 1
ATOM 3178 C CA . SER B 1 178 ? -1.304 -10.844 -0.394 1 89 178 SER B CA 1
ATOM 3179 C C . SER B 1 178 ? -1.723 -10.773 -1.858 1 89 178 SER B C 1
ATOM 3181 O O . SER B 1 178 ? -1.509 -11.719 -2.619 1 89 178 SER B O 1
ATOM 3183 N N . MET B 1 179 ? -2.34 -9.625 -2.262 1 93.25 179 MET B N 1
ATOM 3184 C CA . MET B 1 179 ? -2.785 -9.516 -3.648 1 93.25 179 MET B CA 1
ATOM 3185 C C . MET B 1 179 ? -2.502 -8.125 -4.203 1 93.25 179 MET B C 1
ATOM 3187 O O . MET B 1 179 ? -2.645 -7.129 -3.49 1 93.25 179 MET B O 1
ATOM 3191 N N . ALA B 1 180 ? -2.131 -8.031 -5.449 1 95.81 180 ALA B N 1
ATOM 3192 C CA . ALA B 1 180 ? -1.96 -6.777 -6.184 1 95.81 180 ALA B CA 1
ATOM 3193 C C . ALA B 1 180 ? -2.736 -6.801 -7.496 1 95.81 180 ALA B C 1
ATOM 3195 O O . ALA B 1 180 ? -2.646 -7.762 -8.266 1 95.81 180 ALA B O 1
ATOM 3196 N N . PHE B 1 181 ? -3.561 -5.797 -7.754 1 97.75 181 PHE B N 1
ATOM 3197 C CA . PHE B 1 181 ? -4.332 -5.617 -8.977 1 97.75 181 PHE B CA 1
ATOM 3198 C C . PHE B 1 181 ? -3.752 -4.492 -9.82 1 97.75 181 PHE B C 1
ATOM 3200 O O . PHE B 1 181 ? -3.646 -3.354 -9.359 1 97.75 181 PHE B O 1
ATOM 3207 N N . PHE B 1 182 ? -3.285 -4.809 -11.016 1 97.62 182 PHE B N 1
ATOM 3208 C CA . PHE B 1 182 ? -2.811 -3.83 -11.992 1 97.62 182 PHE B CA 1
ATOM 3209 C C . PHE B 1 182 ? -3.85 -3.6 -13.078 1 97.62 182 PHE B C 1
ATOM 3211 O O . PHE B 1 182 ? -4.223 -4.531 -13.797 1 97.62 182 PHE B O 1
ATOM 3218 N N . GLU B 1 183 ? -4.355 -2.4 -13.18 1 97.25 183 GLU B N 1
ATOM 3219 C CA . GLU B 1 183 ? -5.254 -2.037 -14.273 1 97.25 183 GLU B CA 1
ATOM 3220 C C . GLU B 1 183 ? -4.477 -1.448 -15.453 1 97.25 183 GLU B C 1
ATOM 3222 O O . GLU B 1 183 ? -3.75 -0.465 -15.297 1 97.25 183 GLU B O 1
ATOM 3227 N N . ARG B 1 184 ? -4.645 -2.084 -16.562 1 96.44 184 ARG B N 1
ATOM 3228 C CA . ARG B 1 184 ? -3.941 -1.604 -17.75 1 96.44 184 ARG B CA 1
ATOM 3229 C C . ARG B 1 184 ? -4.637 -0.383 -18.344 1 96.44 184 ARG B C 1
ATOM 3231 O O . ARG B 1 184 ? -5.863 -0.344 -18.438 1 96.44 184 ARG B O 1
ATOM 3238 N N . GLY B 1 185 ? -3.871 0.589 -18.656 1 91.94 185 GLY B N 1
ATOM 3239 C CA . GLY B 1 185 ? -4.402 1.759 -19.344 1 91.94 185 GLY B CA 1
ATOM 3240 C C . GLY B 1 185 ? -3.412 2.908 -19.406 1 91.94 185 GLY B C 1
ATOM 3241 O O . GLY B 1 185 ? -2.352 2.859 -18.781 1 91.94 185 GLY B O 1
ATOM 3242 N N . ARG B 1 186 ? -3.816 3.896 -20.188 1 78.94 186 ARG B N 1
ATOM 3243 C CA . ARG B 1 186 ? -3.006 5.105 -20.266 1 78.94 186 ARG B CA 1
ATOM 3244 C C . ARG B 1 186 ? -3.322 6.062 -19.125 1 78.94 186 ARG B C 1
ATOM 3246 O O . ARG B 1 186 ? -4.469 6.156 -18.688 1 78.94 186 ARG B O 1
ATOM 3253 N N . THR B 1 187 ? -2.281 6.492 -18.469 1 72.31 187 THR B N 1
ATOM 3254 C CA . THR B 1 187 ? -2.498 7.547 -17.484 1 72.31 187 THR B CA 1
ATOM 3255 C C . THR B 1 187 ? -2.797 8.875 -18.172 1 72.31 187 THR B C 1
ATOM 3257 O O . THR B 1 187 ? -2.066 9.289 -19.078 1 72.31 187 THR B O 1
ATOM 3260 N N . PRO B 1 188 ? -3.971 9.367 -17.812 1 63.22 188 PRO B N 1
ATOM 3261 C CA . PRO B 1 188 ? -4.195 10.688 -18.391 1 63.22 188 PRO B CA 1
ATOM 3262 C C . PRO B 1 188 ? -3.158 11.711 -17.953 1 63.22 188 PRO B C 1
ATOM 3264 O O . PRO B 1 188 ? -2.625 11.617 -16.844 1 63.22 188 PRO B O 1
ATOM 3267 N N . GLY B 1 189 ? -2.447 12.367 -18.859 1 63.34 189 GLY B N 1
ATOM 3268 C CA . GLY B 1 189 ? -1.546 13.445 -18.469 1 63.34 189 GLY B CA 1
ATOM 3269 C C . GLY B 1 189 ? -2.133 14.359 -17.406 1 63.34 189 GLY B C 1
ATOM 3270 O O . GLY B 1 189 ? -3.342 14.602 -17.391 1 63.34 189 GLY B O 1
ATOM 3271 N N . LEU B 1 190 ? -1.343 14.562 -16.312 1 62.03 190 LEU B N 1
ATOM 3272 C CA . LEU B 1 190 ? -1.787 15.492 -15.289 1 62.03 190 LEU B CA 1
ATOM 3273 C C . LEU B 1 190 ? -1.731 16.938 -15.797 1 62.03 190 LEU B C 1
ATOM 3275 O O . LEU B 1 190 ? -0.789 17.312 -16.5 1 62.03 190 LEU B O 1
ATOM 3279 N N . THR B 1 191 ? -2.977 17.516 -15.805 1 58.19 191 THR B N 1
ATOM 3280 C CA . THR B 1 191 ? -3.018 18.938 -16.141 1 58.19 191 THR B CA 1
ATOM 3281 C C . THR B 1 191 ? -3.242 19.781 -14.898 1 58.19 191 THR B C 1
ATOM 3283 O O . THR B 1 191 ? -4.078 19.438 -14.055 1 58.19 191 THR B O 1
ATOM 3286 N N . ARG B 1 192 ? -2.34 20.719 -14.648 1 59.75 192 ARG B N 1
ATOM 3287 C CA . ARG B 1 192 ? -2.545 21.672 -13.555 1 59.75 192 ARG B CA 1
ATOM 3288 C C . ARG B 1 192 ? -3.641 22.672 -13.891 1 59.75 192 ARG B C 1
ATOM 3290 O O . ARG B 1 192 ? -3.633 23.266 -14.977 1 59.75 192 ARG B O 1
ATOM 3297 N N . VAL B 1 193 ? -4.625 22.562 -13.055 1 57.72 193 VAL B N 1
ATOM 3298 C CA . VAL B 1 193 ? -5.672 23.562 -13.227 1 57.72 193 VAL B CA 1
ATOM 3299 C C . VAL B 1 193 ? -5.668 24.531 -12.039 1 57.72 193 VAL B C 1
ATOM 3301 O O . VAL B 1 193 ? -5.676 24.094 -10.883 1 57.72 193 VAL B O 1
ATOM 3304 N N . THR B 1 194 ? -5.301 25.781 -12.18 1 58.38 194 THR B N 1
ATOM 3305 C CA . THR B 1 194 ? -5.375 26.812 -11.148 1 58.38 194 THR B CA 1
ATOM 3306 C C . THR B 1 194 ? -6.785 27.391 -11.07 1 58.38 194 THR B C 1
ATOM 3308 O O . THR B 1 194 ? -7.355 27.797 -12.086 1 58.38 194 THR B O 1
ATOM 3311 N N . ARG B 1 195 ? -7.297 27.156 -9.898 1 59.25 195 ARG B N 1
ATOM 3312 C CA . ARG B 1 195 ? -8.633 27.719 -9.734 1 59.25 195 ARG B CA 1
ATOM 3313 C C . ARG B 1 195 ? -8.656 28.734 -8.594 1 59.25 195 ARG B C 1
ATOM 3315 O O . ARG B 1 195 ? -8 28.531 -7.566 1 59.25 195 ARG B O 1
ATOM 3322 N N . GLY B 1 196 ? -9.281 29.875 -8.68 1 60.59 196 GLY B N 1
ATOM 3323 C CA . GLY B 1 196 ? -9.555 30.891 -7.672 1 60.59 196 GLY B CA 1
ATOM 3324 C C . GLY B 1 196 ? -8.695 32.125 -7.824 1 60.59 196 GLY B C 1
ATOM 3325 O O . GLY B 1 196 ? -7.691 32.094 -8.539 1 60.59 196 GLY B O 1
ATOM 3326 N N . SER B 1 197 ? -9.234 33.281 -7.535 1 57.44 197 SER B N 1
ATOM 3327 C CA . SER B 1 197 ? -8.609 34.594 -7.672 1 57.44 197 SER B CA 1
ATOM 3328 C C . SER B 1 197 ? -7.891 35 -6.391 1 57.44 197 SER B C 1
ATOM 3330 O O . SER B 1 197 ? -7.016 35.875 -6.41 1 57.44 197 SER B O 1
ATOM 3332 N N . ASP B 1 198 ? -8.281 34.469 -5.258 1 57.47 198 ASP B N 1
ATOM 3333 C CA . ASP B 1 198 ? -7.715 34.969 -4.004 1 57.47 198 ASP B CA 1
ATOM 3334 C C . ASP B 1 198 ? -6.434 34.188 -3.646 1 57.47 198 ASP B C 1
ATOM 3336 O O . ASP B 1 198 ? -6.469 33.25 -2.879 1 57.47 198 ASP B O 1
ATOM 3340 N N . ARG B 1 199 ? -5.355 34.625 -4.398 1 66.25 199 ARG B N 1
ATOM 3341 C CA . ARG B 1 199 ? -4.113 33.906 -4.172 1 66.25 199 ARG B CA 1
ATOM 3342 C C . ARG B 1 199 ? -3.105 34.75 -3.41 1 66.25 199 ARG B C 1
ATOM 3344 O O . ARG B 1 199 ? -2.984 35.969 -3.666 1 66.25 199 ARG B O 1
ATOM 3351 N N . PHE B 1 200 ? -2.752 34.312 -2.225 1 73.12 200 PHE B N 1
ATOM 3352 C CA . PHE B 1 200 ? -1.575 34.906 -1.599 1 73.12 200 PHE B CA 1
ATOM 3353 C C . PHE B 1 200 ? -0.368 33.969 -1.744 1 73.12 200 PHE B C 1
ATOM 3355 O O . PHE B 1 200 ? -0.519 32.781 -1.988 1 73.12 200 PHE B O 1
ATOM 3362 N N . PRO B 1 201 ? 0.875 34.562 -1.783 1 77.12 201 PRO B N 1
ATOM 3363 C CA . PRO B 1 201 ? 2.08 33.75 -1.988 1 77.12 201 PRO B CA 1
ATOM 3364 C C . PRO B 1 201 ? 2.232 32.656 -0.951 1 77.12 201 PRO B C 1
ATOM 3366 O O . PRO B 1 201 ? 1.917 32.844 0.225 1 77.12 201 PRO B O 1
ATOM 3369 N N . ASN B 1 202 ? 2.576 31.531 -1.386 1 77.25 202 ASN B N 1
ATOM 3370 C CA . ASN B 1 202 ? 2.889 30.406 -0.511 1 77.25 202 ASN B CA 1
ATOM 3371 C C . ASN B 1 202 ? 4.219 30.609 0.211 1 77.25 202 ASN B C 1
ATOM 3373 O O . ASN B 1 202 ? 5.258 30.781 -0.43 1 77.25 202 ASN B O 1
ATOM 3377 N N . ILE B 1 203 ? 4.254 30.75 1.578 1 79.62 203 ILE B N 1
ATOM 3378 C CA . ILE B 1 203 ? 5.473 30.969 2.348 1 79.62 203 ILE B CA 1
ATOM 3379 C C . ILE B 1 203 ? 5.734 29.766 3.256 1 79.62 203 ILE B C 1
ATOM 3381 O O . ILE B 1 203 ? 6.324 29.922 4.332 1 79.62 203 ILE B O 1
ATOM 3385 N N . GLU B 1 204 ? 5.25 28.656 2.949 1 78.94 204 GLU B N 1
ATOM 3386 C CA . GLU B 1 204 ? 5.355 27.469 3.789 1 78.94 204 GLU B CA 1
ATOM 3387 C C . GLU B 1 204 ? 6.809 27.141 4.121 1 78.94 204 GLU B C 1
ATOM 3389 O O . GLU B 1 204 ? 7.117 26.688 5.223 1 78.94 204 GLU B O 1
ATOM 3394 N N . ARG B 1 205 ? 7.734 27.25 3.193 1 78.75 205 ARG B N 1
ATOM 3395 C CA . ARG B 1 205 ? 9.148 26.969 3.408 1 78.75 205 ARG B CA 1
ATOM 3396 C C . ARG B 1 205 ? 9.711 27.828 4.535 1 78.75 205 ARG B C 1
ATOM 3398 O O . ARG B 1 205 ? 10.562 27.359 5.305 1 78.75 205 ARG B O 1
ATOM 3405 N N . GLU B 1 206 ? 9.227 29.094 4.555 1 83.75 206 GLU B N 1
ATOM 3406 C CA . GLU B 1 206 ? 9.68 30.031 5.586 1 83.75 206 GLU B CA 1
ATOM 3407 C C . GLU B 1 206 ? 9.086 29.672 6.945 1 83.75 206 GLU B C 1
ATOM 3409 O O . GLU B 1 206 ? 9.711 29.906 7.984 1 83.75 206 GLU B O 1
ATOM 3414 N N . LEU B 1 207 ? 7.977 29.047 6.914 1 86.94 207 LEU B N 1
ATOM 3415 C CA . LEU B 1 207 ? 7.238 28.812 8.148 1 86.94 207 LEU B CA 1
ATOM 3416 C C . LEU B 1 207 ? 7.633 27.469 8.766 1 86.94 207 LEU B C 1
ATOM 3418 O O . LEU B 1 207 ? 7.418 27.234 9.953 1 86.94 207 LEU B O 1
ATOM 3422 N N . ASN B 1 208 ? 8.172 26.531 8.008 1 84.81 208 ASN B N 1
ATOM 3423 C CA . ASN B 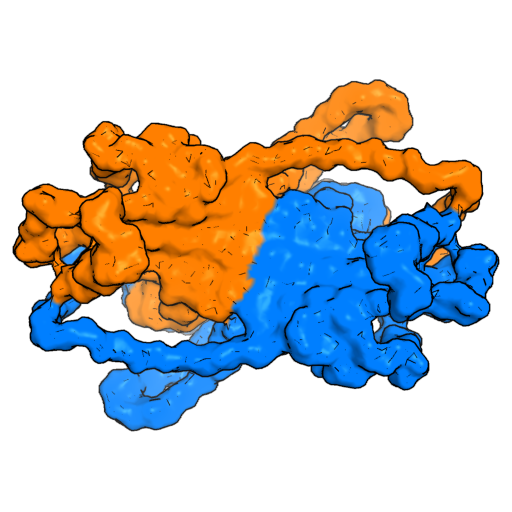1 208 ? 8.617 25.234 8.516 1 84.81 208 ASN B CA 1
ATOM 3424 C C . ASN B 1 208 ? 10.055 25.312 9.031 1 84.81 208 ASN B C 1
ATOM 3426 O O . ASN B 1 208 ? 10.789 26.25 8.711 1 84.81 208 ASN B O 1
ATOM 3430 N N . LYS B 1 209 ? 10.352 24.281 9.898 1 79 209 LYS B N 1
ATOM 3431 C CA . LYS B 1 209 ? 11.695 24.234 10.461 1 79 209 LYS B CA 1
ATOM 3432 C C . LYS B 1 209 ? 12.742 24.125 9.359 1 79 209 LYS B C 1
ATOM 3434 O O . LYS B 1 209 ? 12.5 23.5 8.328 1 79 209 LYS B O 1
ATOM 3439 N N . GLN B 1 210 ? 13.867 24.688 9.719 1 72.44 210 GLN B N 1
ATOM 3440 C CA . GLN B 1 210 ? 14.992 24.562 8.797 1 72.44 210 GLN B CA 1
ATOM 3441 C C . GLN B 1 210 ? 15.328 23.094 8.531 1 72.44 210 GLN B C 1
ATOM 3443 O O . GLN B 1 210 ? 15.344 22.281 9.453 1 72.44 210 GLN B O 1
ATOM 3448 N N . GLY B 1 211 ? 15.492 22.703 7.25 1 72.81 211 GLY B N 1
ATOM 3449 C CA . GLY B 1 211 ? 15.836 21.328 6.898 1 72.81 211 GLY B CA 1
ATOM 3450 C C . GLY B 1 211 ? 14.648 20.516 6.43 1 72.81 211 GLY B C 1
ATOM 3451 O O . GLY B 1 211 ? 14.812 19.375 5.973 1 72.81 211 GLY B O 1
ATOM 3452 N N . THR B 1 212 ? 13.461 21.203 6.566 1 78.38 212 THR B N 1
ATOM 3453 C CA . THR B 1 212 ? 12.273 20.484 6.125 1 78.38 212 THR B CA 1
ATOM 3454 C C . THR B 1 212 ? 12.312 20.25 4.617 1 78.38 212 THR B C 1
ATOM 3456 O O . THR B 1 212 ? 11.93 19.172 4.145 1 78.38 212 THR B O 1
ATOM 3459 N N . TYR B 1 213 ? 12.734 21.281 3.9 1 74.5 213 TYR B N 1
ATOM 3460 C CA . TYR B 1 213 ? 12.906 21.188 2.455 1 74.5 213 TYR B CA 1
ATOM 3461 C C . TYR B 1 213 ? 14.383 21.203 2.078 1 74.5 213 TYR B C 1
ATOM 3463 O O . TYR B 1 213 ? 15.109 22.141 2.445 1 74.5 213 TYR B O 1
ATOM 3471 N N . ARG B 1 214 ? 14.875 20.047 1.689 1 66.38 214 ARG B N 1
ATOM 3472 C CA . ARG B 1 214 ? 16.312 19.906 1.425 1 66.38 214 ARG B CA 1
ATOM 3473 C C . ARG B 1 214 ? 16.688 20.609 0.132 1 66.38 214 ARG B C 1
ATOM 3475 O O . ARG B 1 214 ? 15.984 20.531 -0.869 1 66.38 214 ARG B O 1
ATOM 3482 N N . ASN B 1 215 ? 17.297 21.766 0.282 1 54.91 215 ASN B N 1
ATOM 3483 C CA . ASN B 1 215 ? 17.797 22.469 -0.895 1 54.91 215 ASN B CA 1
ATOM 3484 C C . ASN B 1 215 ? 18.781 21.609 -1.688 1 54.91 215 ASN B C 1
ATOM 3486 O O . ASN B 1 215 ? 18.922 21.781 -2.9 1 54.91 215 ASN B O 1
ATOM 3490 N N . ASP B 1 216 ? 19.922 21.109 -1.069 1 46.28 216 ASP B N 1
ATOM 3491 C CA . ASP B 1 216 ? 21.188 20.797 -1.717 1 46.28 216 ASP B CA 1
ATOM 3492 C C . ASP B 1 216 ? 21.141 19.422 -2.393 1 46.28 216 ASP B C 1
ATOM 3494 O O . ASP B 1 216 ? 21.469 18.406 -1.771 1 46.28 216 ASP B O 1
ATOM 3498 N N . PHE B 1 217 ? 20.219 18.969 -2.957 1 39.88 217 PHE B N 1
ATOM 3499 C CA . PHE B 1 217 ? 20.703 17.812 -3.691 1 39.88 217 PHE B CA 1
ATOM 3500 C C . PHE B 1 217 ? 21.984 18.156 -4.461 1 39.88 217 PHE B C 1
ATOM 3502 O O . PHE B 1 217 ? 21.969 18.203 -5.691 1 39.88 217 PHE B O 1
ATOM 3509 N N . SER B 1 218 ? 22.641 19.266 -4.355 1 32.5 218 SER B N 1
ATOM 3510 C CA . SER B 1 218 ? 23.922 19.531 -5.004 1 32.5 218 SER B CA 1
ATOM 3511 C C . SER B 1 218 ? 24.891 18.375 -4.816 1 32.5 218 SER B C 1
ATOM 3513 O O . SER B 1 218 ? 25.734 18.125 -5.688 1 32.5 218 SER B O 1
ATOM 3515 N N . ALA B 1 219 ? 25.5 18.156 -3.535 1 29.67 219 ALA B N 1
ATOM 3516 C CA . ALA B 1 219 ? 26.922 17.906 -3.244 1 29.67 219 ALA B CA 1
ATOM 3517 C C . ALA B 1 219 ? 27.344 16.531 -3.746 1 29.67 219 ALA B C 1
ATOM 3519 O O . ALA B 1 219 ? 28.5 16.328 -4.133 1 29.67 219 ALA B O 1
ATOM 3520 N N . GLY B 1 220 ? 26.812 15.305 -3.188 1 26.84 220 GLY B N 1
ATOM 3521 C CA . GLY B 1 220 ? 27.859 14.289 -3.188 1 26.84 220 GLY B CA 1
ATOM 3522 C C . GLY B 1 220 ? 28.188 13.781 -4.578 1 26.84 220 GLY B C 1
ATOM 3523 O O . GLY B 1 220 ? 28.75 12.695 -4.727 1 26.84 220 GLY B O 1
ATOM 3524 N N . VAL B 1 221 ? 27.719 14.391 -5.617 1 24.62 221 VAL B N 1
ATOM 3525 C CA . VAL B 1 221 ? 28.547 13.992 -6.746 1 24.62 221 VAL B CA 1
ATOM 3526 C C . VAL B 1 221 ? 29.969 14.539 -6.57 1 24.62 221 VAL B C 1
ATOM 3528 O O . VAL B 1 221 ? 30.219 15.719 -6.82 1 24.62 221 VAL B O 1
ATOM 3531 N N . SER B 1 222 ? 30.453 14.773 -5.375 1 20.89 222 SER B N 1
ATOM 3532 C CA . SER B 1 222 ? 31.906 14.703 -5.543 1 20.89 222 SER B CA 1
ATOM 3533 C C . SER B 1 222 ? 32.344 13.289 -5.891 1 20.89 222 SER B C 1
ATOM 3535 O O . SER B 1 222 ? 31.781 12.312 -5.402 1 20.89 222 SER B O 1
#

pLDDT: mean 79.85, std 20.21, range [20.22, 98.5]

Foldseek 3Di:
DEEEDQVVNPVVVVVCVVVHQPDQYEYEEQDPVSQVNADVVSNYHYDHDDLLDLVSLVVVLQVDDQDQEYEYPHLLALNSVLSNLLRAQVDCSHYPAQHKYKYAQPVCLCVCPPNSYPDNCSSVCVVVLLQVLCCLVVLPQPPPPDDPPCPDSDDPVVVRDHRRNNSQQFQDWDDDVRMIMGGGDHHDPDDDDDDDDDDDDDPVCVVDDPPPDDDPPDDPVD/DEEEDQVVNPVVVVVCVVVHQPDQYEYEEQDPVSQVNADVVSNYHYDHDDLLDLVSLVVVLQVPDQDQEYEYPHLLALNSVLSNLLRAQVDCSHYPAQHKYKYAQPVCLCVCPPNSYPDNCSSVCVVVLLQVLCCLVLLPQPPPPDDPPCPDSDDPVPVRPHRRNNSQQFQDWDDDVRMIMGGGDHHDPDDDDDDDDPDDDDPVCVVDDPPPDDDPPPDDVD